Protein AF-A0A498M5N3-F1 (afdb_monomer)

Foldseek 3Di:
DVVVVVVVVVVVVVVVVVVVVVVVVVVVVVVVVVVVLVVVVVVVVVVLVVVVVVLVVVVVVVVVVVVVVVVVVVVVVVVVVVVLVVVLVVLVVVVVVVVVVLVVVVVVVVVVLVVVVVVVVVVLVVVLVVLVVVLVVVLVVLVVVLVVLVVVVVVVVVVLVVVVVVVVVVVVVVVVVVVVVVVVVVVVVVVVVPDDPPPQLVQVVAALADELEAEQPDDDPVSLCVLVVQCVPQNLCNLLRYAYEYEPCVPCVPDDVVVSCVVDVSSVVSCVSSVVHYAYDHPVDDPDCVRVVVVVVSSCVSAVPHHRHDPVSVVSVVVVVVVVVVVVVVVVVVVVVVVVVVVVSVVVVVVVVVVSVVVSVVSVVVSVVSVVVSVVVVVVSVVVSVVVVVVSVVVVVVVVVVSVVVVVVVVVVSVVVSVVSVVVVVVVVVVVVVVVVVVVVVVVVVVVVSVVVVVVSVVVSVVVVVVSVVVVVVVVVVVVVVVVVVVVVVVVVVVVVVVVVVVVVVVVVVPDD

Structure (mmCIF, N/CA/C/O backbone):
data_AF-A0A498M5N3-F1
#
_entry.id   AF-A0A498M5N3-F1
#
loop_
_atom_site.group_PDB
_atom_site.id
_atom_site.type_symbol
_atom_site.label_atom_id
_atom_site.label_alt_id
_atom_site.label_comp_id
_atom_site.label_asym_id
_atom_site.label_entity_id
_atom_site.label_seq_id
_atom_site.pdbx_PDB_ins_code
_atom_site.Cartn_x
_atom_site.Cartn_y
_atom_site.Cartn_z
_atom_site.occupancy
_atom_site.B_iso_or_equiv
_atom_site.auth_seq_id
_atom_site.auth_comp_id
_atom_site.auth_asym_id
_atom_site.auth_atom_id
_atom_site.pdbx_PDB_model_num
ATOM 1 N N . MET A 1 1 ? 100.574 5.061 -138.314 1.00 51.81 1 MET A N 1
ATOM 2 C CA . MET A 1 1 ? 99.898 3.873 -137.737 1.00 51.81 1 MET A CA 1
ATOM 3 C C . MET A 1 1 ? 100.226 3.650 -136.256 1.00 51.81 1 MET A C 1
ATOM 5 O O . MET A 1 1 ? 99.287 3.462 -135.502 1.00 51.81 1 MET A O 1
ATOM 9 N N . LYS A 1 2 ? 101.491 3.754 -135.802 1.00 48.44 2 LYS A N 1
ATOM 10 C CA . LYS A 1 2 ? 101.845 3.655 -134.363 1.00 48.44 2 LYS A CA 1
ATOM 11 C C . LYS A 1 2 ? 101.260 4.770 -133.465 1.00 48.44 2 LYS A C 1
ATOM 13 O O . LYS A 1 2 ? 100.823 4.457 -132.372 1.00 48.44 2 LYS A O 1
ATOM 18 N N . MET A 1 3 ? 101.159 6.021 -133.937 1.00 48.50 3 MET A N 1
ATOM 19 C CA . MET A 1 3 ? 100.560 7.122 -133.147 1.00 48.50 3 MET A CA 1
ATOM 20 C C . MET A 1 3 ? 99.058 6.942 -132.854 1.00 48.50 3 MET A C 1
ATOM 22 O O . MET A 1 3 ? 98.644 7.191 -131.733 1.00 48.50 3 MET A O 1
ATOM 26 N N . LYS A 1 4 ? 98.255 6.451 -133.812 1.00 52.97 4 LYS A N 1
ATOM 27 C CA . LYS A 1 4 ? 96.800 6.266 -133.623 1.00 52.97 4 LYS A CA 1
ATOM 28 C C . LYS A 1 4 ? 96.448 5.148 -132.628 1.00 52.97 4 LYS A C 1
ATOM 30 O O . LYS A 1 4 ? 95.506 5.304 -131.868 1.00 52.97 4 LYS A O 1
ATOM 35 N N . MET A 1 5 ? 97.226 4.059 -132.592 1.00 54.16 5 MET A N 1
ATOM 36 C CA . MET A 1 5 ? 97.024 2.974 -131.615 1.00 54.16 5 MET A CA 1
ATOM 37 C C . MET A 1 5 ? 97.429 3.374 -130.188 1.00 54.16 5 MET A C 1
ATOM 39 O O . MET A 1 5 ? 96.810 2.916 -129.233 1.00 54.16 5 MET A O 1
ATOM 43 N N . GLU A 1 6 ? 98.454 4.218 -130.027 1.00 52.28 6 GLU A N 1
ATOM 44 C CA . GLU A 1 6 ? 98.864 4.735 -128.712 1.00 52.28 6 GLU A CA 1
ATOM 45 C C . GLU A 1 6 ? 97.824 5.728 -128.162 1.00 52.28 6 GLU A C 1
ATOM 47 O O . GLU A 1 6 ? 97.501 5.703 -126.977 1.00 52.28 6 GLU A O 1
ATOM 52 N N . GLU A 1 7 ? 97.239 6.548 -129.039 1.00 56.19 7 GLU A N 1
ATOM 53 C CA . GLU A 1 7 ? 96.168 7.496 -128.717 1.00 56.19 7 GLU A CA 1
ATOM 54 C C . GLU A 1 7 ? 94.865 6.772 -128.322 1.00 56.19 7 GLU A C 1
ATOM 56 O O . GLU A 1 7 ? 94.248 7.123 -127.318 1.00 56.19 7 GLU A O 1
ATOM 61 N N . GLU A 1 8 ? 94.499 5.684 -129.014 1.00 58.75 8 GLU A N 1
ATOM 62 C CA . GLU A 1 8 ? 93.387 4.799 -128.625 1.00 58.75 8 GLU A CA 1
ATOM 63 C C . GLU A 1 8 ? 93.635 4.068 -127.299 1.00 58.75 8 GLU A C 1
ATOM 65 O O . GLU A 1 8 ? 92.724 3.997 -126.474 1.00 58.75 8 GLU A O 1
ATOM 70 N N . ARG A 1 9 ? 94.856 3.576 -127.037 1.00 59.00 9 ARG A N 1
ATOM 71 C CA . ARG A 1 9 ? 95.210 2.960 -125.743 1.00 59.00 9 ARG A CA 1
ATOM 72 C C . ARG A 1 9 ? 95.155 3.963 -124.597 1.00 59.00 9 ARG A C 1
ATOM 74 O O . ARG A 1 9 ? 94.652 3.639 -123.526 1.00 59.00 9 ARG A O 1
ATOM 81 N N . GLN A 1 10 ? 95.637 5.186 -124.811 1.00 59.91 10 GLN A N 1
ATOM 82 C CA . GLN A 1 10 ? 95.542 6.255 -123.816 1.00 59.91 10 GLN A CA 1
ATOM 83 C C . GLN A 1 10 ? 94.092 6.688 -123.582 1.00 59.91 10 GLN A C 1
ATOM 85 O O . GLN A 1 10 ? 93.734 6.999 -122.446 1.00 59.91 10 GLN A O 1
ATOM 90 N N . ASN A 1 11 ? 93.247 6.670 -124.615 1.00 62.56 11 ASN A N 1
ATOM 91 C CA . ASN A 1 11 ? 91.822 6.957 -124.479 1.00 62.56 11 ASN A CA 1
ATOM 92 C C . ASN A 1 11 ? 91.082 5.827 -123.737 1.00 62.56 11 ASN A C 1
ATOM 94 O O . ASN A 1 11 ? 90.292 6.105 -122.842 1.00 62.56 11 ASN A O 1
ATOM 98 N N . GLN A 1 12 ? 91.417 4.559 -124.006 1.00 61.25 12 GLN A N 1
ATOM 99 C CA . GLN A 1 12 ? 90.925 3.396 -123.253 1.00 61.25 12 GLN A CA 1
ATOM 100 C C . GLN A 1 12 ? 91.362 3.405 -121.787 1.00 61.25 12 GLN A C 1
ATOM 102 O O . GLN A 1 12 ? 90.563 3.100 -120.908 1.00 61.25 12 GLN A O 1
ATOM 107 N N . GLU A 1 13 ? 92.623 3.733 -121.500 1.00 63.47 13 GLU A N 1
ATOM 108 C CA . GLU A 1 13 ? 93.141 3.796 -120.131 1.00 63.47 13 GLU A CA 1
ATOM 109 C C . GLU A 1 13 ? 92.490 4.954 -119.358 1.00 63.47 13 GLU A C 1
ATOM 111 O O . GLU A 1 13 ? 92.141 4.794 -118.188 1.00 63.47 13 GLU A O 1
ATOM 116 N N . LYS A 1 14 ? 92.253 6.098 -120.020 1.00 69.12 14 LYS A N 1
ATOM 117 C CA . LYS A 1 14 ? 91.479 7.221 -119.467 1.00 69.12 14 LYS A CA 1
ATOM 118 C C . LYS A 1 14 ? 90.022 6.848 -119.227 1.00 69.12 14 LYS A C 1
ATOM 120 O O . LYS A 1 14 ? 89.491 7.176 -118.174 1.00 69.12 14 LYS A O 1
ATOM 125 N N . GLU A 1 15 ? 89.380 6.150 -120.157 1.00 67.50 15 GLU A N 1
ATOM 126 C CA . GLU A 1 15 ? 87.981 5.750 -120.016 1.00 67.50 15 GLU A CA 1
ATOM 127 C C . GLU A 1 15 ? 87.798 4.630 -118.981 1.00 67.50 15 GLU A C 1
ATOM 129 O O . GLU A 1 15 ? 86.840 4.666 -118.213 1.00 67.50 15 GLU A O 1
ATOM 134 N N . ARG A 1 16 ? 88.753 3.696 -118.863 1.00 68.19 16 ARG A N 1
ATOM 135 C CA . ARG A 1 16 ? 88.794 2.706 -117.776 1.00 68.19 16 ARG A CA 1
ATOM 136 C C . ARG A 1 16 ? 88.943 3.390 -116.422 1.00 68.19 16 ARG A C 1
ATOM 138 O O . ARG A 1 16 ? 88.164 3.091 -115.528 1.00 68.19 16 ARG A O 1
ATOM 145 N N . LYS A 1 17 ? 89.889 4.329 -116.288 1.00 69.88 17 LYS A N 1
ATOM 146 C CA . LYS A 1 17 ? 90.073 5.108 -115.054 1.00 69.88 17 LYS A CA 1
ATOM 147 C C . LYS A 1 17 ? 88.843 5.944 -114.715 1.00 69.88 17 LYS A C 1
ATOM 149 O O . LYS A 1 17 ? 88.419 5.909 -113.572 1.00 69.88 17 LYS A O 1
ATOM 154 N N . ARG A 1 18 ? 88.210 6.591 -115.701 1.00 74.06 18 ARG A N 1
ATOM 155 C CA . ARG A 1 18 ? 86.961 7.342 -115.498 1.00 74.06 18 ARG A CA 1
ATOM 156 C C . ARG A 1 18 ? 85.836 6.439 -114.991 1.00 74.06 18 ARG A C 1
ATOM 158 O O . ARG A 1 18 ? 85.175 6.780 -114.024 1.00 74.06 18 ARG A O 1
ATOM 165 N N . ARG A 1 19 ? 85.650 5.259 -115.596 1.00 70.62 19 ARG A N 1
ATOM 166 C CA . ARG A 1 19 ? 84.646 4.269 -115.160 1.00 70.62 19 ARG A CA 1
ATOM 167 C C . ARG A 1 19 ? 84.961 3.676 -113.780 1.00 70.62 19 ARG A C 1
ATOM 169 O O . ARG A 1 19 ? 84.047 3.373 -113.020 1.00 70.62 19 ARG A O 1
ATOM 176 N N . GLU A 1 20 ? 86.237 3.493 -113.454 1.00 69.62 20 GLU A N 1
ATOM 177 C CA . GLU A 1 20 ? 86.700 2.986 -112.157 1.00 69.62 20 GLU A CA 1
ATOM 178 C C . GLU A 1 20 ? 86.538 4.042 -111.048 1.00 69.62 20 GLU A C 1
ATOM 180 O O . GLU A 1 20 ? 86.064 3.717 -109.960 1.00 69.62 20 GLU A O 1
ATOM 185 N N . GLU A 1 21 ? 86.810 5.313 -111.346 1.00 74.38 21 GLU A N 1
ATOM 186 C CA . GLU A 1 21 ? 86.513 6.465 -110.484 1.00 74.38 21 GLU A CA 1
ATOM 187 C C . GLU A 1 21 ? 85.000 6.640 -110.288 1.00 74.38 21 GLU A C 1
ATOM 189 O O . GLU A 1 21 ? 84.548 6.710 -109.148 1.00 74.38 21 GLU A O 1
ATOM 194 N N . GLU A 1 22 ? 84.198 6.579 -111.359 1.00 75.69 22 GLU A N 1
ATOM 195 C CA . GLU A 1 22 ? 82.726 6.587 -111.294 1.00 75.69 22 GLU A CA 1
ATOM 196 C C . GLU A 1 22 ? 82.189 5.425 -110.426 1.00 75.69 22 GLU A C 1
ATOM 198 O O . GLU A 1 22 ? 81.237 5.593 -109.657 1.00 75.69 22 GLU A O 1
ATOM 203 N N . PHE A 1 23 ? 82.804 4.236 -110.494 1.00 73.81 23 PHE A N 1
ATOM 204 C CA . PHE A 1 23 ? 82.443 3.086 -109.657 1.00 73.81 23 PHE A CA 1
ATOM 205 C C . PHE A 1 23 ? 82.796 3.302 -108.180 1.00 73.81 23 PHE A C 1
ATOM 207 O O . PHE A 1 23 ? 81.990 2.981 -107.301 1.00 73.81 23 PHE A O 1
ATOM 214 N N . ILE A 1 24 ? 83.981 3.847 -107.893 1.00 75.69 24 ILE A N 1
ATOM 215 C CA . ILE A 1 24 ? 84.427 4.153 -106.528 1.00 75.69 24 ILE A CA 1
ATOM 216 C C . ILE A 1 24 ? 83.546 5.246 -105.917 1.00 75.69 24 ILE A C 1
ATOM 218 O O . ILE A 1 24 ? 83.023 5.048 -104.821 1.00 75.69 24 ILE A O 1
ATOM 222 N N . GLU A 1 25 ? 83.300 6.347 -106.630 1.00 77.31 25 GLU A N 1
ATOM 223 C CA . GLU A 1 25 ? 82.432 7.435 -106.168 1.00 77.31 25 GLU A CA 1
ATOM 224 C C . GLU A 1 25 ? 81.014 6.947 -105.886 1.00 77.31 25 GLU A C 1
ATOM 226 O O . GLU A 1 25 ? 80.442 7.264 -104.842 1.00 77.31 25 GLU A O 1
ATOM 231 N N . ARG A 1 26 ? 80.452 6.110 -106.763 1.00 73.75 26 ARG A N 1
ATOM 232 C CA . ARG A 1 26 ? 79.109 5.561 -106.568 1.00 73.75 26 ARG A CA 1
ATOM 233 C C . ARG A 1 26 ? 79.057 4.556 -105.414 1.00 73.75 26 ARG A C 1
ATOM 235 O O . ARG A 1 26 ? 78.085 4.548 -104.662 1.00 73.75 26 ARG A O 1
ATOM 242 N N . LYS A 1 27 ? 80.098 3.739 -105.215 1.00 74.75 27 LYS A N 1
ATOM 243 C CA . LYS A 1 27 ? 80.215 2.831 -104.057 1.00 74.75 27 LYS A CA 1
ATOM 244 C C . LYS A 1 27 ? 80.315 3.607 -102.743 1.00 74.75 27 LYS A C 1
ATOM 246 O O . LYS A 1 27 ? 79.690 3.213 -101.760 1.00 74.75 27 LYS A O 1
ATOM 251 N N . GLU A 1 28 ? 81.058 4.709 -102.722 1.00 78.12 28 GLU A N 1
ATOM 252 C CA . GLU A 1 28 ? 81.140 5.605 -101.565 1.00 78.12 28 GLU A CA 1
ATOM 253 C C . GLU A 1 28 ? 79.833 6.382 -101.340 1.00 78.12 28 GLU A C 1
ATOM 255 O O . GLU A 1 28 ? 79.405 6.537 -100.195 1.00 78.12 28 GLU A O 1
ATOM 260 N N . TRP A 1 29 ? 79.137 6.783 -102.409 1.00 78.75 29 TRP A N 1
ATOM 261 C CA . TRP A 1 29 ? 77.793 7.359 -102.331 1.00 78.75 29 TRP A CA 1
ATOM 262 C C . TRP A 1 29 ? 76.796 6.373 -101.709 1.00 78.75 29 TRP A C 1
ATOM 264 O O . TRP A 1 29 ? 76.113 6.733 -100.755 1.00 78.75 29 TRP A O 1
ATOM 274 N N . TYR A 1 30 ? 76.785 5.107 -102.147 1.00 75.19 30 TYR A N 1
ATOM 275 C CA . TYR A 1 30 ? 75.933 4.064 -101.559 1.00 75.19 30 TYR A CA 1
ATOM 276 C C . TYR A 1 30 ? 76.269 3.785 -100.093 1.00 75.19 30 TYR A C 1
ATOM 278 O O . TYR A 1 30 ? 75.366 3.633 -99.277 1.00 75.19 30 TYR A O 1
ATOM 286 N N . LYS A 1 31 ? 77.554 3.738 -99.722 1.00 78.31 31 LYS A N 1
ATOM 287 C CA . LYS A 1 31 ? 77.949 3.595 -98.311 1.00 78.31 31 LYS A CA 1
ATOM 288 C C . LYS A 1 31 ? 77.443 4.760 -97.460 1.00 78.31 31 LYS A C 1
ATOM 290 O O . LYS A 1 31 ? 77.018 4.540 -96.328 1.00 78.31 31 LYS A O 1
ATOM 295 N N . ARG A 1 32 ? 77.495 5.989 -97.985 1.00 81.00 32 ARG A N 1
ATOM 296 C CA . ARG A 1 32 ? 77.000 7.188 -97.296 1.00 81.00 32 ARG A CA 1
ATOM 297 C C . ARG A 1 32 ? 75.479 7.167 -97.154 1.00 81.00 32 ARG A C 1
ATOM 299 O O . ARG A 1 32 ? 74.991 7.406 -96.057 1.00 81.00 32 ARG A O 1
ATOM 306 N N . ASP A 1 33 ? 74.766 6.821 -98.221 1.00 77.50 33 ASP A N 1
ATOM 307 C CA . ASP A 1 33 ? 73.306 6.694 -98.245 1.00 77.50 33 ASP A CA 1
ATOM 308 C C . ASP A 1 33 ? 72.811 5.602 -97.275 1.00 77.50 33 ASP A C 1
ATOM 310 O O . ASP A 1 33 ? 71.935 5.863 -96.453 1.00 77.50 33 ASP A O 1
ATOM 314 N N . ILE A 1 34 ? 73.447 4.420 -97.252 1.00 78.19 34 ILE A N 1
ATOM 315 C CA . ILE A 1 34 ? 73.155 3.354 -96.272 1.00 78.19 34 ILE A CA 1
ATOM 316 C C . ILE A 1 34 ? 73.347 3.863 -94.841 1.00 78.19 34 ILE A C 1
ATOM 3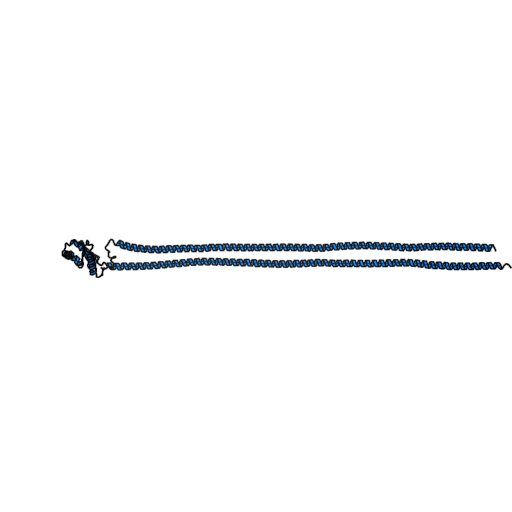18 O O . ILE A 1 34 ? 72.464 3.695 -94.002 1.00 78.19 34 ILE A O 1
ATOM 322 N N . LYS A 1 35 ? 74.472 4.530 -94.565 1.00 79.69 35 LYS A N 1
ATOM 323 C CA . LYS A 1 35 ? 74.785 5.037 -93.226 1.00 79.69 35 LYS A CA 1
ATOM 324 C C . LYS A 1 35 ? 73.803 6.122 -92.770 1.00 79.69 35 LYS A C 1
ATOM 326 O O . LYS A 1 35 ? 73.381 6.113 -91.618 1.00 79.69 35 LYS A O 1
ATOM 331 N N . GLU A 1 36 ? 73.412 7.035 -93.660 1.00 80.88 36 GLU A N 1
ATOM 332 C CA . GLU A 1 36 ? 72.425 8.081 -93.360 1.00 80.88 36 GLU A CA 1
ATOM 333 C C . GLU A 1 36 ? 71.042 7.482 -93.049 1.00 80.88 36 GLU A C 1
ATOM 335 O O . GLU A 1 36 ? 70.316 7.979 -92.187 1.00 80.88 36 GLU A O 1
ATOM 340 N N . ARG A 1 37 ? 70.677 6.377 -93.708 1.00 74.44 37 ARG A N 1
ATOM 341 C CA . ARG A 1 37 ? 69.415 5.660 -93.473 1.00 74.44 37 ARG A CA 1
ATOM 342 C C . ARG A 1 37 ? 69.428 4.847 -92.192 1.00 74.44 37 ARG A C 1
ATOM 344 O O . ARG A 1 37 ? 68.475 4.942 -91.429 1.00 74.44 37 ARG A O 1
ATOM 351 N N . GLU A 1 38 ? 70.498 4.099 -91.925 1.00 80.75 38 GLU A N 1
ATOM 352 C CA . GLU A 1 38 ? 70.689 3.419 -90.637 1.00 80.75 38 GLU A CA 1
ATOM 353 C C . GLU A 1 38 ? 70.627 4.429 -89.487 1.00 80.75 38 GLU A C 1
ATOM 355 O O . GLU A 1 38 ? 70.042 4.157 -88.439 1.00 80.75 38 GLU A O 1
ATOM 360 N N . GLU A 1 39 ? 71.155 5.637 -89.697 1.00 84.12 39 GLU A N 1
ATOM 361 C CA . GLU A 1 39 ? 71.028 6.726 -88.738 1.00 84.12 39 GLU A CA 1
ATOM 362 C C . GLU A 1 39 ? 69.584 7.240 -88.599 1.00 84.12 39 GLU A C 1
ATOM 364 O O . GLU A 1 39 ? 69.136 7.445 -87.469 1.00 84.12 39 GLU A O 1
ATOM 369 N N . LYS A 1 40 ? 68.836 7.417 -89.698 1.00 81.62 40 LYS A N 1
ATOM 370 C CA . LYS A 1 40 ? 67.407 7.793 -89.663 1.00 81.62 40 LYS A CA 1
ATOM 371 C C . LYS A 1 40 ? 66.553 6.732 -88.964 1.00 81.62 40 LYS A C 1
ATOM 373 O O . LYS A 1 40 ? 65.767 7.072 -88.087 1.00 81.62 40 LYS A O 1
ATOM 378 N N . GLU A 1 41 ? 66.744 5.453 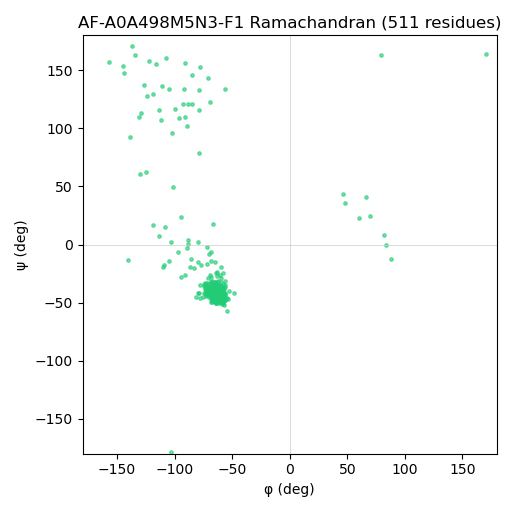-89.274 1.00 82.38 41 GLU A N 1
ATOM 379 C CA . GLU A 1 41 ? 66.044 4.354 -88.603 1.00 82.38 41 GLU A CA 1
ATOM 380 C C . GLU A 1 41 ? 66.397 4.263 -87.118 1.00 82.38 41 GLU A C 1
ATOM 382 O O . GLU A 1 41 ? 65.526 4.013 -86.287 1.00 82.38 41 GLU A O 1
ATOM 387 N N . ARG A 1 42 ? 67.667 4.483 -86.764 1.00 84.75 42 ARG A N 1
ATOM 388 C CA . ARG A 1 42 ? 68.098 4.542 -85.366 1.00 84.75 42 ARG A CA 1
ATOM 389 C C . ARG A 1 42 ? 67.425 5.699 -84.627 1.00 84.75 42 ARG A C 1
ATOM 391 O O . ARG A 1 42 ? 67.004 5.495 -83.496 1.00 84.75 42 ARG A O 1
ATOM 398 N N . LYS A 1 43 ? 67.296 6.876 -85.253 1.00 86.12 43 LYS A N 1
ATOM 399 C CA . LYS A 1 43 ? 66.566 8.022 -84.677 1.00 86.12 43 LYS A CA 1
ATOM 400 C C . LYS A 1 43 ? 65.098 7.676 -84.425 1.00 86.12 43 LYS A C 1
ATOM 402 O O . LYS A 1 43 ? 64.650 7.835 -83.299 1.00 86.12 43 LYS A O 1
ATOM 407 N N . ILE A 1 44 ? 64.414 7.085 -85.406 1.00 85.00 44 ILE A N 1
ATOM 408 C CA . ILE A 1 44 ? 63.015 6.645 -85.263 1.00 85.00 44 ILE A CA 1
ATOM 409 C C . ILE A 1 44 ? 62.873 5.595 -84.145 1.00 85.00 44 ILE A C 1
ATOM 411 O O . ILE A 1 44 ? 61.968 5.671 -83.322 1.00 85.00 44 ILE A O 1
ATOM 415 N N . ARG A 1 45 ? 63.787 4.617 -84.052 1.00 82.81 45 ARG A N 1
ATOM 416 C CA . ARG A 1 45 ? 63.777 3.619 -82.963 1.00 82.81 45 ARG A CA 1
ATOM 417 C C . ARG A 1 45 ? 63.986 4.237 -81.582 1.00 82.81 45 ARG A C 1
ATOM 419 O O . ARG A 1 45 ? 63.373 3.763 -80.627 1.00 82.81 45 ARG A O 1
ATOM 426 N N . GLU A 1 46 ? 64.837 5.254 -81.481 1.00 86.56 46 GLU A N 1
ATOM 427 C CA . GLU A 1 46 ? 65.073 5.976 -80.231 1.00 86.56 46 GLU A CA 1
ATOM 428 C C . GLU A 1 46 ? 63.861 6.839 -79.846 1.00 86.56 46 GLU A C 1
ATOM 430 O O . GLU A 1 46 ? 63.469 6.838 -78.685 1.00 86.56 46 GLU A O 1
ATOM 435 N N . GLU A 1 47 ? 63.203 7.494 -80.808 1.00 87.06 47 GLU A N 1
ATOM 436 C CA . GLU A 1 47 ? 61.947 8.232 -80.592 1.00 87.06 47 GLU A CA 1
ATOM 437 C C . GLU A 1 47 ? 60.845 7.305 -80.055 1.00 87.06 47 GLU A C 1
ATOM 439 O O . GLU A 1 47 ? 60.328 7.544 -78.965 1.00 87.06 47 GLU A O 1
ATOM 444 N N . MET A 1 48 ? 60.603 6.159 -80.705 1.00 84.62 48 MET A N 1
ATOM 445 C CA . MET A 1 48 ? 59.641 5.148 -80.224 1.00 84.62 48 MET A CA 1
ATOM 446 C C . MET A 1 48 ? 59.993 4.582 -78.835 1.00 84.62 48 MET A C 1
ATOM 448 O O . MET A 1 48 ? 59.147 4.023 -78.130 1.00 84.62 48 MET A O 1
ATOM 452 N N . LYS A 1 49 ? 61.273 4.599 -78.449 1.00 85.12 49 LYS A N 1
ATOM 453 C CA . LYS A 1 49 ? 61.721 4.166 -77.119 1.00 85.12 49 LYS A CA 1
ATOM 454 C C . LYS A 1 49 ? 61.441 5.253 -76.080 1.00 85.12 49 LYS A C 1
ATOM 456 O O . LYS A 1 49 ? 60.867 4.935 -75.042 1.00 85.12 49 LYS A O 1
ATOM 461 N N . ASN A 1 50 ? 61.767 6.506 -76.385 1.00 87.69 50 ASN A N 1
ATOM 462 C CA . ASN A 1 50 ? 61.491 7.649 -75.518 1.00 87.69 50 ASN A CA 1
ATOM 463 C C .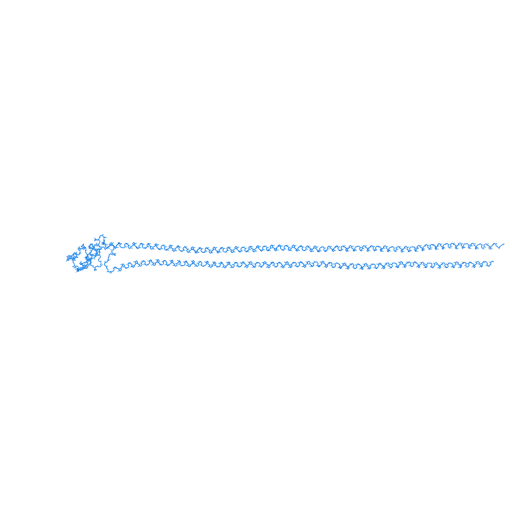 ASN A 1 50 ? 59.986 7.818 -75.272 1.00 87.69 50 ASN A C 1
ATOM 465 O O . ASN A 1 50 ? 59.575 7.978 -74.127 1.00 87.69 50 ASN A O 1
ATOM 469 N N . GLU A 1 51 ? 59.154 7.677 -76.306 1.00 85.44 51 GLU A N 1
ATOM 470 C CA . GLU A 1 51 ? 57.691 7.728 -76.178 1.00 85.44 51 GLU A CA 1
ATOM 471 C C . GLU A 1 51 ? 57.146 6.628 -75.255 1.00 85.44 51 GLU A C 1
ATOM 473 O O . GLU A 1 51 ? 56.297 6.891 -74.402 1.00 85.44 51 GLU A O 1
ATOM 478 N N . ARG A 1 52 ? 57.683 5.401 -75.348 1.00 82.00 52 ARG A N 1
ATOM 479 C CA . ARG A 1 52 ? 57.333 4.302 -74.430 1.00 82.00 52 ARG A CA 1
ATOM 480 C C . ARG A 1 52 ? 57.751 4.586 -72.990 1.00 82.00 52 ARG A C 1
ATOM 482 O O . ARG A 1 52 ? 56.981 4.314 -72.072 1.00 82.00 52 ARG A O 1
ATOM 489 N N . GLU A 1 53 ? 58.949 5.123 -72.781 1.00 86.69 53 GLU A N 1
ATOM 490 C CA . GLU A 1 53 ? 59.438 5.478 -71.445 1.00 86.69 53 GLU A CA 1
ATOM 491 C C . GLU A 1 53 ? 58.632 6.628 -70.820 1.00 86.69 53 GLU A C 1
ATOM 493 O O . GLU A 1 53 ? 58.322 6.588 -69.628 1.00 86.69 53 GLU A O 1
ATOM 498 N N . GLU A 1 54 ? 58.254 7.643 -71.602 1.00 87.06 54 GLU A N 1
ATOM 499 C CA . GLU A 1 54 ? 57.368 8.720 -71.149 1.00 87.06 54 GLU A CA 1
ATOM 500 C C . GLU A 1 54 ? 55.966 8.210 -70.812 1.00 87.06 54 GLU A C 1
ATOM 502 O O . GLU A 1 54 ? 55.381 8.617 -69.803 1.00 87.06 54 GLU A O 1
ATOM 507 N N . TRP A 1 55 ? 55.436 7.293 -71.620 1.00 84.12 55 TRP A N 1
ATOM 508 C CA . TRP A 1 55 ? 54.138 6.674 -71.380 1.00 84.12 55 TRP A CA 1
ATOM 509 C C . TRP A 1 55 ? 54.126 5.837 -70.090 1.00 84.12 55 TRP A C 1
ATOM 511 O O . TRP A 1 55 ? 53.232 6.007 -69.258 1.00 84.12 55 TRP A O 1
ATOM 521 N N . GLU A 1 56 ? 55.149 5.007 -69.853 1.00 82.69 56 GLU A N 1
ATOM 522 C CA . GLU A 1 56 ? 55.275 4.240 -68.602 1.00 82.69 56 GLU A CA 1
ATOM 523 C C . GLU A 1 56 ? 55.438 5.156 -67.374 1.00 82.69 56 GLU A C 1
ATOM 525 O O . GLU A 1 56 ? 54.836 4.898 -66.328 1.00 82.69 56 GLU A O 1
ATOM 530 N N . LYS A 1 57 ? 56.159 6.283 -67.494 1.00 88.06 57 LYS A N 1
ATOM 531 C CA . LYS A 1 57 ? 56.242 7.291 -66.419 1.00 88.06 57 LYS A CA 1
ATOM 532 C C . LYS A 1 57 ? 54.880 7.905 -66.094 1.00 88.06 57 LYS A C 1
ATOM 534 O O . LYS A 1 57 ? 54.527 7.992 -64.917 1.00 88.06 57 LYS A O 1
ATOM 539 N N . LYS A 1 58 ? 54.099 8.303 -67.107 1.00 85.44 58 LYS A N 1
ATOM 540 C CA . LYS A 1 58 ? 52.740 8.846 -66.911 1.00 85.44 58 LYS A CA 1
ATOM 541 C C . LYS A 1 58 ? 51.825 7.828 -66.229 1.00 85.44 58 LYS A C 1
ATOM 543 O O . LYS A 1 58 ? 51.120 8.169 -65.283 1.00 85.44 58 LYS A O 1
ATOM 548 N N . LYS A 1 59 ? 51.892 6.564 -66.647 1.00 82.38 59 LYS A N 1
ATOM 549 C CA . LYS A 1 59 ? 51.136 5.459 -66.045 1.00 82.38 59 LYS A CA 1
ATOM 550 C C . LYS A 1 59 ? 51.505 5.218 -64.580 1.00 82.38 59 LYS A C 1
ATOM 552 O O . LYS A 1 59 ? 50.624 4.989 -63.752 1.00 82.38 59 LYS A O 1
ATOM 557 N N . GLN A 1 60 ? 52.792 5.279 -64.241 1.00 84.00 60 GLN A N 1
ATOM 558 C CA . GLN A 1 60 ? 53.247 5.130 -62.860 1.00 84.00 60 GLN A CA 1
ATOM 559 C C . GLN A 1 60 ? 52.785 6.296 -61.971 1.00 84.00 60 GLN A C 1
ATOM 561 O O . GLN A 1 60 ? 52.335 6.056 -60.852 1.00 84.00 60 GLN A O 1
ATOM 566 N N . GLN A 1 61 ? 52.843 7.535 -62.471 1.00 86.25 61 GLN A N 1
ATOM 567 C CA . GLN A 1 61 ? 52.332 8.712 -61.757 1.00 86.25 61 GLN A CA 1
ATOM 568 C C . GLN A 1 61 ? 50.825 8.619 -61.506 1.00 86.25 61 GLN A C 1
ATOM 570 O O . GLN A 1 61 ? 50.366 8.893 -60.399 1.00 86.25 61 GLN A O 1
ATOM 575 N N . GLU A 1 62 ? 50.056 8.189 -62.505 1.00 83.19 62 GLU A N 1
ATOM 576 C CA . GLU A 1 62 ? 48.610 8.033 -62.357 1.00 83.19 62 GLU A CA 1
ATOM 577 C C . GLU A 1 62 ? 48.256 6.932 -61.346 1.00 83.19 62 GLU A C 1
ATOM 579 O O . GLU A 1 62 ? 47.372 7.125 -60.514 1.00 83.19 62 GLU A O 1
ATOM 584 N N . ARG A 1 63 ? 49.003 5.817 -61.321 1.00 81.94 63 ARG A N 1
ATOM 585 C CA . ARG A 1 63 ? 48.838 4.776 -60.291 1.00 81.94 63 ARG A CA 1
ATOM 586 C C . ARG A 1 63 ? 49.061 5.323 -58.877 1.00 81.94 63 ARG A C 1
ATOM 588 O O . ARG A 1 63 ? 48.247 5.062 -58.000 1.00 81.94 63 ARG A O 1
ATOM 595 N N . GLN A 1 64 ? 50.129 6.094 -58.667 1.00 84.81 64 GLN A N 1
ATOM 596 C CA . GLN A 1 64 ? 50.421 6.697 -57.361 1.00 84.81 64 GLN A CA 1
ATOM 597 C C . GLN A 1 64 ? 49.320 7.668 -56.922 1.00 84.81 64 GLN A C 1
ATOM 599 O O . GLN A 1 64 ? 48.876 7.617 -55.778 1.00 84.81 64 GLN A O 1
ATOM 604 N N . ARG A 1 65 ? 48.819 8.508 -57.838 1.00 86.19 65 ARG A N 1
ATOM 605 C CA . ARG A 1 65 ? 47.699 9.416 -57.544 1.00 86.19 65 ARG A CA 1
ATOM 606 C C . ARG A 1 65 ? 46.447 8.661 -57.100 1.00 86.19 65 ARG A C 1
ATOM 608 O O . ARG A 1 65 ? 45.797 9.100 -56.155 1.00 86.19 65 ARG A O 1
ATOM 615 N N . ARG A 1 66 ? 46.131 7.527 -57.737 1.00 80.06 66 ARG A N 1
ATOM 616 C CA . ARG A 1 66 ? 44.989 6.681 -57.349 1.00 80.06 66 ARG A CA 1
ATOM 617 C C . ARG A 1 66 ? 45.166 6.070 -55.963 1.00 80.06 66 ARG A C 1
ATOM 619 O O . ARG A 1 66 ? 44.229 6.117 -55.173 1.00 80.06 66 ARG A O 1
ATOM 626 N N . GLU A 1 67 ? 46.354 5.551 -55.653 1.00 84.00 67 GLU A N 1
ATOM 627 C CA . GLU A 1 67 ? 46.663 4.998 -54.327 1.00 84.00 67 GLU A CA 1
ATOM 628 C C . GLU A 1 67 ? 46.512 6.063 -53.223 1.00 84.00 67 GLU A C 1
ATOM 630 O O . GLU A 1 67 ? 45.870 5.810 -52.203 1.00 84.00 67 GLU A O 1
ATOM 635 N N . GLU A 1 68 ? 47.010 7.285 -53.448 1.00 87.19 68 GLU A N 1
ATOM 636 C CA . GLU A 1 68 ? 46.841 8.405 -52.509 1.00 87.19 68 GLU A CA 1
ATOM 637 C C . GLU A 1 68 ? 45.373 8.836 -52.353 1.00 87.19 68 GLU A C 1
ATOM 639 O O . GLU A 1 68 ? 44.921 9.167 -51.252 1.00 87.19 68 GLU A O 1
ATOM 644 N N . GLU A 1 69 ? 44.609 8.862 -53.447 1.00 83.94 69 GLU A N 1
ATOM 645 C CA . GLU A 1 69 ? 43.191 9.221 -53.416 1.00 83.94 69 GLU A CA 1
ATOM 646 C C . GLU A 1 69 ? 42.357 8.149 -52.698 1.00 83.94 69 GLU A C 1
ATOM 648 O O . GLU A 1 69 ? 41.477 8.481 -51.901 1.00 83.94 69 GLU A O 1
ATOM 653 N N . GLU A 1 70 ? 42.666 6.868 -52.908 1.00 82.31 70 GLU A N 1
ATOM 654 C CA . GLU A 1 70 ? 42.056 5.747 -52.190 1.00 82.31 70 GLU A CA 1
ATOM 655 C C . GLU A 1 70 ? 42.382 5.791 -50.688 1.00 82.31 70 GLU A C 1
ATOM 657 O O . GLU A 1 70 ? 41.491 5.617 -49.852 1.00 82.31 70 GLU A O 1
ATOM 662 N N . GLU A 1 71 ? 43.625 6.103 -50.314 1.00 86.25 71 GLU A N 1
ATOM 663 C CA . GLU A 1 71 ? 44.012 6.264 -48.910 1.00 86.25 71 GLU A CA 1
ATOM 664 C C . GLU A 1 71 ? 43.259 7.425 -48.239 1.00 86.25 71 GLU A C 1
ATOM 666 O O . GLU A 1 71 ? 42.730 7.274 -47.130 1.00 86.25 71 GLU A O 1
ATOM 671 N N . ARG A 1 72 ? 43.127 8.569 -48.926 1.00 85.62 72 ARG A N 1
ATOM 672 C CA . ARG A 1 72 ? 42.318 9.702 -48.445 1.00 85.62 72 ARG A CA 1
ATOM 673 C C . ARG A 1 72 ? 40.855 9.312 -48.260 1.00 85.62 72 ARG A C 1
ATOM 675 O O . ARG A 1 72 ? 40.278 9.647 -47.225 1.00 85.62 72 ARG A O 1
ATOM 682 N N . ARG A 1 73 ? 40.270 8.579 -49.214 1.00 81.25 73 ARG A N 1
ATOM 683 C CA . ARG A 1 73 ? 38.891 8.074 -49.114 1.00 81.25 73 ARG A CA 1
ATOM 684 C C . ARG A 1 73 ? 38.711 7.175 -47.892 1.00 81.25 73 ARG A C 1
ATOM 686 O O . ARG A 1 73 ? 37.824 7.442 -47.086 1.00 81.25 73 ARG A O 1
ATOM 693 N N . ARG A 1 74 ? 39.594 6.190 -47.691 1.00 81.94 74 ARG A N 1
ATOM 694 C CA . ARG A 1 74 ? 39.556 5.289 -46.520 1.00 81.94 74 ARG A CA 1
ATOM 695 C C . ARG A 1 74 ? 39.651 6.051 -45.199 1.00 81.94 74 ARG A C 1
ATOM 697 O O . ARG A 1 74 ? 39.010 5.678 -44.216 1.00 81.94 74 ARG A O 1
ATOM 704 N N . LYS A 1 75 ? 40.445 7.124 -45.156 1.00 85.12 75 LYS A N 1
ATOM 705 C CA . LYS A 1 75 ? 40.575 7.969 -43.963 1.00 85.12 75 LYS A CA 1
ATOM 706 C C . LYS A 1 75 ? 39.289 8.744 -43.665 1.00 85.12 75 LYS A C 1
ATOM 708 O O . LYS A 1 75 ? 38.808 8.677 -42.536 1.00 85.12 75 LYS A O 1
ATOM 713 N N . VAL A 1 76 ? 38.721 9.415 -44.669 1.00 82.50 76 VAL A N 1
ATOM 714 C CA . VAL A 1 76 ? 37.448 10.147 -44.536 1.00 82.50 76 VAL A CA 1
ATOM 715 C C . VAL A 1 76 ? 36.324 9.198 -44.130 1.00 82.50 76 VAL A C 1
ATOM 717 O O . VAL A 1 76 ? 35.567 9.498 -43.209 1.00 82.50 76 VAL A O 1
ATOM 720 N N . GLU A 1 77 ? 36.252 8.025 -44.758 1.00 80.19 77 GLU A N 1
ATOM 721 C CA . GLU A 1 77 ? 35.285 6.982 -44.425 1.00 80.19 77 GLU A CA 1
ATOM 722 C C . GLU A 1 77 ? 35.404 6.583 -42.947 1.00 80.19 77 GLU A C 1
ATOM 724 O O . GLU A 1 77 ? 34.431 6.654 -42.195 1.00 80.19 77 GLU A O 1
ATOM 729 N N . LYS A 1 78 ? 36.614 6.247 -42.488 1.00 82.12 78 LYS A N 1
ATOM 730 C CA . LYS A 1 78 ? 36.871 5.860 -41.095 1.00 82.12 78 LYS A CA 1
ATOM 731 C C . LYS A 1 78 ? 36.493 6.952 -40.088 1.00 82.12 78 LYS A C 1
ATOM 733 O O . LYS A 1 78 ? 35.914 6.635 -39.048 1.00 82.12 78 LYS A O 1
ATOM 738 N N . GLU A 1 79 ? 36.823 8.212 -40.367 1.00 84.56 79 GLU A N 1
ATOM 739 C CA . GLU A 1 79 ? 36.484 9.353 -39.504 1.00 84.56 79 GLU A CA 1
ATOM 740 C C . GLU A 1 79 ? 34.965 9.555 -39.428 1.00 84.56 79 GLU A C 1
ATOM 742 O O . GLU A 1 79 ? 34.405 9.596 -38.330 1.00 84.56 79 GLU A O 1
ATOM 747 N N . THR A 1 80 ? 34.286 9.543 -40.577 1.00 80.19 80 THR A N 1
ATOM 748 C CA . THR A 1 80 ? 32.824 9.691 -40.668 1.00 80.19 80 THR A CA 1
ATOM 749 C C . THR A 1 80 ? 32.102 8.584 -39.888 1.00 80.19 80 THR A C 1
ATOM 751 O O . THR A 1 80 ? 31.195 8.850 -39.094 1.00 80.19 80 THR A O 1
ATOM 754 N N . TRP A 1 81 ? 32.549 7.331 -40.033 1.00 78.81 81 TRP A N 1
ATOM 755 C CA . TRP A 1 81 ? 32.001 6.197 -39.286 1.00 78.81 81 TRP A CA 1
ATOM 756 C C . TRP A 1 81 ? 32.244 6.305 -37.783 1.00 78.81 81 TRP A C 1
ATOM 758 O O . TRP A 1 81 ? 31.348 6.010 -36.990 1.00 78.81 81 TRP A O 1
ATOM 768 N N . SER A 1 82 ? 33.434 6.745 -37.373 1.00 84.38 82 SER A N 1
ATOM 769 C CA . SER A 1 82 ? 33.764 6.933 -35.960 1.00 84.38 82 SER A CA 1
ATOM 770 C C . SER A 1 82 ? 32.877 7.997 -35.308 1.00 84.38 82 SER A C 1
ATOM 772 O O . SER A 1 82 ? 32.339 7.769 -34.222 1.00 84.38 82 SER A O 1
ATOM 774 N N . GLU A 1 83 ? 32.680 9.141 -35.967 1.00 84.94 83 GLU A N 1
ATOM 775 C CA . GLU A 1 83 ? 31.774 10.194 -35.491 1.00 84.94 83 GLU A CA 1
ATOM 776 C C . GLU A 1 83 ? 30.338 9.686 -35.357 1.00 84.94 83 GLU A C 1
ATOM 778 O O . GLU A 1 83 ? 29.647 9.971 -34.370 1.00 84.94 83 GLU A O 1
ATOM 783 N N . TYR A 1 84 ? 29.904 8.880 -36.325 1.00 81.69 84 TYR A N 1
ATOM 784 C CA . TYR A 1 84 ? 28.586 8.279 -36.322 1.00 81.69 84 TYR A CA 1
ATOM 785 C C . TYR A 1 84 ? 28.380 7.295 -35.151 1.00 81.69 84 TYR A C 1
ATOM 787 O O . TYR A 1 84 ? 27.398 7.404 -34.403 1.00 81.69 84 TYR A O 1
ATOM 795 N N . TYR A 1 85 ? 29.317 6.365 -34.935 1.00 81.12 85 TYR A N 1
ATOM 796 C CA . TYR A 1 85 ? 29.255 5.425 -33.812 1.00 81.12 85 TYR A CA 1
ATOM 797 C C . TYR A 1 85 ? 29.240 6.149 -32.462 1.00 81.12 85 TYR A C 1
ATOM 799 O O . TYR A 1 85 ? 28.472 5.773 -31.569 1.00 81.12 85 TYR A O 1
ATOM 807 N N . GLU A 1 86 ? 30.016 7.223 -32.325 1.00 88.25 86 GLU A N 1
ATOM 808 C CA . GLU A 1 86 ? 29.999 8.067 -31.131 1.00 88.25 86 GLU A CA 1
ATOM 809 C C . GLU A 1 86 ? 28.655 8.786 -30.945 1.00 88.25 86 GLU A C 1
ATOM 811 O O . GLU A 1 86 ? 28.140 8.860 -29.827 1.00 88.25 86 GLU A O 1
ATOM 816 N N . LYS A 1 87 ? 28.011 9.250 -32.022 1.00 86.81 87 LYS A N 1
ATOM 817 C CA . LYS A 1 87 ? 26.664 9.842 -31.953 1.00 86.81 87 LYS A CA 1
ATOM 818 C C . LYS A 1 87 ? 25.621 8.837 -31.450 1.00 86.81 87 LYS A C 1
ATOM 820 O O . LYS A 1 87 ? 24.865 9.159 -30.532 1.00 86.81 87 LYS A O 1
ATOM 825 N N . LEU A 1 88 ? 25.624 7.603 -31.964 1.00 84.06 88 LEU A N 1
ATOM 826 C CA . LEU A 1 88 ? 24.767 6.520 -31.457 1.00 84.06 88 LEU A CA 1
ATOM 827 C C . LEU A 1 88 ? 25.028 6.189 -29.992 1.00 84.06 88 LEU A C 1
ATOM 829 O O . LEU A 1 88 ? 24.102 5.873 -29.241 1.00 84.06 88 LEU A O 1
ATOM 833 N N . LYS A 1 89 ? 26.303 6.155 -29.608 1.00 87.19 89 LYS A N 1
ATOM 834 C CA . LYS A 1 89 ? 26.723 5.824 -28.251 1.00 87.19 89 LYS A CA 1
ATOM 835 C C . LYS A 1 89 ? 26.226 6.879 -27.269 1.00 87.19 89 LYS A C 1
ATOM 837 O O . LYS A 1 89 ? 25.552 6.519 -26.307 1.00 87.19 89 LYS A O 1
ATOM 842 N N . ARG A 1 90 ? 26.432 8.166 -27.573 1.00 89.00 90 ARG A N 1
ATOM 843 C CA . ARG A 1 90 ? 25.892 9.290 -26.788 1.00 89.00 90 ARG A CA 1
ATOM 844 C C . ARG A 1 90 ? 24.375 9.213 -26.648 1.00 89.00 90 ARG A C 1
ATOM 846 O O . ARG A 1 90 ? 23.852 9.439 -25.559 1.00 89.00 90 ARG A O 1
ATOM 853 N N . GLU A 1 91 ? 23.671 8.855 -27.719 1.00 86.19 91 GLU A N 1
ATOM 854 C CA . GLU A 1 91 ? 22.211 8.744 -27.700 1.00 86.19 91 GLU A CA 1
ATOM 855 C C . GLU A 1 91 ? 21.724 7.587 -26.811 1.00 86.19 91 GLU A C 1
ATOM 857 O O . GLU A 1 91 ? 20.769 7.746 -26.046 1.00 86.19 91 GLU A O 1
ATOM 862 N N . ARG A 1 92 ? 22.418 6.440 -26.850 1.00 84.69 92 ARG A N 1
ATOM 863 C CA . ARG A 1 92 ? 22.160 5.299 -25.957 1.00 84.69 92 ARG A CA 1
ATOM 864 C C . ARG A 1 92 ? 22.469 5.626 -24.499 1.00 84.69 92 ARG A C 1
ATOM 866 O O . ARG A 1 92 ? 21.666 5.307 -23.629 1.00 84.69 92 ARG A O 1
ATOM 873 N N . GLU A 1 93 ? 23.592 6.280 -24.222 1.00 89.00 93 GLU A N 1
ATOM 874 C CA . GLU A 1 93 ? 23.950 6.715 -22.866 1.00 89.00 93 GLU A CA 1
ATOM 875 C C . GLU A 1 93 ? 22.950 7.726 -22.306 1.00 89.00 93 GLU A C 1
ATOM 877 O O . GLU A 1 93 ? 22.554 7.626 -21.146 1.00 89.00 93 GLU A O 1
ATOM 882 N N . ARG A 1 94 ? 22.492 8.675 -23.131 1.00 87.81 94 ARG A N 1
ATOM 883 C CA . ARG A 1 94 ? 21.442 9.619 -22.743 1.00 87.81 94 ARG A CA 1
ATOM 884 C C . ARG A 1 94 ? 20.155 8.885 -22.358 1.00 87.81 94 ARG A C 1
ATOM 886 O O . ARG A 1 94 ? 19.633 9.156 -21.283 1.00 87.81 94 ARG A O 1
ATOM 893 N N . ARG A 1 95 ? 19.719 7.897 -23.154 1.00 85.69 95 ARG A N 1
ATOM 894 C CA . ARG A 1 95 ? 18.582 7.022 -22.808 1.00 85.69 95 ARG A CA 1
ATOM 895 C C . ARG A 1 95 ? 18.777 6.355 -21.446 1.00 85.69 95 ARG A C 1
ATOM 897 O O . ARG A 1 95 ? 17.836 6.316 -20.660 1.00 85.69 95 ARG A O 1
ATOM 904 N N . TYR A 1 96 ? 19.957 5.799 -21.170 1.00 83.81 96 TYR A N 1
ATOM 905 C CA . TYR A 1 96 ? 20.218 5.153 -19.880 1.00 83.81 96 TYR A CA 1
ATOM 906 C C . TYR A 1 96 ? 20.112 6.139 -18.713 1.00 83.81 96 TYR A C 1
ATOM 908 O O . TYR A 1 96 ? 19.436 5.826 -17.736 1.00 83.81 96 TYR A O 1
ATOM 916 N N . ARG A 1 97 ? 20.696 7.338 -18.842 1.00 88.50 97 ARG A N 1
ATOM 917 C CA . ARG A 1 97 ? 20.603 8.393 -17.819 1.00 88.50 97 ARG A CA 1
ATOM 918 C C . ARG A 1 97 ? 19.160 8.827 -17.569 1.00 88.50 97 ARG A C 1
ATOM 920 O O . ARG A 1 97 ? 18.719 8.838 -16.427 1.00 88.50 97 ARG A O 1
ATOM 927 N N . GLU A 1 98 ? 18.409 9.115 -18.628 1.00 86.94 98 GLU A N 1
ATOM 928 C CA . GLU A 1 98 ? 17.006 9.534 -18.521 1.00 86.94 98 GLU A CA 1
ATOM 929 C C . GLU A 1 98 ? 16.135 8.426 -17.894 1.00 86.94 98 GLU A C 1
ATOM 931 O O . GLU A 1 98 ? 15.305 8.709 -17.030 1.00 86.94 98 GLU A O 1
ATOM 936 N N . GLN A 1 99 ? 16.367 7.149 -18.236 1.00 84.50 99 GLN A N 1
ATOM 937 C CA . GLN A 1 99 ? 15.688 6.018 -17.584 1.00 84.50 99 GLN A CA 1
ATOM 938 C C . GLN A 1 99 ? 16.043 5.879 -16.099 1.00 84.50 99 GLN A C 1
ATOM 940 O O . GLN A 1 99 ? 15.170 5.576 -15.284 1.00 84.50 99 GLN A O 1
ATOM 945 N N . GLU A 1 100 ? 17.308 6.080 -15.738 1.00 86.81 100 GLU A N 1
ATOM 946 C CA . GLU A 1 100 ? 17.767 6.005 -14.354 1.00 86.81 100 GLU A CA 1
ATOM 947 C C . GLU A 1 100 ? 17.190 7.148 -13.506 1.00 86.81 100 GLU A C 1
ATOM 949 O O . GLU A 1 100 ? 16.651 6.905 -12.423 1.00 86.81 100 GLU A O 1
ATOM 954 N N . GLU A 1 101 ? 17.206 8.381 -14.017 1.00 88.94 101 GLU A N 1
ATOM 955 C CA . GLU A 1 101 ? 16.584 9.541 -13.371 1.00 88.94 101 GLU A CA 1
ATOM 956 C C . GLU A 1 101 ? 15.086 9.325 -13.136 1.00 88.94 101 GLU A C 1
ATOM 958 O O . GLU A 1 101 ? 14.581 9.571 -12.032 1.00 88.94 101 GLU A O 1
ATOM 963 N N . LEU A 1 102 ? 14.381 8.805 -14.145 1.00 85.06 102 LEU A N 1
ATOM 964 C CA . LEU A 1 102 ? 12.967 8.463 -14.043 1.00 85.06 102 LEU A CA 1
ATOM 965 C C . LEU A 1 102 ? 12.737 7.392 -12.964 1.00 85.06 102 LEU A C 1
ATOM 967 O O . LEU A 1 102 ? 11.881 7.556 -12.092 1.00 85.06 102 LEU A O 1
ATOM 971 N N . HIS A 1 103 ? 13.559 6.337 -12.942 1.00 84.06 103 HIS A N 1
ATOM 972 C CA . HIS A 1 103 ? 13.486 5.287 -11.925 1.00 84.06 103 HIS A CA 1
ATOM 973 C C . HIS A 1 103 ? 13.717 5.832 -10.505 1.00 84.06 103 HIS A C 1
ATOM 975 O O . HIS A 1 103 ? 12.990 5.480 -9.567 1.00 84.06 103 HIS A O 1
ATOM 981 N N . ILE A 1 104 ? 14.691 6.730 -10.331 1.00 90.50 104 ILE A N 1
ATOM 982 C CA . ILE A 1 104 ? 14.972 7.400 -9.055 1.00 90.50 104 ILE A CA 1
ATOM 983 C C . ILE A 1 104 ? 13.785 8.270 -8.632 1.00 90.50 104 ILE A C 1
ATOM 985 O O . ILE A 1 104 ? 13.367 8.209 -7.469 1.00 90.50 104 ILE A O 1
ATOM 989 N N . LYS A 1 105 ? 13.210 9.053 -9.553 1.00 88.44 105 LYS A N 1
ATOM 990 C CA . LYS A 1 105 ? 12.016 9.875 -9.301 1.00 88.44 105 LYS A CA 1
ATOM 991 C C . LYS A 1 105 ? 10.851 9.000 -8.833 1.00 88.44 105 LYS A C 1
ATOM 993 O O . LYS A 1 105 ? 10.271 9.258 -7.777 1.00 88.44 105 LYS A O 1
ATOM 998 N N . HIS A 1 106 ? 10.603 7.898 -9.537 1.00 85.06 106 HIS A N 1
ATOM 999 C CA . HIS A 1 106 ? 9.578 6.911 -9.209 1.00 85.06 106 HIS A CA 1
ATOM 1000 C C . HIS A 1 106 ? 9.793 6.251 -7.844 1.00 85.06 106 HIS A C 1
ATOM 1002 O O . HIS A 1 106 ? 8.837 6.050 -7.090 1.00 85.06 106 HIS A O 1
ATOM 1008 N N . LYS A 1 107 ? 11.042 5.928 -7.492 1.00 86.25 107 LYS A N 1
ATOM 1009 C CA . LYS A 1 107 ? 11.406 5.388 -6.176 1.00 86.25 107 LYS A CA 1
ATOM 1010 C C . LYS A 1 107 ? 11.147 6.399 -5.056 1.00 86.25 107 LYS A C 1
ATOM 1012 O O . LYS A 1 107 ? 10.497 6.044 -4.076 1.00 86.25 107 LYS A O 1
ATOM 1017 N N . LYS A 1 108 ? 11.590 7.653 -5.212 1.00 88.88 108 LYS A N 1
ATOM 1018 C CA . LYS A 1 108 ? 11.365 8.726 -4.223 1.00 88.88 108 LYS A CA 1
ATOM 1019 C C . LYS A 1 108 ? 9.878 8.964 -3.969 1.00 88.88 108 LYS A C 1
ATOM 1021 O O . LYS A 1 108 ? 9.467 9.156 -2.830 1.00 88.88 108 LYS A O 1
ATOM 1026 N N . GLU A 1 109 ? 9.070 8.942 -5.019 1.00 84.88 109 GLU A N 1
ATOM 1027 C CA . GLU A 1 109 ? 7.628 9.140 -4.914 1.00 84.88 109 GLU A CA 1
ATOM 1028 C C . GLU A 1 109 ? 6.915 7.980 -4.204 1.00 84.88 109 GLU A C 1
ATOM 1030 O O . GLU A 1 109 ? 6.076 8.222 -3.335 1.00 84.88 109 GLU A O 1
ATOM 1035 N N . ARG A 1 110 ? 7.315 6.726 -4.473 1.00 83.12 110 ARG A N 1
ATOM 1036 C CA . ARG A 1 110 ? 6.822 5.552 -3.729 1.00 83.12 110 ARG A CA 1
ATOM 1037 C C . ARG A 1 110 ? 7.114 5.657 -2.233 1.00 83.12 110 ARG A C 1
ATOM 1039 O O . ARG A 1 110 ? 6.221 5.421 -1.423 1.00 83.12 110 ARG A O 1
ATOM 1046 N N . GLU A 1 111 ? 8.326 6.067 -1.862 1.00 87.62 111 GLU A N 1
ATOM 1047 C CA . GLU A 1 111 ? 8.689 6.281 -0.453 1.00 87.62 111 GLU A CA 1
ATOM 1048 C C . GLU A 1 111 ? 7.894 7.432 0.185 1.00 87.62 111 GLU A C 1
ATOM 1050 O O . GLU A 1 111 ? 7.407 7.300 1.308 1.00 87.62 111 GLU A O 1
ATOM 1055 N N . ARG A 1 112 ? 7.672 8.540 -0.539 1.00 89.06 112 ARG A N 1
ATOM 1056 C CA . ARG A 1 112 ? 6.808 9.643 -0.071 1.00 89.06 112 ARG A CA 1
ATOM 1057 C C . ARG A 1 112 ? 5.384 9.169 0.217 1.00 89.06 112 ARG A C 1
ATOM 1059 O O . ARG A 1 112 ? 4.840 9.482 1.275 1.00 89.06 112 ARG A O 1
ATOM 1066 N N . MET A 1 113 ? 4.792 8.393 -0.689 1.00 85.44 113 MET A N 1
ATOM 1067 C CA . MET A 1 113 ? 3.462 7.815 -0.491 1.00 85.44 113 MET A CA 1
ATOM 1068 C C . MET A 1 113 ? 3.428 6.832 0.684 1.00 85.44 113 MET A C 1
ATOM 1070 O O . MET A 1 113 ? 2.484 6.845 1.476 1.00 85.44 113 MET A O 1
ATOM 1074 N N . LYS A 1 114 ? 4.458 5.991 0.830 1.00 87.38 114 LYS A N 1
ATOM 1075 C CA . LYS A 1 114 ? 4.586 5.059 1.956 1.00 87.38 114 LYS A CA 1
ATOM 1076 C C . LYS A 1 114 ? 4.608 5.801 3.294 1.00 87.38 114 LYS A C 1
ATOM 1078 O O . LYS A 1 114 ? 3.811 5.476 4.167 1.00 87.38 114 LYS A O 1
ATOM 1083 N N . MET A 1 115 ? 5.431 6.846 3.417 1.00 90.81 115 MET A N 1
ATOM 1084 C CA . MET A 1 115 ? 5.479 7.695 4.615 1.00 90.81 115 MET A CA 1
ATOM 1085 C C . MET A 1 115 ? 4.143 8.384 4.907 1.00 90.81 115 MET A C 1
ATOM 1087 O O . MET A 1 115 ? 3.738 8.469 6.065 1.00 90.81 115 MET A O 1
ATOM 1091 N N . LYS A 1 116 ? 3.439 8.868 3.876 1.00 87.88 116 LYS A N 1
ATOM 1092 C CA . LYS A 1 116 ? 2.122 9.493 4.050 1.00 87.88 116 LYS A CA 1
ATOM 1093 C C . LYS A 1 116 ? 1.105 8.501 4.623 1.00 87.88 116 LYS A C 1
ATOM 1095 O O . LYS A 1 116 ? 0.435 8.844 5.591 1.00 87.88 116 LYS A O 1
ATOM 1100 N N . MET A 1 117 ? 1.039 7.281 4.085 1.00 83.94 117 MET A N 1
ATOM 1101 C CA . MET A 1 117 ? 0.149 6.241 4.617 1.00 83.94 117 MET A CA 1
ATOM 1102 C C . MET A 1 117 ? 0.499 5.867 6.047 1.00 83.94 117 MET A C 1
ATOM 1104 O O . MET A 1 117 ? -0.393 5.812 6.881 1.00 83.94 117 MET A O 1
ATOM 1108 N N . GLU A 1 118 ? 1.781 5.675 6.350 1.00 89.06 118 GLU A N 1
ATOM 1109 C CA . GLU A 1 118 ? 2.230 5.368 7.710 1.00 89.06 118 GLU A CA 1
ATOM 1110 C C . GLU A 1 118 ? 1.784 6.448 8.708 1.00 89.06 118 GLU A C 1
ATOM 1112 O O . GLU A 1 118 ? 1.238 6.147 9.768 1.00 89.06 118 GLU A O 1
ATOM 1117 N N . LYS A 1 119 ? 1.917 7.725 8.333 1.00 89.62 119 LYS A N 1
ATOM 1118 C CA . LYS A 1 119 ? 1.443 8.853 9.144 1.00 89.62 119 LYS A CA 1
ATOM 1119 C C . LYS A 1 119 ? -0.077 8.836 9.337 1.00 89.62 119 LYS A C 1
ATOM 1121 O O . LYS A 1 119 ? -0.560 9.187 10.411 1.00 89.62 119 LYS A O 1
ATOM 1126 N N . GLU A 1 120 ? -0.836 8.441 8.318 1.00 86.19 120 GLU A N 1
ATOM 1127 C CA . GLU A 1 120 ? -2.287 8.285 8.439 1.00 86.19 120 GLU A CA 1
ATOM 1128 C C . GLU A 1 120 ? -2.677 7.114 9.350 1.00 86.19 120 GLU A C 1
ATOM 1130 O O . GLU A 1 120 ? -3.572 7.297 10.174 1.00 86.19 120 GLU A O 1
ATOM 1135 N N . LYS A 1 121 ? -1.973 5.971 9.282 1.00 87.94 121 LYS A N 1
ATOM 1136 C CA . LYS A 1 121 ? -2.167 4.841 10.214 1.00 87.94 121 LYS A CA 1
ATOM 1137 C C . LYS A 1 121 ? -1.927 5.282 11.655 1.00 87.94 121 LYS A C 1
ATOM 1139 O O . LYS A 1 121 ? -2.797 5.129 12.502 1.00 87.94 121 LYS A O 1
ATOM 1144 N N . GLN A 1 122 ? -0.810 5.964 11.903 1.00 90.62 122 GLN A N 1
ATOM 1145 C CA . GLN A 1 122 ? -0.487 6.493 13.230 1.00 90.62 122 GLN A CA 1
ATOM 1146 C C . GLN A 1 122 ? -1.534 7.485 13.752 1.00 90.62 122 GLN A C 1
ATOM 1148 O O . GLN A 1 122 ? -1.831 7.499 14.945 1.00 90.62 122 GLN A O 1
ATOM 1153 N N . ASN A 1 123 ? -2.084 8.341 12.887 1.00 88.69 123 ASN A N 1
ATOM 1154 C CA . ASN A 1 123 ? -3.147 9.264 13.283 1.00 88.69 123 ASN A CA 1
ATOM 1155 C C . ASN A 1 123 ? -4.445 8.520 13.627 1.00 88.69 123 ASN A C 1
ATOM 1157 O O . ASN A 1 123 ? -5.075 8.858 14.629 1.00 88.69 123 ASN A O 1
ATOM 1161 N N . HIS A 1 124 ? -4.816 7.508 12.837 1.00 87.00 124 HIS A N 1
ATOM 1162 C CA . HIS A 1 124 ? -5.972 6.656 13.107 1.00 87.00 124 HIS A CA 1
ATOM 1163 C C . HIS A 1 124 ? -5.825 5.914 14.441 1.00 87.00 124 HIS A C 1
ATOM 1165 O O . HIS A 1 124 ? -6.722 5.986 15.278 1.00 87.00 124 HIS A O 1
ATOM 1171 N N . ASP A 1 125 ? -4.666 5.300 14.688 1.00 87.19 125 ASP A N 1
ATOM 1172 C CA . ASP A 1 125 ? -4.379 4.577 15.931 1.00 87.19 125 ASP A CA 1
ATOM 1173 C C . ASP A 1 125 ? -4.430 5.504 17.152 1.00 87.19 125 ASP A C 1
ATOM 1175 O O . ASP A 1 125 ? -5.003 5.160 18.187 1.00 87.19 125 ASP A O 1
ATOM 1179 N N . LYS A 1 126 ? -3.877 6.721 17.033 1.00 91.62 126 LYS A N 1
ATOM 1180 C CA . LYS A 1 126 ? -3.961 7.745 18.087 1.00 91.62 126 LYS A CA 1
ATOM 1181 C C . LYS A 1 126 ? -5.403 8.143 18.379 1.00 91.62 126 LYS A C 1
ATOM 1183 O O . LYS A 1 126 ? -5.768 8.300 19.543 1.00 91.62 126 LYS A O 1
ATOM 1188 N N . GLU A 1 127 ? -6.216 8.338 17.344 1.00 89.06 127 GLU A N 1
ATOM 1189 C CA . GLU A 1 127 ? -7.620 8.695 17.523 1.00 89.06 127 GLU A CA 1
ATOM 1190 C C . GLU A 1 127 ? -8.428 7.548 18.138 1.00 89.06 127 GLU A C 1
ATOM 1192 O O . GLU A 1 127 ? -9.225 7.794 19.048 1.00 89.06 127 GLU A O 1
ATOM 1197 N N . TRP A 1 128 ? -8.200 6.312 17.686 1.00 87.56 128 TRP A N 1
ATOM 1198 C CA . TRP A 1 128 ? -8.814 5.114 18.252 1.00 87.56 128 TRP A CA 1
ATOM 1199 C C . TRP A 1 128 ? -8.482 4.992 19.740 1.00 87.56 128 TRP A C 1
ATOM 1201 O O . TRP A 1 128 ? -9.397 4.947 20.563 1.00 87.56 128 TRP A O 1
ATOM 1211 N N . LYS A 1 129 ? -7.196 5.096 20.098 1.00 89.88 129 LYS A N 1
ATOM 1212 C CA . LYS A 1 129 ? -6.739 5.025 21.490 1.00 89.88 129 LYS A CA 1
ATOM 1213 C C . LYS A 1 129 ? -7.336 6.130 22.361 1.00 89.88 129 LYS A C 1
ATOM 1215 O O . LYS A 1 129 ? -7.819 5.860 23.453 1.00 89.88 129 LYS A O 1
ATOM 1220 N N . ARG A 1 130 ? -7.401 7.373 21.863 1.00 91.00 130 ARG A N 1
ATOM 1221 C CA . ARG A 1 130 ? -8.050 8.482 22.588 1.00 91.00 130 ARG A CA 1
ATOM 1222 C C . ARG A 1 130 ? -9.522 8.179 22.889 1.00 91.00 130 ARG A C 1
ATOM 1224 O O . ARG A 1 130 ? -9.993 8.452 23.990 1.00 91.00 130 ARG A O 1
ATOM 1231 N N . ARG A 1 131 ? -10.264 7.652 21.907 1.00 86.44 131 ARG A N 1
ATOM 1232 C CA . ARG A 1 131 ? -11.683 7.295 22.078 1.00 86.44 131 ARG A CA 1
ATOM 1233 C C . ARG A 1 131 ? -11.850 6.111 23.034 1.00 86.44 131 ARG A C 1
ATOM 1235 O O . ARG A 1 131 ? -12.792 6.120 23.824 1.00 86.44 131 ARG A O 1
ATOM 1242 N N . GLU A 1 132 ? -10.964 5.122 22.962 1.00 88.12 132 GLU A N 1
ATOM 1243 C CA . GLU A 1 132 ? -10.936 3.969 23.866 1.00 88.12 132 GLU A CA 1
ATOM 1244 C C . GLU A 1 132 ? -10.688 4.407 25.317 1.00 88.12 132 GLU A C 1
ATOM 1246 O O . GLU A 1 132 ? -11.486 4.080 26.193 1.00 88.12 132 GLU A O 1
ATOM 1251 N N . ASP A 1 133 ? -9.677 5.244 25.561 1.00 90.50 133 ASP A N 1
ATOM 1252 C CA . ASP A 1 133 ? -9.377 5.794 26.888 1.00 90.50 133 ASP A CA 1
ATOM 1253 C C . ASP A 1 133 ? -10.570 6.582 27.466 1.00 90.50 133 ASP A C 1
ATOM 1255 O O . ASP A 1 133 ? -10.891 6.477 28.652 1.00 90.50 133 ASP A O 1
ATOM 1259 N N . GLU A 1 134 ? -11.264 7.373 26.638 1.00 88.62 134 GLU A N 1
ATOM 1260 C CA . GLU A 1 134 ? -12.487 8.082 27.042 1.00 88.62 134 GLU A CA 1
ATOM 1261 C C . GLU A 1 134 ? -13.630 7.130 27.416 1.00 88.62 134 GLU A C 1
ATOM 1263 O O . GLU A 1 134 ? -14.380 7.415 28.355 1.00 88.62 134 GLU A O 1
ATOM 1268 N N . TYR A 1 135 ? -13.782 6.019 26.691 1.00 88.12 135 TYR A N 1
ATOM 1269 C CA . TYR A 1 135 ? -14.770 4.990 27.005 1.00 88.12 135 TYR A CA 1
ATOM 1270 C C . TYR A 1 135 ? -14.427 4.275 28.313 1.00 88.12 135 TYR A C 1
ATOM 1272 O O . TYR A 1 135 ? -15.297 4.171 29.177 1.00 88.12 135 TYR A O 1
ATOM 1280 N N . ILE A 1 136 ? -13.167 3.865 28.496 1.00 88.19 136 ILE A N 1
ATOM 1281 C CA . ILE A 1 136 ? -12.687 3.204 29.717 1.00 88.19 136 ILE A CA 1
ATOM 1282 C C . ILE A 1 136 ? -12.954 4.090 30.936 1.00 88.19 136 ILE A C 1
ATOM 1284 O O . ILE A 1 136 ? -13.571 3.633 31.896 1.00 88.19 136 ILE A O 1
ATOM 1288 N N . LYS A 1 137 ? -12.597 5.380 30.877 1.00 89.44 137 LYS A N 1
ATOM 1289 C CA . LYS A 1 137 ? -12.842 6.328 31.979 1.00 89.44 137 LYS A CA 1
ATOM 1290 C C . LYS A 1 137 ? -14.321 6.435 32.358 1.00 89.44 137 LYS A C 1
ATOM 1292 O O . LYS A 1 137 ? -14.645 6.504 33.543 1.00 89.44 137 LYS A O 1
ATOM 1297 N N . ARG A 1 138 ? -15.226 6.459 31.371 1.00 85.62 138 ARG A N 1
ATOM 1298 C CA . ARG A 1 138 ? -16.674 6.490 31.637 1.00 85.62 138 ARG A CA 1
ATOM 1299 C C . ARG A 1 138 ? -17.177 5.162 32.189 1.00 85.62 138 ARG A C 1
ATOM 1301 O O . ARG A 1 138 ? -17.939 5.180 33.145 1.00 85.62 138 ARG A O 1
ATOM 1308 N N . ASP A 1 139 ? -16.756 4.032 31.625 1.00 84.31 139 ASP A N 1
ATOM 1309 C CA . ASP A 1 139 ? -17.138 2.699 32.112 1.00 84.31 139 ASP A CA 1
ATOM 1310 C C . ASP A 1 139 ? -16.696 2.482 33.566 1.00 84.31 139 ASP A C 1
ATOM 1312 O O . ASP A 1 139 ? -17.457 1.959 34.378 1.00 84.31 139 ASP A O 1
ATOM 1316 N N . GLU A 1 140 ? -15.499 2.946 33.925 1.00 87.75 140 GLU A N 1
ATOM 1317 C CA . GLU A 1 140 ? -15.027 2.959 35.309 1.00 87.75 140 GLU A CA 1
ATOM 1318 C C . GLU A 1 140 ? -15.877 3.845 36.219 1.00 87.75 140 GLU A C 1
ATOM 1320 O O . GLU A 1 140 ? -16.146 3.455 37.355 1.00 87.75 140 GLU A O 1
ATOM 1325 N N . GLN A 1 141 ? -16.317 5.013 35.740 1.00 86.38 141 GLN A N 1
ATOM 1326 C CA . GLN A 1 141 ? -17.229 5.862 36.503 1.00 86.38 141 GLN A CA 1
ATOM 1327 C C . GLN A 1 141 ? -18.567 5.159 36.751 1.00 86.38 141 GLN A C 1
ATOM 1329 O O . GLN A 1 141 ? -18.980 5.072 37.901 1.00 86.38 141 GLN A O 1
ATOM 1334 N N . TYR A 1 142 ? -19.184 4.559 35.728 1.00 83.06 142 TYR A N 1
ATOM 1335 C CA . TYR A 1 142 ? -20.428 3.800 35.912 1.00 83.06 142 TYR A CA 1
ATOM 1336 C C . TYR A 1 142 ? -20.256 2.635 36.890 1.00 83.06 142 TYR A C 1
ATOM 1338 O O . TYR A 1 142 ? -21.137 2.379 37.705 1.00 83.06 142 TYR A O 1
ATOM 1346 N N . LYS A 1 143 ? -19.116 1.934 36.854 1.00 84.50 143 LYS A N 1
ATOM 1347 C CA . LYS A 1 143 ? -18.816 0.876 37.832 1.00 84.50 143 LYS A CA 1
ATOM 1348 C C . LYS A 1 143 ? -18.745 1.413 39.264 1.00 84.50 143 LYS A C 1
ATOM 1350 O O . LYS A 1 143 ? -19.138 0.693 40.178 1.00 84.50 143 LYS A O 1
ATOM 1355 N N . ARG A 1 144 ? -18.237 2.634 39.473 1.00 86.69 144 ARG A N 1
ATOM 1356 C CA . ARG A 1 144 ? -18.257 3.299 40.787 1.00 86.69 144 ARG A CA 1
ATOM 1357 C C . ARG A 1 144 ? -19.686 3.648 41.199 1.00 86.69 144 ARG A C 1
ATOM 1359 O O . ARG A 1 144 ? -20.100 3.238 42.275 1.00 86.69 144 ARG A O 1
ATOM 1366 N N . ASP A 1 145 ? -20.454 4.273 40.312 1.00 82.50 145 ASP A N 1
ATOM 1367 C CA . ASP A 1 145 ? -21.836 4.674 40.598 1.00 82.50 145 ASP A CA 1
ATOM 1368 C C . ASP A 1 145 ? -22.730 3.461 40.933 1.00 82.50 145 ASP A C 1
ATOM 1370 O O . ASP A 1 145 ? -23.543 3.517 41.855 1.00 82.50 145 ASP A O 1
ATOM 1374 N N . ILE A 1 146 ? -22.556 2.329 40.235 1.00 83.69 146 ILE A N 1
ATOM 1375 C CA . ILE A 1 146 ? -23.264 1.073 40.540 1.00 83.69 146 ILE A CA 1
ATOM 1376 C C . ILE A 1 146 ? -22.889 0.556 41.932 1.00 83.69 146 ILE A C 1
ATOM 1378 O O . ILE A 1 146 ? -23.779 0.187 42.694 1.00 83.69 146 ILE A O 1
ATOM 1382 N N . LYS A 1 147 ? -21.599 0.568 42.293 1.00 87.12 147 LYS A N 1
ATOM 1383 C CA . LYS A 1 147 ? -21.161 0.172 43.640 1.00 87.12 147 LYS A CA 1
ATOM 1384 C C . LYS A 1 147 ? -21.754 1.070 44.721 1.00 87.12 147 LYS A C 1
ATOM 1386 O O . LYS A 1 147 ? -22.150 0.565 45.766 1.00 87.12 147 LYS A O 1
ATOM 1391 N N . ASP A 1 148 ? -21.852 2.372 44.471 1.00 85.69 148 ASP A N 1
ATOM 1392 C CA . ASP A 1 148 ? -22.474 3.308 45.410 1.00 85.69 148 ASP A CA 1
ATOM 1393 C C . ASP A 1 148 ? -23.974 3.014 45.583 1.00 85.69 148 ASP A C 1
ATOM 1395 O O . ASP A 1 148 ? -24.490 3.080 46.700 1.00 85.69 148 ASP A O 1
ATOM 1399 N N . ILE A 1 149 ? -24.678 2.632 44.508 1.00 82.81 149 ILE A N 1
ATOM 1400 C CA . ILE A 1 149 ? -26.079 2.179 44.572 1.00 82.81 149 ILE A CA 1
ATOM 1401 C C . ILE A 1 149 ? -26.198 0.880 45.382 1.00 82.81 149 ILE A C 1
ATOM 1403 O O . ILE A 1 149 ? -27.056 0.793 46.261 1.00 82.81 149 ILE A O 1
ATOM 1407 N N . GLU A 1 150 ? -25.339 -0.109 45.128 1.00 83.19 150 GLU A N 1
ATOM 1408 C CA . GLU A 1 150 ? -25.315 -1.383 45.866 1.00 83.19 150 GLU A CA 1
ATOM 1409 C C . GLU A 1 150 ? -25.018 -1.169 47.359 1.00 83.19 150 GLU A C 1
ATOM 1411 O O . GLU A 1 150 ? -25.635 -1.788 48.228 1.00 83.19 150 GLU A O 1
ATOM 1416 N N . GLU A 1 151 ? -24.123 -0.237 47.678 1.00 87.50 151 GLU A N 1
ATOM 1417 C CA . GLU A 1 151 ? -23.802 0.148 49.049 1.00 87.50 151 GLU A CA 1
ATOM 1418 C C . GLU A 1 151 ? -24.971 0.877 49.731 1.00 87.50 151 GLU A C 1
ATOM 1420 O O . GLU A 1 151 ? -25.261 0.623 50.904 1.00 87.50 151 GLU A O 1
ATOM 1425 N N . GLN A 1 152 ? -25.694 1.746 49.015 1.00 82.00 152 GLN A N 1
ATOM 1426 C CA . GLN A 1 152 ? -26.933 2.340 49.528 1.00 82.00 152 GLN A CA 1
ATOM 1427 C C . GLN A 1 152 ? -28.002 1.277 49.792 1.00 82.00 152 GLN A C 1
ATOM 1429 O O . GLN A 1 152 ? -28.637 1.307 50.847 1.00 82.00 152 GLN A O 1
ATOM 1434 N N . GLU A 1 153 ? -28.173 0.309 48.888 1.00 81.06 153 GLU A N 1
ATOM 1435 C CA . GLU A 1 153 ? -29.070 -0.830 49.104 1.00 81.06 153 GLU A CA 1
ATOM 1436 C C . GLU A 1 153 ? -28.690 -1.623 50.355 1.00 81.06 153 GLU A C 1
ATOM 1438 O O . GLU A 1 153 ? -29.569 -1.991 51.137 1.00 81.06 153 GLU A O 1
ATOM 1443 N N . ARG A 1 154 ? -27.393 -1.870 50.570 1.00 84.88 154 ARG A N 1
ATOM 1444 C CA . ARG A 1 154 ? -26.897 -2.568 51.759 1.00 84.88 154 ARG A CA 1
ATOM 1445 C C . ARG A 1 154 ? -27.221 -1.796 53.036 1.00 84.88 154 ARG A C 1
ATOM 1447 O O . ARG A 1 154 ? -27.786 -2.381 53.957 1.00 84.88 154 ARG A O 1
ATOM 1454 N N . LYS A 1 155 ? -26.924 -0.492 53.077 1.00 86.50 155 LYS A N 1
ATOM 1455 C CA . LYS A 1 155 ? -27.214 0.371 54.238 1.00 86.50 155 LYS A CA 1
ATOM 1456 C C . LYS A 1 155 ? -28.698 0.380 54.579 1.00 86.50 155 LYS A C 1
ATOM 1458 O O . LYS A 1 155 ? -29.049 0.145 55.729 1.00 86.50 155 LYS A O 1
ATOM 1463 N N . ILE A 1 156 ? -29.551 0.556 53.571 1.00 82.31 156 ILE A N 1
ATOM 1464 C CA . ILE A 1 156 ? -31.006 0.518 53.741 1.00 82.31 156 ILE A CA 1
ATOM 1465 C C . ILE A 1 156 ? -31.440 -0.854 54.264 1.00 82.31 156 ILE A C 1
ATOM 1467 O O . ILE A 1 156 ? -32.211 -0.931 55.209 1.00 82.31 156 ILE A O 1
ATOM 1471 N N . ARG A 1 157 ? -30.935 -1.964 53.708 1.00 78.94 157 ARG A N 1
ATOM 1472 C CA . ARG A 1 157 ? -31.274 -3.311 54.206 1.00 78.94 157 ARG A CA 1
ATOM 1473 C C . ARG A 1 157 ? -30.876 -3.512 55.670 1.00 78.94 157 ARG A C 1
ATOM 1475 O O . ARG A 1 157 ? -31.613 -4.167 56.400 1.00 78.94 157 ARG A O 1
ATOM 1482 N N . GLU A 1 158 ? -29.732 -2.983 56.088 1.00 83.69 158 GLU A N 1
ATOM 1483 C CA . GLU A 1 158 ? -29.259 -3.067 57.473 1.00 83.69 158 GLU A CA 1
ATOM 1484 C C . GLU A 1 158 ? -30.051 -2.180 58.433 1.00 83.69 158 GLU A C 1
ATOM 1486 O O . GLU A 1 158 ? -30.327 -2.609 59.551 1.00 83.69 158 GLU A O 1
ATOM 1491 N N . GLU A 1 159 ? -30.416 -0.969 58.015 1.00 82.56 159 GLU A N 1
ATOM 1492 C CA . GLU A 1 159 ? -31.295 -0.065 58.765 1.00 82.56 159 GLU A CA 1
ATOM 1493 C C . GLU A 1 159 ? -32.673 -0.705 58.954 1.00 82.56 159 GLU A C 1
ATOM 1495 O O . GLU A 1 159 ? -33.102 -0.925 60.079 1.00 82.56 159 GLU A O 1
ATOM 1500 N N . MET A 1 160 ? -33.273 -1.203 57.870 1.00 74.56 160 MET A N 1
ATOM 1501 C CA . MET A 1 160 ? -34.543 -1.932 57.918 1.00 74.56 160 MET A CA 1
ATOM 1502 C C . MET A 1 160 ? -34.493 -3.173 58.822 1.00 74.56 160 MET A C 1
ATOM 1504 O O . MET A 1 160 ? -35.495 -3.544 59.435 1.00 74.56 160 MET A O 1
ATOM 1508 N N . LYS A 1 161 ? -33.343 -3.859 58.883 1.00 79.00 161 LYS A N 1
ATOM 1509 C CA . LYS A 1 161 ? -33.152 -5.007 59.776 1.00 79.00 161 LYS A CA 1
ATOM 1510 C C . LYS A 1 161 ? -33.137 -4.562 61.240 1.00 79.00 161 LYS A C 1
ATOM 1512 O O . LYS A 1 161 ? -33.787 -5.209 62.057 1.00 79.00 161 LYS A O 1
ATOM 1517 N N . ARG A 1 162 ? -32.437 -3.468 61.554 1.00 82.38 162 ARG A N 1
ATOM 1518 C CA . ARG A 1 162 ? -32.396 -2.882 62.901 1.00 82.38 162 ARG A CA 1
ATOM 1519 C C . ARG A 1 162 ? -33.771 -2.407 63.346 1.00 82.38 162 ARG A C 1
ATOM 1521 O O . ARG A 1 162 ? -34.200 -2.808 64.419 1.00 82.38 162 ARG A O 1
ATOM 1528 N N . ASP A 1 163 ? -34.485 -1.675 62.497 1.00 77.38 163 ASP A N 1
ATOM 1529 C CA . ASP A 1 163 ? -35.835 -1.190 62.797 1.00 77.38 163 ASP A CA 1
ATOM 1530 C C . ASP A 1 163 ? -36.789 -2.349 63.103 1.00 77.38 163 ASP A C 1
ATOM 1532 O O . ASP A 1 163 ? -37.553 -2.299 64.064 1.00 77.38 163 ASP A O 1
ATOM 1536 N N . ARG A 1 164 ? -36.710 -3.445 62.333 1.00 73.31 164 ARG A N 1
ATOM 1537 C CA . ARG A 1 164 ? -37.494 -4.660 62.595 1.00 73.31 164 ARG A CA 1
ATOM 1538 C C . ARG A 1 164 ? -37.123 -5.308 63.934 1.00 73.31 164 ARG A C 1
ATOM 1540 O O . ARG A 1 164 ? -38.013 -5.738 64.660 1.00 73.31 164 ARG A O 1
ATOM 1547 N N . GLU A 1 165 ? -35.836 -5.404 64.260 1.00 81.38 165 GLU A N 1
ATOM 1548 C CA . GLU A 1 165 ? -35.373 -5.956 65.541 1.00 81.38 165 GLU A CA 1
ATOM 1549 C C . GLU A 1 165 ? -35.778 -5.075 66.736 1.00 81.38 165 GLU A C 1
ATOM 1551 O O . GLU A 1 165 ? -36.187 -5.598 67.773 1.00 81.38 165 GLU A O 1
ATOM 1556 N N . GLU A 1 166 ? -35.689 -3.749 66.608 1.00 81.06 166 GLU A N 1
ATOM 1557 C CA . GLU A 1 166 ? -36.154 -2.794 67.620 1.00 81.06 166 GLU A CA 1
ATOM 1558 C C . GLU A 1 166 ? -37.664 -2.866 67.809 1.00 81.06 166 GLU A C 1
ATOM 1560 O O . GLU A 1 166 ? -38.141 -2.885 68.943 1.00 81.06 166 GLU A O 1
ATOM 1565 N N . TRP A 1 167 ? -38.413 -2.971 66.715 1.00 72.44 167 TRP A N 1
ATOM 1566 C CA . TRP A 1 167 ? -39.858 -3.115 66.757 1.00 72.44 167 TRP A CA 1
ATOM 1567 C C . TRP A 1 167 ? -40.290 -4.413 67.454 1.00 72.44 167 TRP A C 1
ATOM 1569 O O . TRP A 1 167 ? -41.153 -4.377 68.332 1.00 72.44 167 TRP A O 1
ATOM 1579 N N . GLU A 1 168 ? -39.649 -5.549 67.154 1.00 74.31 168 GLU A N 1
ATOM 1580 C CA . GLU A 1 168 ? -39.913 -6.809 67.867 1.00 74.31 168 GLU A CA 1
ATOM 1581 C C . GLU A 1 168 ? -39.559 -6.698 69.360 1.00 74.31 168 GLU A C 1
ATOM 1583 O O . GLU A 1 168 ? -40.312 -7.168 70.212 1.00 74.31 168 GLU A O 1
ATOM 1588 N N . LYS A 1 169 ? -38.466 -6.005 69.714 1.00 81.81 169 LYS A N 1
ATOM 1589 C CA . LYS A 1 169 ? -38.130 -5.727 71.122 1.00 81.81 169 LYS A CA 1
ATOM 1590 C C . LYS A 1 169 ? -39.182 -4.863 71.810 1.00 81.81 169 LYS A C 1
ATOM 1592 O O . LYS A 1 169 ? -39.577 -5.194 72.924 1.00 81.81 169 LYS A O 1
ATOM 1597 N N . GLN A 1 170 ? -39.643 -3.786 71.171 1.00 74.75 170 GLN A N 1
ATOM 1598 C CA . GLN A 1 170 ? -40.698 -2.924 71.713 1.00 74.75 170 GLN A CA 1
ATOM 1599 C C . GLN A 1 170 ? -41.991 -3.711 71.923 1.00 74.75 170 GLN A C 1
ATOM 1601 O O . GLN A 1 170 ? -42.613 -3.604 72.975 1.00 74.75 170 GLN A O 1
ATOM 1606 N N . LYS A 1 171 ? -42.363 -4.560 70.963 1.00 74.25 171 LYS A N 1
ATOM 1607 C CA . LYS A 1 171 ? -43.519 -5.453 71.070 1.00 74.25 171 LYS A CA 1
ATOM 1608 C C . LYS A 1 171 ? -43.388 -6.422 72.249 1.00 74.25 171 LYS A C 1
ATOM 1610 O O . LYS A 1 171 ? -44.351 -6.615 72.990 1.00 74.25 171 LYS A O 1
ATOM 1615 N N . GLN A 1 172 ? -42.202 -6.997 72.456 1.00 75.69 172 GLN A N 1
ATOM 1616 C CA . GLN A 1 172 ? -41.914 -7.882 73.588 1.00 75.69 172 GLN A CA 1
ATOM 1617 C C . GLN A 1 172 ? -41.963 -7.134 74.934 1.00 75.69 172 GLN A C 1
ATOM 1619 O O . GLN A 1 172 ? -42.553 -7.634 75.889 1.00 75.69 172 GLN A O 1
ATOM 1624 N N . GLN A 1 173 ? -41.383 -5.930 75.001 1.00 75.62 173 GLN A N 1
ATOM 1625 C CA . GLN A 1 173 ? -41.393 -5.073 76.192 1.00 75.62 173 GLN A CA 1
ATOM 1626 C C . GLN A 1 173 ? -42.802 -4.605 76.553 1.00 75.62 173 GLN A C 1
ATOM 1628 O O . GLN A 1 173 ? -43.170 -4.625 77.722 1.00 75.62 173 GLN A O 1
ATOM 1633 N N . GLU A 1 174 ? -43.607 -4.210 75.567 1.00 74.06 174 GLU A N 1
ATOM 1634 C CA . GLU A 1 174 ? -44.996 -3.803 75.786 1.00 74.06 174 GLU A CA 1
ATOM 1635 C C . GLU A 1 174 ? -45.830 -4.981 76.311 1.00 74.06 174 GLU A C 1
ATOM 1637 O O . GLU A 1 174 ? -46.663 -4.802 77.198 1.00 74.06 174 GLU A O 1
ATOM 1642 N N . LYS A 1 175 ? -45.566 -6.203 75.824 1.00 74.50 175 LYS A N 1
ATOM 1643 C CA . LYS A 1 175 ? -46.183 -7.427 76.352 1.00 74.50 175 LYS A CA 1
ATOM 1644 C C . LYS A 1 175 ? -45.770 -7.695 77.806 1.00 74.50 175 LYS A C 1
ATOM 1646 O O . LYS A 1 175 ? -46.643 -7.906 78.638 1.00 74.50 175 LYS A O 1
ATOM 1651 N N . GLN A 1 176 ? -44.477 -7.619 78.126 1.00 73.81 176 GLN A N 1
ATOM 1652 C CA . GLN A 1 176 ? -43.982 -7.792 79.500 1.00 73.81 176 GLN A CA 1
ATOM 1653 C C . GLN A 1 176 ? -44.527 -6.726 80.455 1.00 73.81 176 GLN A C 1
ATOM 1655 O O . GLN A 1 176 ? -44.967 -7.053 81.550 1.00 73.81 176 GLN A O 1
ATOM 1660 N N . ARG A 1 177 ? -44.567 -5.454 80.036 1.00 74.62 177 ARG A N 1
ATOM 1661 C CA . ARG A 1 177 ? -45.167 -4.371 80.827 1.00 74.62 177 ARG A CA 1
ATOM 1662 C C . ARG A 1 177 ? -46.629 -4.638 81.160 1.00 74.62 177 ARG A C 1
ATOM 1664 O O . ARG A 1 177 ? -47.046 -4.298 82.260 1.00 74.62 177 ARG A O 1
ATOM 1671 N N . ARG A 1 178 ? -47.398 -5.224 80.236 1.00 67.19 178 ARG A N 1
ATOM 1672 C CA . ARG A 1 178 ? -48.782 -5.632 80.511 1.00 67.19 178 ARG A CA 1
ATOM 1673 C C . ARG A 1 178 ? -48.848 -6.769 81.516 1.00 67.19 178 ARG A C 1
ATOM 1675 O O . ARG A 1 178 ? -49.603 -6.656 82.467 1.00 67.19 178 ARG A O 1
ATOM 1682 N N . GLU A 1 179 ? -48.037 -7.809 81.341 1.00 71.50 179 GLU A N 1
ATOM 1683 C CA . GLU A 1 179 ? -47.970 -8.932 82.286 1.00 71.50 179 GLU A CA 1
ATOM 1684 C C . GLU A 1 179 ? -47.594 -8.445 83.701 1.00 71.50 179 GLU A C 1
ATOM 1686 O O . GLU A 1 179 ? -48.218 -8.856 84.679 1.00 71.50 179 GLU A O 1
ATOM 1691 N N . GLU A 1 180 ? -46.653 -7.499 83.812 1.00 75.31 180 GLU A N 1
ATOM 1692 C CA . GLU A 1 180 ? -46.291 -6.836 85.071 1.00 75.31 180 GLU A CA 1
ATOM 1693 C C . GLU A 1 180 ? -47.384 -5.902 85.610 1.00 75.31 180 GLU A C 1
ATOM 1695 O O . GLU A 1 180 ? -47.555 -5.810 86.822 1.00 75.31 180 GLU A O 1
ATOM 1700 N N . GLU A 1 181 ? -48.081 -5.141 84.761 1.00 70.69 181 GLU A N 1
ATOM 1701 C CA . GLU A 1 181 ? -49.199 -4.285 85.185 1.00 70.69 181 GLU A CA 1
ATOM 1702 C C . GLU A 1 181 ? -50.354 -5.136 85.715 1.00 70.69 181 GLU A C 1
ATOM 1704 O O . GLU A 1 181 ? -50.876 -4.830 86.786 1.00 70.69 181 GLU A O 1
ATOM 1709 N N . GLU A 1 182 ? -50.678 -6.239 85.040 1.00 65.50 182 GLU A N 1
ATOM 1710 C CA . GLU A 1 182 ? -51.635 -7.239 85.511 1.00 65.50 182 GLU A CA 1
ATOM 1711 C C . GLU A 1 182 ? -51.169 -7.891 86.817 1.00 65.50 182 GLU A C 1
ATOM 1713 O O . GLU A 1 182 ? -51.967 -8.091 87.727 1.00 65.50 182 GLU A O 1
ATOM 1718 N N . GLU A 1 183 ? -49.878 -8.208 86.959 1.00 68.25 183 GLU A N 1
ATOM 1719 C CA . GLU A 1 183 ? -49.331 -8.760 88.200 1.00 68.25 183 GLU A CA 1
ATOM 1720 C C . GLU A 1 183 ? -49.333 -7.738 89.341 1.00 68.25 183 GLU A C 1
ATOM 1722 O O . GLU A 1 183 ? -49.676 -8.088 90.465 1.00 68.25 183 GLU A O 1
ATOM 1727 N N . LYS A 1 184 ? -49.042 -6.462 89.070 1.00 67.38 184 LYS A N 1
ATOM 1728 C CA . LYS A 1 184 ? -49.161 -5.361 90.040 1.00 67.38 184 LYS A CA 1
ATOM 1729 C C . LYS A 1 184 ? -50.611 -5.071 90.393 1.00 67.38 184 LYS A C 1
ATOM 1731 O O . LYS A 1 184 ? -50.875 -4.646 91.513 1.00 67.38 184 LYS A O 1
ATOM 1736 N N . GLU A 1 185 ? -51.555 -5.255 89.475 1.00 59.75 185 GLU A N 1
ATOM 1737 C CA . GLU A 1 185 ? -52.982 -5.229 89.797 1.00 59.75 185 GLU A CA 1
ATOM 1738 C C . GLU A 1 185 ? -53.367 -6.421 90.673 1.00 59.75 185 GLU A C 1
ATOM 1740 O O . GLU A 1 185 ? -54.000 -6.203 91.701 1.00 59.75 185 GLU A O 1
ATOM 1745 N N . ARG A 1 186 ? -52.904 -7.640 90.364 1.00 54.16 186 ARG A N 1
ATOM 1746 C CA . ARG A 1 186 ? -53.075 -8.824 91.227 1.00 54.16 186 ARG A CA 1
ATOM 1747 C C . ARG A 1 186 ? -52.442 -8.628 92.612 1.00 54.16 186 ARG A C 1
ATOM 1749 O O . ARG A 1 186 ? -53.041 -8.994 93.618 1.00 54.16 186 ARG A O 1
ATOM 1756 N N . HIS A 1 187 ? -51.260 -8.018 92.688 1.00 50.38 187 HIS A N 1
ATOM 1757 C CA . HIS A 1 187 ? -50.558 -7.749 93.943 1.00 50.38 187 HIS A CA 1
ATOM 1758 C C . HIS A 1 187 ? -51.216 -6.623 94.738 1.00 50.38 187 HIS A C 1
ATOM 1760 O O . HIS A 1 187 ? -51.421 -6.788 95.930 1.00 50.38 187 HIS A O 1
ATOM 1766 N N . ARG A 1 188 ? -51.614 -5.510 94.104 1.00 51.06 188 ARG A N 1
ATOM 1767 C CA . ARG A 1 188 ? -52.394 -4.450 94.771 1.00 51.06 188 ARG A CA 1
ATOM 1768 C C . ARG A 1 188 ? -53.741 -4.964 95.256 1.00 51.06 188 ARG A C 1
ATOM 1770 O O . ARG A 1 188 ? -54.164 -4.592 96.343 1.00 51.06 188 ARG A O 1
ATOM 1777 N N . PHE A 1 189 ? -54.384 -5.831 94.481 1.00 44.28 189 PHE A N 1
ATOM 1778 C CA . PHE A 1 189 ? -55.582 -6.541 94.905 1.00 44.28 189 PHE A CA 1
ATOM 1779 C C . PHE A 1 189 ? -55.306 -7.378 96.165 1.00 44.28 189 PHE A C 1
ATOM 1781 O O . PHE A 1 189 ? -56.065 -7.286 97.120 1.00 44.28 189 PHE A O 1
ATOM 1788 N N . ASN A 1 190 ? -54.179 -8.094 96.232 1.00 41.19 190 ASN A N 1
ATOM 1789 C CA . ASN A 1 190 ? -53.783 -8.854 97.425 1.00 41.19 190 ASN A CA 1
ATOM 1790 C C . ASN A 1 190 ? -53.316 -7.985 98.618 1.00 41.19 190 ASN A C 1
ATOM 1792 O O . ASN A 1 190 ? -53.587 -8.343 99.760 1.00 41.19 190 ASN A O 1
ATOM 1796 N N . GLU A 1 191 ? -52.635 -6.855 98.399 1.00 39.47 191 GLU A N 1
ATOM 1797 C CA . GLU A 1 191 ? -52.151 -5.945 99.458 1.00 39.47 191 GLU A CA 1
ATOM 1798 C C . GLU A 1 191 ? -53.274 -5.120 100.097 1.00 39.47 191 GLU A C 1
ATOM 1800 O O . GLU A 1 191 ? -53.232 -4.859 101.298 1.00 39.47 191 GLU A O 1
ATOM 1805 N N . LEU A 1 192 ? -54.314 -4.747 99.340 1.00 39.41 192 LEU A N 1
ATOM 1806 C CA . LEU A 1 192 ? -55.521 -4.150 99.928 1.00 39.41 192 LEU A CA 1
ATOM 1807 C C . LEU A 1 192 ? -56.278 -5.133 100.847 1.00 39.41 192 LEU A C 1
ATOM 1809 O O . LEU A 1 192 ? -57.107 -4.706 101.649 1.00 39.41 192 LEU A O 1
ATOM 1813 N N . PHE A 1 193 ? -55.981 -6.434 100.771 1.00 37.56 193 PHE A N 1
ATOM 1814 C CA . PHE A 1 193 ? -56.729 -7.507 101.430 1.00 37.56 193 PHE A CA 1
ATOM 1815 C C . PHE A 1 193 ? -56.279 -7.844 102.864 1.00 37.56 193 PHE A C 1
ATOM 1817 O O . PHE A 1 193 ? -56.835 -8.757 103.475 1.00 37.56 193 PHE A O 1
ATOM 1824 N N . THR A 1 194 ? -55.313 -7.122 103.448 1.00 36.53 194 THR A N 1
ATOM 1825 C CA . THR A 1 194 ? -54.789 -7.431 104.798 1.00 36.53 194 THR A CA 1
ATOM 1826 C C . THR A 1 194 ? -55.194 -6.447 105.906 1.00 36.53 194 THR A C 1
ATOM 1828 O O . THR A 1 194 ? -54.590 -6.485 106.975 1.00 36.53 194 THR A O 1
ATOM 1831 N N . GLY A 1 195 ? -56.195 -5.572 105.709 1.00 36.59 195 GLY A N 1
ATOM 1832 C CA . GLY A 1 195 ? -56.458 -4.480 106.670 1.00 36.59 195 GLY A CA 1
ATOM 1833 C C . GLY A 1 195 ? -57.898 -4.077 107.022 1.00 36.59 195 GLY A C 1
ATOM 1834 O O . GLY A 1 195 ? -58.057 -3.371 108.013 1.00 36.59 195 GLY A O 1
ATOM 1835 N N . THR A 1 196 ? -58.944 -4.489 106.298 1.00 35.56 196 THR A N 1
ATOM 1836 C CA . THR A 1 196 ? -60.336 -4.020 106.535 1.00 35.56 196 THR A CA 1
ATOM 1837 C C . THR A 1 196 ? -61.377 -5.019 106.000 1.00 35.56 196 THR A C 1
ATOM 1839 O O . THR A 1 196 ? -61.031 -5.834 105.145 1.00 35.56 196 THR A O 1
ATOM 1842 N N . PRO A 1 197 ? -62.630 -5.024 106.513 1.00 44.09 197 PRO A N 1
ATOM 1843 C CA . PRO A 1 197 ? -63.564 -6.139 106.366 1.00 44.09 197 PRO A CA 1
ATOM 1844 C C . PRO A 1 197 ? -64.237 -6.164 104.988 1.00 44.09 197 PRO A C 1
ATOM 1846 O O . PRO A 1 197 ? -65.399 -5.814 104.851 1.00 44.09 197 PRO A O 1
ATOM 1849 N N . GLU A 1 198 ? -63.524 -6.654 103.980 1.00 47.16 198 GLU A N 1
ATOM 1850 C CA . GLU A 1 198 ? -64.107 -7.105 102.711 1.00 47.16 198 GLU A CA 1
ATOM 1851 C C . GLU A 1 198 ? -63.582 -8.503 102.363 1.00 47.16 198 GLU A C 1
ATOM 1853 O O . GLU A 1 198 ? -63.012 -8.761 101.308 1.00 47.16 198 GLU A O 1
ATOM 1858 N N . VAL A 1 199 ? -63.862 -9.477 103.235 1.00 46.81 199 VAL A N 1
ATOM 1859 C CA . VAL A 1 199 ? -63.691 -10.926 102.965 1.00 46.81 199 VAL A CA 1
ATOM 1860 C C . VAL A 1 199 ? -64.667 -11.425 101.863 1.00 46.81 199 VAL A C 1
ATOM 1862 O O . VAL A 1 199 ? -64.949 -12.614 101.745 1.00 46.81 199 VAL A O 1
ATOM 1865 N N . GLN A 1 200 ? -65.245 -10.528 101.057 1.00 50.16 200 GLN A N 1
ATOM 1866 C CA . GLN A 1 200 ? -66.415 -10.787 100.212 1.00 50.16 200 GLN A CA 1
ATOM 1867 C C . GLN A 1 200 ? -66.109 -10.948 98.715 1.00 50.16 200 GLN A C 1
ATOM 1869 O O . GLN A 1 200 ? -66.965 -11.467 98.007 1.00 50.16 200 GLN A O 1
ATOM 1874 N N . HIS A 1 201 ? -64.919 -10.585 98.216 1.00 47.84 201 HIS A N 1
ATOM 1875 C CA . HIS A 1 201 ? -64.561 -10.817 96.801 1.00 47.84 201 HIS A CA 1
ATOM 1876 C C . HIS A 1 201 ? -63.863 -12.163 96.540 1.00 47.84 201 HIS A C 1
ATOM 1878 O O . HIS A 1 201 ? -63.978 -12.709 95.445 1.00 47.84 201 HIS A O 1
ATOM 1884 N N . THR A 1 202 ? -63.171 -12.740 97.529 1.00 46.88 202 THR A N 1
ATOM 1885 C CA . THR A 1 202 ? -62.474 -14.034 97.371 1.00 46.88 202 THR A CA 1
ATOM 1886 C C . THR A 1 202 ? -63.389 -15.244 97.552 1.00 46.88 202 THR A C 1
ATOM 1888 O O . THR A 1 202 ? -63.083 -16.319 97.048 1.00 46.88 202 THR A O 1
ATOM 1891 N N . ASN A 1 203 ? -64.538 -15.065 98.210 1.00 53.53 203 ASN A N 1
ATOM 1892 C CA . ASN A 1 203 ? -65.580 -16.080 98.361 1.00 53.53 203 ASN A CA 1
ATOM 1893 C C . ASN A 1 203 ? -66.728 -15.819 97.383 1.00 53.53 203 ASN A C 1
ATOM 1895 O O . ASN A 1 203 ? -67.879 -15.782 97.799 1.00 53.53 203 ASN A O 1
ATOM 1899 N N . THR A 1 204 ? -66.424 -15.599 96.103 1.00 53.69 204 THR A N 1
ATOM 1900 C CA . THR A 1 204 ? -67.449 -15.494 95.055 1.00 53.69 204 THR A CA 1
ATOM 1901 C C . THR A 1 204 ? -67.711 -16.903 94.516 1.00 53.69 204 THR A C 1
ATOM 1903 O O . THR A 1 204 ? -66.761 -17.555 94.075 1.00 53.69 204 THR A O 1
ATOM 1906 N N . PRO A 1 205 ? -68.947 -17.427 94.592 1.00 58.66 205 PRO A N 1
ATOM 1907 C CA . PRO A 1 205 ? -70.203 -16.682 94.750 1.00 58.66 205 PRO A CA 1
ATOM 1908 C C . PRO A 1 205 ? -70.751 -16.567 96.198 1.00 58.66 205 PRO A C 1
ATOM 1910 O O . PRO A 1 205 ? -71.720 -15.840 96.427 1.00 58.66 205 PRO A O 1
ATOM 1913 N N . GLY A 1 206 ? -70.147 -17.250 97.179 1.00 69.06 206 GLY A N 1
ATOM 1914 C CA . GLY A 1 206 ? -70.429 -17.078 98.614 1.00 69.06 206 GLY A CA 1
ATOM 1915 C C . GLY A 1 206 ? -69.781 -18.133 99.527 1.00 69.06 206 GLY A C 1
ATOM 1916 O O . GLY A 1 206 ? -69.395 -19.195 99.037 1.00 69.06 206 GLY A O 1
ATOM 1917 N N . PRO A 1 207 ? -69.678 -17.921 100.858 1.00 76.50 207 PRO A N 1
ATOM 1918 C CA . PRO A 1 207 ? -69.261 -18.971 101.788 1.00 76.50 207 PRO A CA 1
ATOM 1919 C C . PRO A 1 207 ? -70.352 -20.040 101.959 1.00 76.50 207 PRO A C 1
ATOM 1921 O O . PRO A 1 207 ? -71.542 -19.732 102.021 1.00 76.50 207 PRO A O 1
ATOM 1924 N N . HIS A 1 208 ? -69.941 -21.303 102.087 1.00 78.56 208 HIS A N 1
ATOM 1925 C CA . HIS A 1 208 ? -70.867 -22.418 102.307 1.00 78.56 208 HIS A CA 1
ATOM 1926 C C . HIS A 1 208 ? -71.313 -22.505 103.772 1.00 78.56 208 HIS A C 1
ATOM 1928 O O . HIS A 1 208 ? -72.488 -22.687 104.034 1.00 78.56 208 HIS A O 1
ATOM 1934 N N . ALA A 1 209 ? -70.432 -22.329 104.755 1.00 81.81 209 ALA A N 1
ATOM 1935 C CA . ALA A 1 209 ? -70.825 -22.281 106.165 1.00 81.81 209 ALA A CA 1
ATOM 1936 C C . ALA A 1 209 ? -69.965 -21.285 106.940 1.00 81.81 209 ALA A C 1
ATOM 1938 O O . ALA A 1 209 ? -68.813 -21.039 106.583 1.00 81.81 209 ALA A O 1
ATOM 1939 N N . ILE A 1 210 ? -70.520 -20.755 108.026 1.00 86.25 210 ILE A N 1
ATOM 1940 C CA . ILE A 1 210 ? -69.845 -19.879 108.980 1.00 86.25 210 ILE A CA 1
ATOM 1941 C C . ILE A 1 210 ? -69.747 -20.643 110.301 1.00 86.25 210 ILE A C 1
ATOM 1943 O O . ILE A 1 210 ? -70.755 -20.987 110.911 1.00 86.25 210 ILE A O 1
ATOM 1947 N N . ILE A 1 211 ? -68.534 -20.946 110.751 1.00 88.12 211 ILE A N 1
ATOM 1948 C CA . ILE A 1 211 ? -68.325 -21.727 111.974 1.00 88.12 211 ILE A CA 1
ATOM 1949 C C . ILE A 1 211 ? -67.998 -20.770 113.120 1.00 88.12 211 ILE A C 1
ATOM 1951 O O . ILE A 1 211 ? -66.970 -20.096 113.096 1.00 88.12 211 ILE A O 1
ATOM 1955 N N . ILE A 1 212 ? -68.866 -20.723 114.131 1.00 88.00 212 ILE A N 1
ATOM 1956 C CA . ILE A 1 212 ? -68.673 -19.931 115.350 1.00 88.00 212 ILE A CA 1
ATOM 1957 C C . ILE A 1 212 ? -68.077 -20.848 116.413 1.00 88.00 212 ILE A C 1
ATOM 1959 O O . ILE A 1 212 ? -68.750 -21.741 116.925 1.00 88.00 212 ILE A O 1
ATOM 1963 N N . VAL A 1 213 ? -66.803 -20.646 116.737 1.00 86.81 213 VAL A N 1
ATOM 1964 C CA . VAL A 1 213 ? -66.054 -21.532 117.634 1.00 86.81 213 VAL A CA 1
ATOM 1965 C C . VAL A 1 213 ? -66.141 -21.034 119.078 1.00 86.81 213 VAL A C 1
ATOM 1967 O O . VAL A 1 213 ? -65.704 -19.928 119.379 1.00 86.81 213 VAL A O 1
ATOM 1970 N N . LEU A 1 214 ? -66.672 -21.865 119.976 1.00 87.19 214 LEU A N 1
ATOM 1971 C CA . LEU A 1 214 ? -66.814 -21.606 121.413 1.00 87.19 214 LEU A CA 1
ATOM 1972 C C . LEU A 1 214 ? -65.970 -22.601 122.221 1.00 87.19 214 LEU A C 1
ATOM 1974 O O . LEU A 1 214 ? -65.698 -23.703 121.756 1.00 87.19 214 LEU A O 1
ATOM 1978 N N . SER A 1 215 ? -65.558 -22.264 123.443 1.00 84.00 215 SER A N 1
ATOM 1979 C CA . SER A 1 215 ? -64.847 -23.196 124.338 1.00 84.00 215 SER A CA 1
ATOM 1980 C C . SER A 1 215 ? -65.776 -23.695 125.437 1.00 84.00 215 SER A C 1
ATOM 1982 O O . SER A 1 215 ? -66.446 -22.897 126.091 1.00 84.00 215 SER A O 1
ATOM 1984 N N . VAL A 1 216 ? -65.784 -25.003 125.708 1.00 81.88 216 VAL A N 1
ATOM 1985 C CA . VAL A 1 216 ? -66.481 -25.555 126.879 1.00 81.88 216 VAL A CA 1
ATOM 1986 C C . VAL A 1 216 ? -65.940 -24.872 128.142 1.00 81.88 216 VAL A C 1
ATOM 1988 O O . VAL A 1 216 ? -64.737 -24.661 128.286 1.00 81.88 216 VAL A O 1
ATOM 1991 N N . GLY A 1 217 ? -66.846 -24.450 129.025 1.00 74.94 217 GLY A N 1
ATOM 1992 C CA . GLY A 1 217 ? -66.533 -23.752 130.277 1.00 74.94 217 GLY A CA 1
ATOM 1993 C C . GLY A 1 217 ? -66.415 -22.224 130.179 1.00 74.94 217 GLY A C 1
ATOM 1994 O O . GLY A 1 217 ? -66.436 -21.572 131.222 1.00 74.94 217 GLY A O 1
ATOM 1995 N N . ARG A 1 218 ? -66.351 -21.637 128.972 1.00 74.75 218 ARG A N 1
ATOM 1996 C CA . ARG A 1 218 ? -66.231 -20.182 128.766 1.00 74.75 218 ARG A CA 1
ATOM 1997 C C . ARG A 1 218 ? -67.288 -19.674 127.782 1.00 74.75 218 ARG A C 1
ATOM 1999 O O . ARG A 1 218 ? -67.240 -19.982 126.598 1.00 74.75 218 ARG A O 1
ATOM 2006 N N . PHE A 1 219 ? -68.217 -18.867 128.287 1.00 79.88 219 PHE A N 1
ATOM 2007 C CA . PHE A 1 219 ? -69.205 -18.143 127.487 1.00 79.88 219 PHE A CA 1
ATOM 2008 C C . PHE A 1 219 ? -69.353 -16.729 128.061 1.00 79.88 219 PHE A C 1
ATOM 2010 O O . PHE A 1 219 ? -70.068 -16.531 129.045 1.00 79.88 219 PHE A O 1
ATOM 2017 N N . ALA A 1 220 ? -68.587 -15.779 127.523 1.00 78.25 220 ALA A N 1
ATOM 2018 C CA . ALA A 1 220 ? -68.568 -14.381 127.938 1.00 78.25 220 ALA A CA 1
ATOM 2019 C C . ALA A 1 220 ? -69.344 -13.502 126.938 1.00 78.25 220 ALA A C 1
ATOM 2021 O O . ALA A 1 220 ? -69.965 -13.987 125.994 1.00 78.25 220 ALA A O 1
ATOM 2022 N N . GLN A 1 221 ? -69.375 -12.190 127.188 1.00 76.06 221 GLN A N 1
ATOM 2023 C CA . GLN A 1 221 ? -70.150 -11.243 126.379 1.00 76.06 221 GLN A CA 1
ATOM 2024 C C . GLN A 1 221 ? -69.673 -11.191 124.917 1.00 76.06 221 GLN A C 1
ATOM 2026 O O . GLN A 1 221 ? -70.487 -11.091 124.006 1.00 76.06 221 GLN A O 1
ATOM 2031 N N . GLU A 1 222 ? -68.369 -11.346 124.693 1.00 77.25 222 GLU A N 1
ATOM 2032 C CA . GLU A 1 222 ? -67.740 -11.375 123.367 1.00 77.25 222 GLU A CA 1
ATOM 2033 C C . GLU A 1 222 ? -68.332 -12.496 122.488 1.00 77.25 222 GLU A C 1
ATOM 2035 O O . GLU A 1 222 ? -68.676 -12.282 121.321 1.00 77.25 222 GLU A O 1
ATOM 2040 N N . GLU A 1 223 ? -68.533 -13.686 123.062 1.00 78.44 223 GLU A N 1
ATOM 2041 C CA . GLU A 1 223 ? -69.147 -14.816 122.365 1.00 78.44 223 GLU A CA 1
ATOM 2042 C C . GLU A 1 223 ? -70.653 -14.612 122.111 1.00 78.44 223 GLU A C 1
ATOM 2044 O O . GLU A 1 223 ? -71.172 -15.104 121.107 1.00 78.44 223 GLU A O 1
ATOM 2049 N N . LYS A 1 224 ? -71.354 -13.848 122.963 1.00 73.75 224 LYS A N 1
ATOM 2050 C CA . LYS A 1 224 ? -72.774 -13.492 122.756 1.00 73.75 224 LYS A CA 1
ATOM 2051 C C . LYS A 1 224 ? -72.954 -12.538 121.579 1.00 73.75 224 LYS A C 1
ATOM 2053 O O . LYS A 1 224 ? -73.860 -12.719 120.766 1.00 73.75 224 LYS A O 1
ATOM 2058 N N . ASP A 1 225 ? -72.072 -11.551 121.470 1.00 80.62 225 ASP A N 1
ATOM 2059 C CA . ASP A 1 225 ? -72.187 -10.488 120.472 1.00 80.62 225 ASP A CA 1
ATOM 2060 C C . ASP A 1 225 ? -71.763 -10.963 119.068 1.00 80.62 225 ASP A C 1
ATOM 2062 O O . ASP A 1 225 ? -72.153 -10.372 118.059 1.00 80.62 225 ASP A O 1
ATOM 2066 N N . THR A 1 226 ? -71.025 -12.078 118.979 1.00 80.50 226 THR A N 1
ATOM 2067 C CA . THR A 1 226 ? -70.464 -12.618 117.728 1.00 80.50 226 THR A CA 1
ATOM 2068 C C . THR A 1 226 ? -71.530 -12.876 116.658 1.00 80.50 226 THR A C 1
ATOM 2070 O O . THR A 1 226 ? -71.368 -12.452 115.511 1.00 80.50 226 THR A O 1
ATOM 2073 N N . LEU A 1 227 ? -72.653 -13.516 117.006 1.00 79.00 227 LEU A N 1
ATOM 2074 C CA . LEU A 1 227 ? -73.724 -13.748 116.029 1.00 79.00 227 LEU A CA 1
ATOM 2075 C C . LEU A 1 227 ? -74.418 -12.441 115.619 1.00 79.00 227 LEU A C 1
ATOM 2077 O O . LEU A 1 227 ? -74.826 -12.303 114.467 1.00 79.00 227 LEU A O 1
ATOM 2081 N N . GLY A 1 228 ? -74.512 -11.468 116.529 1.00 78.31 228 GLY A N 1
ATOM 2082 C CA . GLY A 1 228 ? -75.016 -10.127 116.229 1.00 78.31 228 GLY A CA 1
ATOM 2083 C C . GLY A 1 228 ? -74.140 -9.397 115.209 1.00 78.31 228 GLY A C 1
ATOM 2084 O O . GLY A 1 228 ? -74.656 -8.847 114.239 1.00 78.31 228 GLY A O 1
ATOM 2085 N N . ILE A 1 229 ? -72.816 -9.474 115.367 1.00 79.75 229 ILE A N 1
ATOM 2086 C CA . ILE A 1 229 ? -71.840 -8.899 114.429 1.00 79.75 229 ILE A CA 1
ATOM 2087 C C . ILE A 1 229 ? -71.939 -9.578 113.056 1.00 79.75 229 ILE A C 1
ATOM 2089 O O . ILE A 1 229 ? -71.975 -8.896 112.033 1.00 79.75 229 ILE A O 1
ATOM 2093 N N . ILE A 1 230 ? -72.062 -10.909 113.015 1.00 78.44 230 ILE A N 1
ATOM 2094 C CA . ILE A 1 230 ? -72.234 -11.653 111.757 1.00 78.44 230 ILE A CA 1
ATOM 2095 C C . ILE A 1 230 ? -73.532 -11.238 111.050 1.00 78.44 230 ILE A C 1
ATOM 2097 O O . ILE A 1 230 ? -73.504 -10.927 109.859 1.00 78.44 230 ILE A O 1
ATOM 2101 N N . LYS A 1 231 ? -74.655 -11.165 111.780 1.00 77.12 231 LYS A N 1
ATOM 2102 C CA . LYS A 1 231 ? -75.948 -10.697 111.248 1.00 77.12 231 LYS A CA 1
ATOM 2103 C C . LYS A 1 231 ? -75.886 -9.239 110.768 1.00 77.12 231 LYS A C 1
ATOM 2105 O O . LYS A 1 231 ? -76.591 -8.888 109.828 1.00 77.12 231 LYS A O 1
ATOM 2110 N N . MET A 1 232 ? -75.056 -8.396 111.384 1.00 74.56 232 MET A N 1
ATOM 2111 C CA . MET A 1 232 ? -74.868 -6.998 110.980 1.00 74.56 232 MET A CA 1
ATOM 2112 C C . MET A 1 232 ? -74.088 -6.875 109.664 1.00 74.56 232 MET A C 1
ATOM 2114 O O . MET A 1 232 ? -74.465 -6.080 108.811 1.00 74.56 232 MET A O 1
ATOM 2118 N N . ILE A 1 233 ? -73.026 -7.667 109.487 1.00 69.69 233 ILE A N 1
ATOM 2119 C CA . ILE A 1 233 ? -72.138 -7.585 108.314 1.00 69.69 233 ILE A CA 1
ATOM 2120 C C . ILE A 1 233 ? -72.729 -8.326 107.111 1.00 69.69 233 ILE A C 1
ATOM 2122 O O . ILE A 1 233 ? -72.704 -7.834 105.985 1.00 69.69 233 ILE A O 1
ATOM 2126 N N . LEU A 1 234 ? -73.249 -9.532 107.339 1.00 70.94 234 LEU A N 1
ATOM 2127 C CA . LEU A 1 234 ? -73.729 -10.424 106.284 1.00 70.94 234 LEU A CA 1
ATOM 2128 C C . LEU A 1 234 ? -75.260 -10.428 106.182 1.00 70.94 234 LEU A C 1
ATOM 2130 O O . LEU A 1 234 ? -75.828 -11.121 105.350 1.00 70.94 234 LEU A O 1
ATOM 2134 N N . GLY A 1 235 ? -75.958 -9.629 106.982 1.00 73.88 235 GLY A N 1
ATOM 2135 C CA . GLY A 1 235 ? -77.415 -9.631 107.029 1.00 73.88 235 GLY A CA 1
ATOM 2136 C C . GLY A 1 235 ? -77.976 -10.783 107.868 1.00 73.88 235 GLY A C 1
ATOM 2137 O O . GLY A 1 235 ? -77.316 -11.778 108.169 1.00 73.88 235 GLY A O 1
ATOM 2138 N N . SER A 1 236 ? -79.245 -10.656 108.254 1.00 76.69 236 SER A N 1
ATOM 2139 C CA . SER A 1 236 ? -79.893 -11.562 109.214 1.00 76.69 236 SER A CA 1
ATOM 2140 C C . SER A 1 236 ? -79.919 -13.030 108.772 1.00 76.69 236 SER A C 1
ATOM 2142 O O . SER A 1 236 ? -79.796 -13.916 109.616 1.00 76.69 236 SER A O 1
ATOM 2144 N N . LYS A 1 237 ? -80.006 -13.287 107.460 1.00 79.56 237 LYS A N 1
ATOM 2145 C CA . LYS A 1 237 ? -79.997 -14.636 106.866 1.00 79.56 237 LYS A CA 1
ATOM 2146 C C . LYS A 1 237 ? -78.658 -15.364 106.998 1.00 79.56 237 LYS A C 1
ATOM 2148 O O . LYS A 1 237 ? -78.613 -16.570 106.802 1.00 79.56 237 LYS A O 1
ATOM 2153 N N . ALA A 1 238 ? -77.570 -14.675 107.347 1.00 79.12 238 ALA A N 1
ATOM 2154 C CA . ALA A 1 238 ? -76.279 -15.323 107.575 1.00 79.12 238 ALA A CA 1
ATOM 2155 C C . ALA A 1 238 ? -76.322 -16.308 108.753 1.00 79.12 238 ALA A C 1
ATOM 2157 O O . ALA A 1 238 ? -75.607 -17.305 108.747 1.00 79.12 238 ALA A O 1
ATOM 2158 N N . ALA A 1 239 ? -77.214 -16.075 109.723 1.00 81.69 239 ALA A N 1
ATOM 2159 C CA . ALA A 1 239 ? -77.444 -16.998 110.829 1.00 81.69 239 ALA A CA 1
ATOM 2160 C C . ALA A 1 239 ? -77.908 -18.384 110.352 1.00 81.69 239 ALA A C 1
ATOM 2162 O O . ALA A 1 239 ? -77.543 -19.383 110.964 1.00 81.69 239 ALA A O 1
ATOM 2163 N N . ASP A 1 240 ? -78.599 -18.469 109.209 1.00 84.25 240 ASP A N 1
ATOM 2164 C CA . ASP A 1 240 ? -79.019 -19.729 108.583 1.00 84.25 240 ASP A CA 1
ATOM 2165 C C . ASP A 1 240 ? -77.842 -20.518 107.994 1.00 84.25 240 ASP A C 1
ATOM 2167 O O . ASP A 1 240 ? -78.016 -21.676 107.638 1.00 84.25 240 ASP A O 1
ATOM 2171 N N . PHE A 1 241 ? -76.642 -19.940 107.948 1.00 85.06 241 PHE A N 1
ATOM 2172 C CA . PHE A 1 241 ? -75.412 -20.598 107.506 1.00 85.06 241 PHE A CA 1
ATOM 2173 C C . PHE A 1 241 ? -74.402 -20.765 108.657 1.00 85.06 241 PHE A C 1
ATOM 2175 O O . PHE A 1 241 ? -73.268 -21.185 108.425 1.00 85.06 241 PHE A O 1
ATOM 2182 N N . CYS A 1 242 ? -74.798 -20.447 109.899 1.00 87.94 242 CYS A N 1
ATOM 2183 C CA . CYS A 1 242 ? -73.942 -20.535 111.080 1.00 87.94 242 CYS A CA 1
ATOM 2184 C C . CYS A 1 242 ? -74.042 -21.892 111.798 1.00 87.94 242 CYS A C 1
ATOM 2186 O O . CYS A 1 242 ? -75.140 -22.358 112.115 1.00 87.94 242 CYS A O 1
ATOM 2188 N N . ILE A 1 243 ? -72.891 -22.470 112.146 1.00 89.69 243 ILE A N 1
ATOM 2189 C CA . ILE A 1 243 ? -72.756 -23.674 112.980 1.00 89.69 243 ILE A CA 1
ATOM 2190 C C . ILE A 1 243 ? -71.958 -23.310 114.235 1.00 89.69 243 ILE A C 1
ATOM 2192 O O . ILE A 1 243 ? -70.872 -22.740 114.131 1.00 89.69 243 ILE A O 1
ATOM 2196 N N . ILE A 1 244 ? -72.469 -23.655 115.419 1.00 89.44 244 ILE A N 1
ATOM 2197 C CA . ILE A 1 244 ? -71.742 -23.462 116.680 1.00 89.44 244 ILE A CA 1
ATOM 2198 C C . ILE A 1 244 ? -70.813 -24.657 116.934 1.00 89.44 244 ILE A C 1
ATOM 2200 O O . ILE A 1 244 ? -71.259 -25.793 117.067 1.00 89.44 244 ILE A O 1
ATOM 2204 N N . LEU A 1 245 ? -69.512 -24.424 117.053 1.00 90.88 245 LEU A N 1
ATOM 2205 C CA . LEU A 1 245 ? -68.522 -25.466 117.307 1.00 90.88 245 LEU A CA 1
ATOM 2206 C C . LEU A 1 245 ? -67.923 -25.308 118.703 1.00 90.88 245 LEU A C 1
ATOM 2208 O O . LEU A 1 245 ? -67.108 -24.422 118.936 1.00 90.88 245 LEU A O 1
ATOM 2212 N N . PHE A 1 246 ? -68.283 -26.187 119.631 1.00 88.69 246 PHE A N 1
ATOM 2213 C CA . PHE A 1 246 ? -67.667 -26.242 120.953 1.00 88.69 246 PHE A CA 1
ATOM 2214 C C . PHE A 1 246 ? -66.316 -26.943 120.893 1.00 88.69 246 PHE A C 1
ATOM 2216 O O . PHE A 1 246 ? -66.204 -28.031 120.352 1.00 88.69 246 PHE A O 1
ATOM 2223 N N . THR A 1 247 ? -65.299 -26.365 121.506 1.00 85.25 247 THR A N 1
ATOM 2224 C CA . THR A 1 247 ? -63.962 -26.942 121.670 1.00 85.25 247 THR A CA 1
ATOM 2225 C C . THR A 1 247 ? -63.754 -27.353 123.124 1.00 85.25 247 THR A C 1
ATOM 2227 O O . THR A 1 247 ? -64.461 -26.861 124.002 1.00 85.25 247 THR A O 1
ATOM 2230 N N . ARG A 1 248 ? -62.783 -28.236 123.393 1.00 84.00 248 ARG A N 1
ATOM 2231 C CA . ARG A 1 248 ? -62.529 -28.830 124.725 1.00 84.00 248 ARG A CA 1
ATOM 2232 C C . ARG A 1 248 ? -63.654 -29.745 125.220 1.00 84.00 248 ARG A C 1
ATOM 2234 O O . ARG A 1 248 ? -64.049 -29.715 126.385 1.00 84.00 248 ARG A O 1
ATOM 2241 N N . GLY A 1 249 ? -64.206 -30.557 124.318 1.00 77.44 249 GLY A N 1
ATOM 2242 C CA . GLY A 1 249 ? -65.257 -31.523 124.659 1.00 77.44 249 GLY A CA 1
ATOM 2243 C C . GLY A 1 249 ? -64.874 -32.535 125.745 1.00 77.44 249 GLY A C 1
ATOM 2244 O O . GLY A 1 249 ? -65.746 -33.041 126.446 1.00 77.44 249 GLY A O 1
ATOM 2245 N N . ASP A 1 250 ? -63.582 -32.798 125.924 1.00 78.19 250 ASP A N 1
ATOM 2246 C CA . ASP A 1 250 ? -63.016 -33.639 126.982 1.00 78.19 250 ASP A CA 1
ATOM 2247 C C . ASP A 1 250 ? -63.252 -33.077 128.398 1.00 78.19 250 ASP A C 1
ATOM 2249 O O . ASP A 1 250 ? -63.358 -33.837 129.362 1.00 78.19 250 ASP A O 1
ATOM 2253 N N . GLU A 1 251 ? -63.444 -31.762 128.536 1.00 80.12 251 GLU A N 1
ATOM 2254 C CA . GLU A 1 251 ? -63.699 -31.104 129.822 1.00 80.12 251 GLU A CA 1
ATOM 2255 C C . GLU A 1 251 ? -65.160 -31.231 130.308 1.00 80.12 251 GLU A C 1
ATOM 2257 O O . GLU A 1 251 ? -65.503 -30.739 131.385 1.00 80.12 251 GLU A O 1
ATOM 2262 N N . LEU A 1 252 ? -66.034 -31.940 129.579 1.00 77.56 252 LEU A N 1
ATOM 2263 C CA . LEU A 1 252 ? -67.447 -32.126 129.945 1.00 77.56 252 LEU A CA 1
ATOM 2264 C C . LEU A 1 252 ? -67.679 -33.076 131.147 1.00 77.56 252 LEU A C 1
ATOM 2266 O O . LEU A 1 252 ? -68.818 -33.245 131.576 1.00 77.56 252 LEU A O 1
ATOM 2270 N N . ARG A 1 253 ? -66.629 -33.677 131.735 1.00 74.25 253 ARG A N 1
ATOM 2271 C CA . ARG A 1 253 ? -66.659 -34.482 132.989 1.00 74.25 253 ARG A CA 1
ATOM 2272 C C . ARG A 1 253 ? -67.802 -35.516 133.066 1.00 74.25 253 ARG A C 1
ATOM 2274 O O . ARG A 1 253 ? -68.451 -35.660 134.100 1.00 74.25 253 ARG A O 1
ATOM 2281 N N . GLY A 1 254 ? -68.051 -36.233 131.969 1.00 69.25 254 GLY A N 1
ATOM 2282 C CA . GLY A 1 254 ? -69.092 -37.269 131.877 1.00 69.25 254 GLY A CA 1
ATOM 2283 C C . GLY A 1 254 ? -70.504 -36.754 131.562 1.00 69.25 254 GLY A C 1
ATOM 2284 O O . GLY A 1 254 ? -71.425 -37.556 131.429 1.00 69.25 254 GLY A O 1
ATOM 2285 N N . GLN A 1 255 ? -70.683 -35.440 131.408 1.00 81.69 255 GLN A N 1
ATOM 2286 C CA . GLN A 1 255 ? -71.907 -34.818 130.909 1.00 81.69 255 GLN A CA 1
ATOM 2287 C C . GLN A 1 255 ? -71.910 -34.799 129.367 1.00 81.69 255 GLN A C 1
ATOM 2289 O O . GLN A 1 255 ? -70.870 -34.633 128.737 1.00 81.69 255 GLN A O 1
ATOM 2294 N N . THR A 1 256 ? -73.074 -34.934 128.729 1.00 82.31 256 THR A N 1
ATOM 2295 C CA . THR A 1 256 ? -73.181 -34.732 127.268 1.00 82.31 256 THR A CA 1
ATOM 2296 C C . THR A 1 256 ? -73.206 -33.241 126.920 1.00 82.31 256 THR A C 1
ATOM 2298 O O . THR A 1 256 ? -73.698 -32.430 127.709 1.00 82.31 256 THR A O 1
ATOM 2301 N N . ILE A 1 257 ? -72.757 -32.854 125.717 1.00 83.50 257 ILE A N 1
ATOM 2302 C CA . ILE A 1 257 ? -72.830 -31.445 125.285 1.00 83.50 257 ILE A CA 1
ATOM 2303 C C . ILE A 1 257 ? -74.264 -30.898 125.337 1.00 83.50 257 ILE A C 1
ATOM 2305 O O . ILE A 1 257 ? -74.472 -29.755 125.732 1.00 83.50 257 ILE A O 1
ATOM 2309 N N . LYS A 1 258 ? -75.271 -31.730 125.037 1.00 83.44 258 LYS A N 1
ATOM 2310 C CA . LYS A 1 258 ? -76.688 -31.348 125.136 1.00 83.44 258 LYS A CA 1
ATOM 2311 C C . LYS A 1 258 ? -77.058 -30.931 126.558 1.00 83.44 258 LYS A C 1
ATOM 2313 O O . LYS A 1 258 ? -77.585 -29.845 126.761 1.00 83.44 258 LYS A O 1
ATOM 2318 N N . GLN A 1 259 ? -76.682 -31.737 127.550 1.00 84.00 259 GLN A N 1
ATOM 2319 C CA . GLN A 1 259 ? -76.909 -31.394 128.952 1.00 84.00 259 GLN A CA 1
ATOM 2320 C C . GLN A 1 259 ? -76.103 -30.145 129.370 1.00 84.00 259 GLN A C 1
ATOM 2322 O O . GLN A 1 259 ? -76.530 -29.419 130.265 1.00 84.00 259 GLN A O 1
ATOM 2327 N N . TYR A 1 260 ? -74.911 -29.905 128.802 1.00 84.69 260 TYR A N 1
ATOM 2328 C CA . TYR A 1 260 ? -74.106 -28.708 129.099 1.00 84.69 260 TYR A CA 1
ATOM 2329 C C . TYR A 1 260 ? -74.798 -27.435 128.604 1.00 84.69 260 TYR A C 1
ATOM 2331 O O . TYR A 1 260 ? -74.954 -26.483 129.367 1.00 84.69 260 TYR A O 1
ATOM 2339 N N . VAL A 1 261 ? -75.291 -27.464 127.366 1.00 85.06 261 VAL A N 1
ATOM 2340 C CA . VAL A 1 261 ? -76.095 -26.389 126.775 1.00 85.06 261 VAL A CA 1
ATOM 2341 C C . VAL A 1 261 ? -77.377 -26.159 127.578 1.00 85.06 261 VAL A C 1
ATOM 2343 O O . VAL A 1 261 ? -77.766 -25.016 127.804 1.00 85.06 261 VAL A O 1
ATOM 2346 N N . GLU A 1 262 ? -78.003 -27.222 128.097 1.00 83.88 262 GLU A N 1
ATOM 2347 C CA . GLU A 1 262 ? -79.238 -27.117 128.882 1.00 83.88 262 GLU A CA 1
ATOM 2348 C C . GLU A 1 262 ? -79.121 -26.266 130.160 1.00 83.88 262 GLU A C 1
ATOM 2350 O O . GLU A 1 262 ? -80.136 -25.777 130.662 1.00 83.88 262 GLU A O 1
ATOM 2355 N N . LYS A 1 263 ? -77.902 -26.039 130.662 1.00 83.00 263 LYS A N 1
ATOM 2356 C CA . LYS A 1 263 ? -77.637 -25.285 131.896 1.00 83.00 263 LYS A CA 1
ATOM 2357 C C . LYS A 1 263 ? -77.541 -23.765 131.711 1.00 83.00 263 LYS A C 1
ATOM 2359 O O . LYS A 1 263 ? -77.525 -23.062 132.717 1.00 83.00 263 LYS A O 1
ATOM 2364 N N . ASN A 1 264 ? -77.440 -23.255 130.479 1.00 83.19 264 ASN A N 1
ATOM 2365 C CA . ASN A 1 264 ? -77.263 -21.824 130.207 1.00 83.19 264 ASN A CA 1
ATOM 2366 C C . ASN A 1 264 ? -78.262 -21.340 129.141 1.00 83.19 264 ASN A C 1
ATOM 2368 O O . ASN A 1 264 ? -78.138 -21.678 127.965 1.00 83.19 264 ASN A O 1
ATOM 2372 N N . ASP A 1 265 ? -79.240 -20.528 129.550 1.00 82.19 265 ASP A N 1
ATOM 2373 C CA . ASP A 1 265 ? -80.318 -20.065 128.666 1.00 82.19 265 ASP A CA 1
ATOM 2374 C C . ASP A 1 265 ? -79.845 -19.098 127.567 1.00 82.19 265 ASP A C 1
ATOM 2376 O O . ASP A 1 265 ? -80.396 -19.088 126.464 1.00 82.19 265 ASP A O 1
ATOM 2380 N N . GLU A 1 266 ? -78.774 -18.342 127.804 1.00 80.88 266 GLU A N 1
ATOM 2381 C CA . GLU A 1 266 ? -78.187 -17.458 126.791 1.00 80.88 266 GLU A CA 1
ATOM 2382 C C . GLU A 1 266 ? -77.451 -18.266 125.713 1.00 80.88 266 GLU A C 1
ATOM 2384 O O . GLU A 1 266 ? -77.562 -17.974 124.522 1.00 80.88 266 GLU A O 1
ATOM 2389 N N . LEU A 1 267 ? -76.758 -19.338 126.113 1.00 84.75 267 LEU A N 1
ATOM 2390 C CA . LEU A 1 267 ? -76.099 -20.257 125.183 1.00 84.75 267 LEU A CA 1
ATOM 2391 C C . LEU A 1 267 ? -77.118 -21.033 124.337 1.00 84.75 267 LEU A C 1
ATOM 2393 O O . LEU A 1 267 ? -76.917 -21.208 123.135 1.00 84.75 267 LEU A O 1
ATOM 2397 N N . LYS A 1 268 ? -78.241 -21.451 124.941 1.00 85.44 268 LYS A N 1
ATOM 2398 C CA . LYS A 1 268 ? -79.379 -22.019 124.199 1.00 85.44 268 LYS A CA 1
ATOM 2399 C C . LYS A 1 268 ? -79.914 -21.042 123.164 1.00 85.44 268 LYS A C 1
ATOM 2401 O O . LYS A 1 268 ? -80.197 -21.458 122.048 1.00 85.44 268 LYS A O 1
ATOM 2406 N N . THR A 1 269 ? -80.042 -19.767 123.528 1.00 85.25 269 THR A N 1
ATOM 2407 C CA . THR A 1 269 ? -80.544 -18.730 122.618 1.00 85.25 269 THR A CA 1
ATOM 2408 C C . THR A 1 269 ? -79.621 -18.582 121.407 1.00 85.25 269 THR A C 1
ATOM 2410 O O . THR A 1 269 ? -80.094 -18.653 120.278 1.00 85.25 269 THR A O 1
ATOM 2413 N N . LEU A 1 270 ? -78.301 -18.505 121.613 1.00 84.94 270 LEU A N 1
ATOM 2414 C CA . LEU A 1 270 ? -77.319 -18.446 120.522 1.00 84.94 270 LEU A CA 1
ATOM 2415 C C . LEU A 1 270 ? -77.381 -19.677 119.598 1.00 84.94 270 LEU A C 1
ATOM 2417 O O . LEU A 1 270 ? -77.340 -19.549 118.377 1.00 84.94 270 LEU A O 1
ATOM 2421 N N . ILE A 1 271 ? -77.488 -20.878 120.173 1.00 86.88 271 ILE A N 1
ATOM 2422 C CA . ILE A 1 271 ? -77.596 -22.129 119.409 1.00 86.88 271 ILE A CA 1
ATOM 2423 C C . ILE A 1 271 ? -78.914 -22.194 118.633 1.00 86.88 271 ILE A C 1
ATOM 2425 O O . ILE A 1 271 ? -78.922 -22.607 117.473 1.00 86.88 271 ILE A O 1
ATOM 2429 N N . SER A 1 272 ? -80.016 -21.772 119.253 1.00 86.44 272 SER A N 1
ATOM 2430 C CA . SER A 1 272 ? -81.337 -21.712 118.627 1.00 86.44 272 SER A CA 1
ATOM 2431 C C . SER A 1 272 ? -81.344 -20.742 117.449 1.00 86.44 272 SER A C 1
ATOM 2433 O O . SER A 1 272 ? -81.851 -21.081 116.381 1.00 86.44 272 SER A O 1
ATOM 2435 N N . ASP A 1 273 ? -80.722 -19.574 117.606 1.00 85.25 273 ASP A N 1
ATOM 2436 C CA . ASP A 1 273 ? -80.566 -18.587 116.537 1.00 85.25 273 ASP A CA 1
ATOM 2437 C C . ASP A 1 273 ? -79.718 -19.104 115.363 1.00 85.25 273 ASP A C 1
ATOM 2439 O O . ASP A 1 273 ? -79.864 -18.625 114.241 1.00 85.25 273 ASP A O 1
ATOM 2443 N N . CYS A 1 274 ? -78.859 -20.094 115.612 1.00 85.69 274 CYS A N 1
ATOM 2444 C CA . CYS A 1 274 ? -78.098 -20.834 114.606 1.00 85.69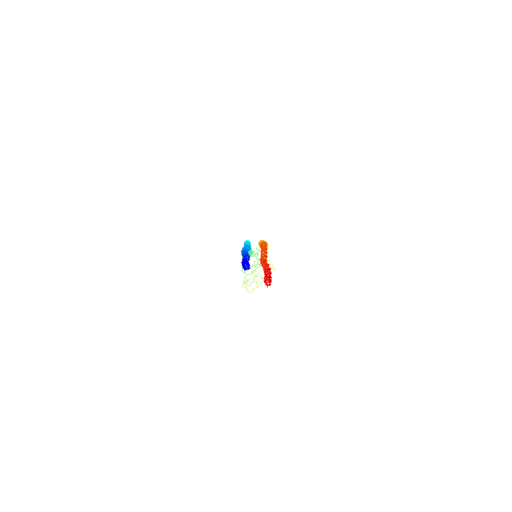 274 CYS A CA 1
ATOM 2445 C C . CYS A 1 274 ? -78.802 -22.136 114.172 1.00 85.69 274 CYS A C 1
ATOM 2447 O O . CYS A 1 274 ? -78.140 -23.079 113.734 1.00 85.69 274 CYS A O 1
ATOM 2449 N N . GLY A 1 275 ? -80.126 -22.237 114.324 1.00 85.62 275 GLY A N 1
ATOM 2450 C CA . GLY A 1 275 ? -80.920 -23.379 113.858 1.00 85.62 275 GLY A CA 1
ATOM 2451 C C . GLY A 1 275 ? -80.689 -24.678 114.637 1.00 85.62 275 GLY A C 1
ATOM 2452 O O . GLY A 1 275 ? -80.891 -25.760 114.095 1.00 85.62 275 GLY A O 1
ATOM 2453 N N . ASN A 1 276 ? -80.242 -24.592 115.894 1.00 87.19 276 ASN A N 1
ATOM 2454 C CA . ASN A 1 276 ? -79.845 -25.727 116.736 1.00 87.19 276 ASN A CA 1
ATOM 2455 C C . ASN A 1 276 ? -78.681 -26.564 116.181 1.00 87.19 276 ASN A C 1
ATOM 2457 O O . ASN A 1 276 ? -78.502 -27.723 116.564 1.00 87.19 276 ASN A O 1
ATOM 2461 N N . ARG A 1 277 ? -77.857 -25.974 115.310 1.00 89.12 277 ARG A N 1
ATOM 2462 C CA . ARG A 1 277 ? -76.676 -26.625 114.735 1.00 89.12 277 ARG A CA 1
ATOM 2463 C C . ARG A 1 277 ? -75.476 -26.375 115.624 1.00 89.12 277 ARG A C 1
ATOM 2465 O O . ARG A 1 277 ? -74.890 -25.290 115.613 1.00 89.12 277 ARG A O 1
ATOM 2472 N N . PHE A 1 278 ? -75.121 -27.386 116.4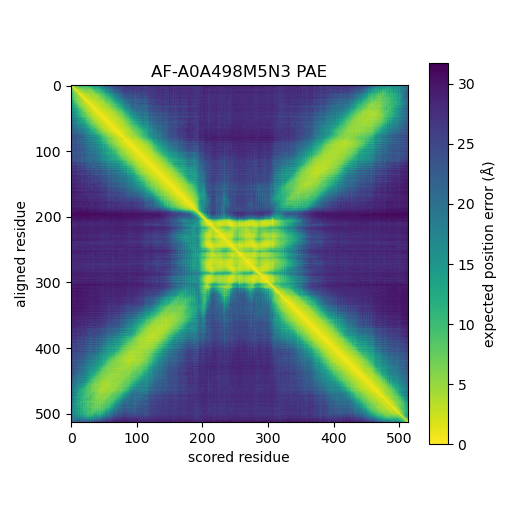03 1.00 90.25 278 PHE A N 1
ATOM 2473 C CA . PHE A 1 278 ? -73.919 -27.334 117.211 1.00 90.25 278 PHE A CA 1
ATOM 2474 C C . PHE A 1 278 ? -73.223 -28.680 117.303 1.00 90.25 278 PHE A C 1
ATOM 2476 O O . PHE A 1 278 ? -73.861 -29.732 117.307 1.00 90.25 278 PHE A O 1
ATOM 2483 N N . LEU A 1 279 ? -71.900 -28.622 117.406 1.00 89.12 279 LEU A N 1
ATOM 2484 C CA . LEU A 1 279 ? -71.025 -29.781 117.506 1.00 89.12 279 LEU A CA 1
ATOM 2485 C C . LEU A 1 279 ? -69.990 -29.584 118.594 1.00 89.12 279 LEU A C 1
ATOM 2487 O O . LEU A 1 279 ? -69.761 -28.472 119.060 1.00 89.12 279 LEU A O 1
ATOM 2491 N N . THR A 1 280 ? -69.374 -30.678 119.021 1.00 86.75 280 THR A N 1
ATOM 2492 C CA . THR A 1 280 ? -68.299 -30.642 120.009 1.00 86.75 280 THR A CA 1
ATOM 2493 C C . THR A 1 280 ? -67.075 -31.316 119.451 1.00 86.75 280 THR A C 1
ATOM 2495 O O . THR A 1 280 ? -67.142 -32.451 118.988 1.00 86.75 280 THR A O 1
ATOM 2498 N N . PHE A 1 281 ? -65.967 -30.597 119.519 1.00 87.81 281 PHE A N 1
ATOM 2499 C CA . PHE A 1 281 ? -64.656 -31.031 119.110 1.00 87.81 281 PHE A CA 1
ATOM 2500 C C . PHE A 1 281 ? -63.750 -31.208 120.327 1.00 87.81 281 PHE A C 1
ATOM 2502 O O . PHE A 1 281 ? -63.675 -30.363 121.229 1.00 87.81 281 PHE A O 1
ATOM 2509 N N . ASN A 1 282 ? -63.010 -32.308 120.312 1.00 83.12 282 ASN A N 1
ATOM 2510 C CA . ASN A 1 282 ? -61.807 -32.484 121.096 1.00 83.12 282 ASN A CA 1
ATOM 2511 C C . ASN A 1 282 ? -60.601 -32.300 120.167 1.00 83.12 282 ASN A C 1
ATOM 2513 O O . ASN A 1 282 ? -60.152 -33.242 119.524 1.00 83.12 282 ASN A O 1
ATOM 2517 N N . ASN A 1 283 ? -60.045 -31.089 120.141 1.00 83.44 283 ASN A N 1
ATOM 2518 C CA . ASN A 1 283 ? -58.893 -30.752 119.297 1.00 83.44 283 ASN A CA 1
ATOM 2519 C C . ASN A 1 283 ? -57.581 -31.443 119.733 1.00 83.44 283 ASN A C 1
ATOM 2521 O O . ASN A 1 283 ? -56.564 -31.295 119.054 1.00 83.44 283 ASN A O 1
ATOM 2525 N N . THR A 1 284 ? -57.566 -32.157 120.869 1.00 79.38 284 THR A N 1
ATOM 2526 C CA . THR A 1 284 ? -56.419 -32.983 121.290 1.00 79.38 284 THR A CA 1
ATOM 2527 C C . THR A 1 284 ? -56.463 -34.393 120.700 1.00 79.38 284 THR A C 1
ATOM 2529 O O . THR A 1 284 ? -55.418 -35.039 120.605 1.00 79.38 284 THR A O 1
ATOM 2532 N N . GLU A 1 285 ? -57.638 -34.840 120.249 1.00 77.88 285 GLU A N 1
ATOM 2533 C CA . GLU A 1 285 ? -57.823 -36.113 119.562 1.00 77.88 285 GLU A CA 1
ATOM 2534 C C . GLU A 1 285 ? -57.376 -35.974 118.102 1.00 77.88 285 GLU A C 1
ATOM 2536 O O . GLU A 1 285 ? -57.927 -35.185 117.337 1.00 77.88 285 GLU A O 1
ATOM 2541 N N . LYS A 1 286 ? -56.329 -36.713 117.725 1.00 74.50 286 LYS A N 1
ATOM 2542 C CA . LYS A 1 286 ? -55.678 -36.598 116.407 1.00 74.50 286 LYS A CA 1
ATOM 2543 C C . LYS A 1 286 ? -55.936 -37.796 115.498 1.00 74.50 286 LYS A C 1
ATOM 2545 O O . LYS A 1 286 ? -55.662 -37.702 114.304 1.00 74.50 286 LYS A O 1
ATOM 2550 N N . GLN A 1 287 ? -56.378 -38.923 116.057 1.00 74.38 287 GLN A N 1
ATOM 2551 C CA . GLN A 1 287 ? -56.559 -40.177 115.319 1.00 74.38 287 GLN A CA 1
ATOM 2552 C C . GLN A 1 287 ? -58.006 -40.340 114.829 1.00 74.38 287 GLN A C 1
ATOM 2554 O O . GLN A 1 287 ? -58.235 -40.967 113.798 1.00 74.38 287 GLN A O 1
ATOM 2559 N N . ASP A 1 288 ? -58.976 -39.751 115.532 1.00 77.00 288 ASP A N 1
ATOM 2560 C CA . ASP A 1 288 ? -60.396 -39.863 115.205 1.00 77.00 288 ASP A CA 1
ATOM 2561 C C . ASP A 1 288 ? -60.881 -38.739 114.265 1.00 77.00 288 ASP A C 1
ATOM 2563 O O . ASP A 1 288 ? -61.016 -37.580 114.658 1.00 77.00 288 ASP A O 1
ATOM 2567 N N . GLN A 1 289 ? -61.182 -39.089 113.009 1.00 80.75 289 GLN A N 1
ATOM 2568 C CA . GLN A 1 289 ? -61.735 -38.166 112.003 1.00 80.75 289 GLN A CA 1
ATOM 2569 C C . GLN A 1 289 ? -63.271 -38.080 112.014 1.00 80.75 289 GLN A C 1
ATOM 2571 O O . GLN A 1 289 ? -63.862 -37.346 111.210 1.00 80.75 289 GLN A O 1
ATOM 2576 N N . THR A 1 290 ? -63.951 -38.805 112.907 1.00 83.94 290 THR A N 1
ATOM 2577 C CA . THR A 1 290 ? -65.421 -38.799 112.959 1.00 83.94 290 THR A CA 1
ATOM 2578 C C . THR A 1 290 ? -65.978 -37.414 113.289 1.00 83.94 290 THR A C 1
ATOM 2580 O O . THR A 1 290 ? -67.007 -37.031 112.737 1.00 83.94 290 THR A O 1
ATOM 2583 N N . GLN A 1 291 ? -65.265 -36.616 114.091 1.00 86.00 291 GLN A N 1
ATOM 2584 C CA . GLN A 1 291 ? -65.642 -35.239 114.435 1.00 86.00 291 GLN A CA 1
ATOM 2585 C C . GLN A 1 291 ? -65.705 -34.330 113.194 1.00 86.00 291 GLN A C 1
ATOM 2587 O O . GLN A 1 291 ? -66.684 -33.609 112.997 1.00 86.00 291 GLN A O 1
ATOM 2592 N N . VAL A 1 292 ? -64.702 -34.417 112.310 1.00 85.12 292 VAL A N 1
ATOM 2593 C CA . VAL A 1 292 ? -64.666 -33.662 111.043 1.00 85.12 292 VAL A CA 1
ATOM 2594 C C . VAL A 1 292 ? -65.749 -34.156 110.088 1.00 85.12 292 VAL A C 1
ATOM 2596 O O . VAL A 1 292 ? -66.443 -33.346 109.481 1.00 85.12 292 VAL A O 1
ATOM 2599 N N . THR A 1 293 ? -65.946 -35.474 110.006 1.00 86.81 293 THR A N 1
ATOM 2600 C CA . THR A 1 293 ? -67.014 -36.075 109.188 1.00 86.81 293 THR A CA 1
ATOM 2601 C C . THR A 1 293 ? -68.389 -35.561 109.621 1.00 86.81 293 THR A C 1
ATOM 2603 O O . THR A 1 293 ? -69.218 -35.214 108.788 1.00 86.81 293 THR A O 1
ATOM 2606 N N . HIS A 1 294 ? -68.620 -35.432 110.929 1.00 85.12 294 HIS A N 1
ATOM 2607 C CA . HIS A 1 294 ? -69.876 -34.922 111.468 1.00 85.12 294 HIS A CA 1
ATOM 2608 C C . HIS A 1 294 ? -70.092 -33.432 111.151 1.00 85.12 294 HIS A C 1
ATOM 2610 O O . HIS A 1 294 ? -71.212 -33.025 110.847 1.00 85.12 294 HIS A O 1
ATOM 2616 N N . LEU A 1 295 ? -69.026 -32.623 111.172 1.00 88.56 295 LEU A N 1
ATOM 2617 C CA . LEU A 1 295 ? -69.080 -31.221 110.751 1.00 88.56 295 LEU A CA 1
ATOM 2618 C C . LEU A 1 295 ? -69.415 -31.083 109.262 1.00 88.56 295 LEU A C 1
ATOM 2620 O O . LEU A 1 295 ? -70.292 -30.296 108.918 1.00 88.56 295 LEU A O 1
ATOM 2624 N N . LEU A 1 296 ? -68.765 -31.861 108.393 1.00 86.56 296 LEU A N 1
ATOM 2625 C CA . LEU A 1 296 ? -69.035 -31.837 106.953 1.00 86.56 296 LEU A CA 1
ATOM 2626 C C . LEU A 1 296 ? -70.461 -32.297 106.634 1.00 86.56 296 LEU A C 1
ATOM 2628 O O . LEU A 1 296 ? -71.155 -31.611 105.889 1.00 86.56 296 LEU A O 1
ATOM 2632 N N . ASN A 1 297 ? -70.936 -33.373 107.269 1.00 85.81 297 ASN A N 1
ATOM 2633 C CA . ASN A 1 297 ? -72.321 -33.827 107.120 1.00 85.81 297 ASN A CA 1
ATOM 2634 C C . ASN A 1 297 ? -73.313 -32.740 107.559 1.00 85.81 297 ASN A C 1
ATOM 2636 O O . ASN A 1 297 ? -74.276 -32.468 106.852 1.00 85.81 297 ASN A O 1
ATOM 2640 N N . MET A 1 298 ? -73.049 -32.052 108.678 1.00 84.44 298 MET A N 1
ATOM 2641 C CA . MET A 1 298 ? -73.888 -30.938 109.132 1.00 84.44 298 MET A CA 1
ATOM 2642 C C . MET A 1 298 ? -73.866 -29.756 108.151 1.00 84.44 298 MET A C 1
ATOM 2644 O O . MET A 1 298 ? -74.895 -29.118 107.945 1.00 84.44 298 MET A O 1
ATOM 2648 N N . MET A 1 299 ? -72.721 -29.464 107.524 1.00 83.56 299 MET A N 1
ATOM 2649 C CA . MET A 1 299 ? -72.610 -28.427 106.490 1.00 83.56 299 MET A CA 1
ATOM 2650 C C . MET A 1 299 ? -73.364 -28.801 105.203 1.00 83.56 299 MET A C 1
ATOM 2652 O O . MET A 1 299 ? -73.990 -27.931 104.596 1.00 83.56 299 MET A O 1
ATOM 2656 N N . GLU A 1 300 ? -73.328 -30.067 104.783 1.00 82.50 300 GLU A N 1
ATOM 2657 C CA . GLU A 1 300 ? -74.076 -30.557 103.618 1.00 82.50 300 GLU A CA 1
ATOM 2658 C C . GLU A 1 300 ? -75.588 -30.570 103.871 1.00 82.50 300 GLU A C 1
ATOM 2660 O O . GLU A 1 300 ? -76.349 -30.053 103.049 1.00 82.50 300 GLU A O 1
ATOM 2665 N N . GLU A 1 301 ? -76.024 -31.083 105.027 1.00 81.44 301 GLU A N 1
ATOM 2666 C CA . GLU A 1 301 ? -77.432 -31.088 105.448 1.00 81.44 301 GLU A CA 1
ATOM 2667 C C . GLU A 1 301 ? -77.994 -29.668 105.563 1.00 81.44 301 GLU A C 1
ATOM 2669 O O . GLU A 1 301 ? -79.120 -29.407 105.134 1.00 81.44 301 GLU A O 1
ATOM 2674 N N . MET A 1 302 ? -77.195 -28.741 106.104 1.00 79.31 302 MET A N 1
ATOM 2675 C CA . MET A 1 302 ? -77.571 -27.339 106.262 1.00 79.31 302 MET A CA 1
ATOM 2676 C C . MET A 1 302 ? -77.864 -26.662 104.922 1.00 79.31 302 MET A C 1
ATOM 2678 O O . MET A 1 302 ? -78.822 -25.899 104.815 1.00 79.31 302 MET A O 1
ATOM 2682 N N . ASN A 1 303 ? -77.038 -26.923 103.911 1.00 71.81 303 ASN A N 1
ATOM 2683 C CA . ASN A 1 303 ? -77.001 -26.088 102.717 1.00 71.81 303 ASN A CA 1
ATOM 2684 C C . ASN A 1 303 ? -77.562 -26.734 101.458 1.00 71.81 303 ASN A C 1
ATOM 2686 O O . ASN A 1 303 ? -77.855 -26.012 100.506 1.00 71.81 303 ASN A O 1
ATOM 2690 N N . GLN A 1 304 ? -77.671 -28.065 101.401 1.00 70.25 304 GLN A N 1
ATOM 2691 C CA . GLN A 1 304 ? -78.104 -28.802 100.204 1.00 70.25 304 GLN A CA 1
ATOM 2692 C C . GLN A 1 304 ? -77.370 -28.346 98.919 1.00 70.25 304 GLN A C 1
ATOM 2694 O O . GLN A 1 304 ? -77.967 -28.252 97.847 1.00 70.25 304 GLN A O 1
ATOM 2699 N N . GLY A 1 305 ? -76.082 -27.992 99.034 1.00 65.56 305 GLY A N 1
ATOM 2700 C CA . GLY A 1 305 ? -75.253 -27.486 97.929 1.00 65.56 305 GLY A CA 1
ATOM 2701 C C . GLY A 1 305 ? -75.395 -25.992 97.600 1.00 65.56 305 GLY A C 1
ATOM 2702 O O . GLY A 1 305 ? -74.856 -25.544 96.591 1.00 65.56 305 GLY A O 1
ATOM 2703 N N . ARG A 1 306 ? -76.108 -25.204 98.414 1.00 71.25 306 ARG A N 1
ATOM 2704 C CA . ARG A 1 306 ? -76.205 -23.739 98.280 1.00 71.25 306 ARG A CA 1
ATOM 2705 C C . ARG A 1 306 ? -75.113 -23.033 99.089 1.00 71.25 306 ARG A C 1
ATOM 2707 O O . ARG A 1 306 ? -74.594 -23.565 100.062 1.00 71.25 306 ARG A O 1
ATOM 2714 N N . TYR A 1 307 ? -74.786 -21.811 98.696 1.00 73.69 307 TYR A N 1
ATOM 2715 C CA . TYR A 1 307 ? -73.850 -20.934 99.399 1.00 73.69 307 TYR A CA 1
ATOM 2716 C C . TYR A 1 307 ? -74.554 -19.629 99.777 1.00 73.69 307 TYR A C 1
ATOM 2718 O O . TYR A 1 307 ? -75.575 -19.255 99.190 1.00 73.69 307 TYR A O 1
ATOM 2726 N N . PHE A 1 308 ? -74.019 -18.933 100.773 1.00 73.00 308 PHE A N 1
ATOM 2727 C CA . PHE A 1 308 ? -74.568 -17.667 101.234 1.00 73.00 308 PHE A CA 1
ATOM 2728 C C . PHE A 1 308 ? -74.368 -16.563 100.178 1.00 73.00 308 PHE A C 1
ATOM 2730 O O . PHE A 1 308 ? -73.238 -16.269 99.813 1.00 73.00 308 PHE A O 1
ATOM 2737 N N . THR A 1 309 ? -75.439 -15.914 99.708 1.00 67.00 309 THR A N 1
ATOM 2738 C CA . THR A 1 309 ? -75.372 -14.815 98.721 1.00 67.00 309 THR A CA 1
ATOM 2739 C C . THR A 1 309 ? -76.109 -13.569 99.223 1.00 67.00 309 THR A C 1
ATOM 2741 O O . THR A 1 309 ? -77.207 -13.672 99.775 1.00 67.00 309 THR A O 1
ATOM 2744 N N . ASN A 1 310 ? -75.520 -12.386 99.023 1.00 67.44 310 ASN A N 1
ATOM 2745 C CA . ASN A 1 310 ? -76.102 -11.079 99.355 1.00 67.44 310 ASN A CA 1
ATOM 2746 C C . ASN A 1 310 ? -75.850 -10.064 98.216 1.00 67.44 310 ASN A C 1
ATOM 2748 O O . ASN A 1 310 ? -75.089 -10.348 97.293 1.00 67.44 310 ASN A O 1
ATOM 2752 N N . GLU A 1 311 ? -76.476 -8.884 98.269 1.00 61.06 311 GLU A N 1
ATOM 2753 C CA . GLU A 1 311 ? -76.330 -7.791 97.291 1.00 61.06 311 GLU A CA 1
ATOM 2754 C C . GLU A 1 311 ? -74.862 -7.414 97.050 1.00 61.06 311 GLU A C 1
ATOM 2756 O O . GLU A 1 311 ? -74.448 -7.290 95.900 1.00 61.06 311 GLU A O 1
ATOM 2761 N N . ILE A 1 312 ? -74.049 -7.389 98.110 1.00 61.44 312 ILE A N 1
ATOM 2762 C CA . ILE A 1 312 ? -72.613 -7.085 98.023 1.00 61.44 312 ILE A CA 1
ATOM 2763 C C . ILE A 1 312 ? -71.840 -8.152 97.215 1.00 61.44 312 ILE A C 1
ATOM 2765 O O . ILE A 1 312 ? -70.913 -7.826 96.475 1.00 61.44 312 ILE A O 1
ATOM 2769 N N . CYS A 1 313 ? -72.246 -9.429 97.275 1.00 59.12 313 CYS A N 1
ATOM 2770 C CA . CYS A 1 313 ? -71.637 -10.493 96.463 1.00 59.12 313 CYS A CA 1
ATOM 2771 C C . CYS A 1 313 ? -71.993 -10.358 94.973 1.00 59.12 313 CYS A C 1
ATOM 2773 O O . CYS A 1 313 ? -71.165 -10.647 94.117 1.00 59.12 313 CYS A O 1
ATOM 2775 N N . LYS A 1 314 ? -73.203 -9.883 94.646 1.00 61.59 314 LYS A N 1
ATOM 2776 C CA . LYS A 1 314 ? -73.643 -9.695 93.251 1.00 61.59 314 LYS A CA 1
ATOM 2777 C C . LYS A 1 314 ? -72.991 -8.481 92.586 1.00 61.59 314 LYS A C 1
ATOM 2779 O O . LYS A 1 314 ? -72.691 -8.515 91.397 1.00 61.59 314 LYS A O 1
ATOM 2784 N N . GLU A 1 315 ? -72.758 -7.408 93.338 1.00 60.59 315 GLU A N 1
ATOM 2785 C CA . GLU A 1 315 ? -72.097 -6.197 92.831 1.00 60.59 315 GLU A CA 1
ATOM 2786 C C . GLU A 1 315 ? -70.618 -6.451 92.477 1.00 60.59 315 GLU A C 1
ATOM 2788 O O . GLU A 1 315 ? -70.113 -5.955 91.466 1.00 60.59 315 GLU A O 1
ATOM 2793 N N . ALA A 1 316 ? -69.953 -7.322 93.243 1.00 58.47 316 ALA A N 1
ATOM 2794 C CA . ALA A 1 316 ? -68.608 -7.820 92.961 1.00 58.47 316 ALA A CA 1
ATOM 2795 C C . ALA A 1 316 ? -68.500 -8.559 91.612 1.00 58.47 316 ALA A C 1
ATOM 2797 O O . ALA A 1 316 ? -67.567 -8.329 90.835 1.00 58.47 316 ALA A O 1
ATOM 2798 N N . GLU A 1 317 ? -69.467 -9.433 91.321 1.00 57.47 317 GLU A N 1
ATOM 2799 C CA . GLU A 1 317 ? -69.533 -10.201 90.070 1.00 57.47 317 GLU A CA 1
ATOM 2800 C C . GLU A 1 317 ? -69.710 -9.281 88.850 1.00 57.47 317 GLU A C 1
ATOM 2802 O O . GLU A 1 317 ? -69.022 -9.435 87.843 1.00 57.47 317 GLU A O 1
ATOM 2807 N N . ILE A 1 318 ? -70.570 -8.262 88.941 1.00 65.19 318 ILE A N 1
ATOM 2808 C CA . ILE A 1 318 ? -70.817 -7.327 87.828 1.00 65.19 318 ILE A CA 1
ATOM 2809 C C . ILE A 1 318 ? -69.589 -6.439 87.554 1.00 65.19 318 ILE A C 1
ATOM 2811 O O . ILE A 1 318 ? -69.220 -6.217 86.399 1.00 65.19 318 ILE A O 1
ATOM 2815 N N . SER A 1 319 ? -68.927 -5.947 88.606 1.00 62.50 319 SER A N 1
ATOM 2816 C CA . SER A 1 319 ? -67.748 -5.070 88.497 1.00 62.50 319 SER A CA 1
ATOM 2817 C C . SER A 1 319 ? -66.529 -5.776 87.883 1.00 62.50 319 SER A C 1
ATOM 2819 O O . SER A 1 319 ? -65.757 -5.175 87.129 1.00 62.50 319 SER A O 1
ATOM 2821 N N . THR A 1 320 ? -66.356 -7.068 88.172 1.00 61.78 320 THR A N 1
ATOM 2822 C CA . THR A 1 320 ? -65.270 -7.879 87.599 1.00 61.78 320 THR A CA 1
ATOM 2823 C C . THR A 1 320 ? -65.488 -8.165 86.113 1.00 61.78 320 THR A C 1
ATOM 2825 O O . THR A 1 320 ? -64.545 -8.036 85.329 1.00 61.78 320 THR A O 1
ATOM 2828 N N . GLU A 1 321 ? -66.726 -8.442 85.700 1.00 65.31 321 GLU A N 1
ATOM 2829 C CA . GLU A 1 321 ? -67.062 -8.694 84.295 1.00 65.31 321 GLU A CA 1
ATOM 2830 C C . GLU A 1 321 ? -66.893 -7.441 83.414 1.00 65.31 321 GLU A C 1
ATOM 2832 O O . GLU A 1 321 ? -66.266 -7.503 82.357 1.00 65.31 321 GLU A O 1
ATOM 2837 N N . GLN A 1 322 ? -67.331 -6.264 83.879 1.00 70.81 322 GLN A N 1
ATOM 2838 C CA . GLN A 1 322 ? -67.154 -5.002 83.137 1.00 70.81 322 GLN A CA 1
ATOM 2839 C C . GLN A 1 322 ? -65.678 -4.640 82.903 1.00 70.81 322 GLN A C 1
ATOM 2841 O O . GLN A 1 322 ? -65.311 -4.095 81.858 1.00 70.81 322 GLN A O 1
ATOM 2846 N N . LYS A 1 323 ? -64.802 -4.941 83.870 1.00 67.38 323 LYS A N 1
ATOM 2847 C CA . LYS A 1 323 ? -63.354 -4.740 83.709 1.00 67.38 323 LYS A CA 1
ATOM 2848 C C . LYS A 1 323 ? -62.766 -5.675 82.652 1.00 67.38 323 LYS A C 1
ATOM 2850 O O . LYS A 1 323 ? -61.905 -5.235 81.890 1.00 67.38 323 LYS A O 1
ATOM 2855 N N . ARG A 1 324 ? -63.246 -6.921 82.572 1.00 66.75 324 ARG A N 1
ATOM 2856 C CA . ARG A 1 324 ? -62.817 -7.908 81.570 1.00 66.75 324 ARG A CA 1
ATOM 2857 C C . ARG A 1 324 ? -63.134 -7.439 80.150 1.00 66.75 324 ARG A C 1
ATOM 2859 O O . ARG A 1 324 ? -62.240 -7.413 79.308 1.00 66.75 324 ARG A O 1
ATOM 2866 N N . GLU A 1 325 ? -64.355 -6.963 79.913 1.00 74.12 325 GLU A N 1
ATOM 2867 C CA . GLU A 1 325 ? -64.768 -6.441 78.601 1.00 74.12 325 GLU A CA 1
ATOM 2868 C C . GLU A 1 325 ? -63.938 -5.219 78.161 1.00 74.12 325 GLU A C 1
ATOM 2870 O O . GLU A 1 325 ? -63.506 -5.133 77.007 1.00 74.12 325 GLU A O 1
ATOM 2875 N N . MET A 1 326 ? -63.640 -4.289 79.082 1.00 69.56 326 MET A N 1
ATOM 2876 C CA . MET A 1 326 ? -62.785 -3.130 78.783 1.00 69.56 326 MET A CA 1
ATOM 2877 C C . MET A 1 326 ? -61.348 -3.525 78.410 1.00 69.56 326 MET A C 1
ATOM 2879 O O . MET A 1 326 ? -60.741 -2.893 77.537 1.00 69.56 326 MET A O 1
ATOM 2883 N N . LEU A 1 327 ? -60.793 -4.550 79.063 1.00 68.94 327 LEU A N 1
ATOM 2884 C CA . LEU A 1 327 ? -59.473 -5.093 78.738 1.00 68.94 327 LEU A CA 1
ATOM 2885 C C . LEU A 1 327 ? -59.465 -5.716 77.336 1.00 68.94 327 LEU A C 1
ATOM 2887 O O . LEU A 1 327 ? -58.622 -5.341 76.518 1.00 68.94 327 LEU A O 1
ATOM 2891 N N . GLU A 1 328 ? -60.445 -6.566 77.020 1.00 75.12 328 GLU A N 1
ATOM 2892 C CA . GLU A 1 328 ? -60.576 -7.215 75.707 1.00 75.12 328 GLU A CA 1
ATOM 2893 C C . GLU A 1 328 ? -60.730 -6.190 74.563 1.00 75.12 328 GLU A C 1
ATOM 2895 O O . GLU A 1 328 ? -60.080 -6.298 73.515 1.00 75.12 328 GLU A O 1
ATOM 2900 N N . GLU A 1 329 ? -61.521 -5.126 74.753 1.00 76.88 329 GLU A N 1
ATOM 2901 C CA . GLU A 1 329 ? -61.667 -4.070 73.742 1.00 76.88 329 GLU A CA 1
ATOM 2902 C C . GLU A 1 329 ? -60.354 -3.293 73.519 1.00 76.88 329 GLU A C 1
ATOM 2904 O O . GLU A 1 329 ? -59.984 -2.973 72.378 1.00 76.88 329 GLU A O 1
ATOM 2909 N N . LYS A 1 330 ? -59.622 -2.996 74.600 1.00 72.44 330 LYS A N 1
ATOM 2910 C CA . LYS A 1 330 ? -58.325 -2.306 74.545 1.00 72.44 330 LYS A CA 1
ATOM 2911 C C . LYS A 1 330 ? -57.268 -3.163 73.846 1.00 72.44 330 LYS A C 1
ATOM 2913 O O . LYS A 1 330 ? -56.470 -2.628 73.069 1.00 72.44 330 LYS A O 1
ATOM 2918 N N . GLU A 1 331 ? -57.281 -4.478 74.057 1.00 71.12 331 GLU A N 1
ATOM 2919 C CA . GLU A 1 331 ? -56.415 -5.409 73.333 1.00 71.12 331 GLU A CA 1
ATOM 2920 C C . GLU A 1 331 ? -56.696 -5.407 71.834 1.00 71.12 331 GLU A C 1
ATOM 2922 O O . GLU A 1 331 ? -55.760 -5.284 71.037 1.00 71.12 331 GLU A O 1
ATOM 2927 N N . ARG A 1 332 ? -57.974 -5.451 71.446 1.00 76.38 332 ARG A N 1
ATOM 2928 C CA . ARG A 1 332 ? -58.378 -5.445 70.038 1.00 76.38 332 ARG A CA 1
ATOM 2929 C C . ARG A 1 332 ? -57.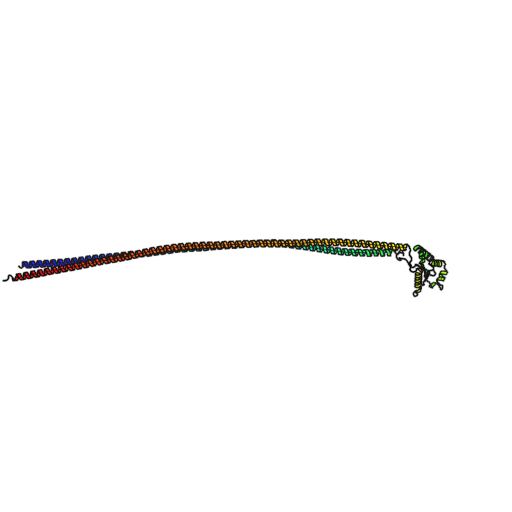927 -4.166 69.323 1.00 76.38 332 ARG A C 1
ATOM 2931 O O . ARG A 1 332 ? -57.289 -4.237 68.275 1.00 76.38 332 ARG A O 1
ATOM 2938 N N . LYS A 1 333 ? -58.148 -2.995 69.938 1.00 76.75 333 LYS A N 1
ATOM 2939 C CA . LYS A 1 333 ? -57.686 -1.695 69.403 1.00 76.75 333 LYS A CA 1
ATOM 2940 C C . LYS A 1 333 ? -56.162 -1.624 69.257 1.00 76.75 333 LYS A C 1
ATOM 2942 O O . LYS A 1 333 ? -55.661 -1.011 68.314 1.00 76.75 333 LYS A O 1
ATOM 2947 N N . ASN A 1 334 ? -55.417 -2.238 70.175 1.00 72.06 334 ASN A N 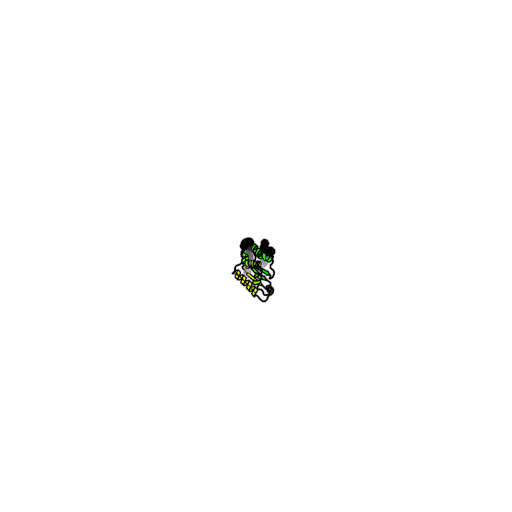1
ATOM 2948 C CA . ASN A 1 334 ? -53.959 -2.277 70.093 1.00 72.06 334 ASN A CA 1
ATOM 2949 C C . ASN A 1 334 ? -53.459 -3.238 69.005 1.00 72.06 334 ASN A C 1
ATOM 2951 O O . ASN A 1 334 ? -52.497 -2.905 68.315 1.00 72.06 334 ASN A O 1
ATOM 2955 N N . GLN A 1 335 ? -54.123 -4.378 68.791 1.00 72.06 335 GLN A N 1
ATOM 2956 C CA . GLN A 1 335 ? -53.806 -5.270 67.669 1.00 72.06 335 GLN A CA 1
ATOM 2957 C C . GLN A 1 335 ? -54.044 -4.599 66.310 1.00 72.06 335 GLN A C 1
ATOM 2959 O O . GLN A 1 335 ? -53.219 -4.745 65.408 1.00 72.06 335 GLN A O 1
ATOM 2964 N N . ASP A 1 336 ? -55.125 -3.833 66.164 1.00 79.25 336 ASP A N 1
ATOM 2965 C CA . ASP A 1 336 ? -55.419 -3.128 64.912 1.00 79.25 336 ASP A CA 1
ATOM 2966 C C . ASP A 1 336 ? -54.378 -2.035 64.613 1.00 79.25 336 ASP A C 1
ATOM 2968 O O . ASP A 1 336 ? -53.889 -1.942 63.486 1.00 79.25 336 ASP A O 1
ATOM 2972 N N . LYS A 1 337 ? -53.945 -1.275 65.632 1.00 73.88 337 LYS A N 1
ATOM 2973 C CA . LYS A 1 337 ? -52.839 -0.305 65.499 1.00 73.88 337 LYS A CA 1
ATOM 2974 C C . LYS A 1 337 ? -51.523 -0.961 65.085 1.00 73.88 337 LYS A C 1
ATOM 2976 O O . LYS A 1 337 ? -50.798 -0.401 64.266 1.00 73.88 337 LYS A O 1
ATOM 2981 N N . ILE A 1 338 ? -51.216 -2.135 65.642 1.00 74.44 338 ILE A N 1
ATOM 2982 C CA . ILE A 1 338 ? -50.024 -2.915 65.283 1.00 74.44 338 ILE A CA 1
ATOM 2983 C C . ILE A 1 338 ? -50.065 -3.300 63.799 1.00 74.44 338 ILE A C 1
ATOM 2985 O O . ILE A 1 338 ? -49.110 -3.020 63.078 1.00 74.44 338 ILE A O 1
ATOM 2989 N N . LYS A 1 339 ? -51.191 -3.846 63.324 1.00 79.19 339 LYS A N 1
ATOM 2990 C CA . LYS A 1 339 ? -51.365 -4.225 61.912 1.00 79.19 339 LYS A CA 1
ATOM 2991 C C . LYS A 1 339 ? -51.273 -3.026 60.966 1.00 79.19 339 LYS A C 1
ATOM 2993 O O . LYS A 1 339 ? -50.702 -3.136 59.883 1.00 79.19 339 LYS A O 1
ATOM 2998 N N . GLU A 1 340 ? -51.825 -1.875 61.354 1.00 79.38 340 GLU A N 1
ATOM 2999 C CA . GLU A 1 340 ? -51.753 -0.654 60.541 1.00 79.38 340 GLU A CA 1
ATOM 3000 C C . GLU A 1 340 ? -50.307 -0.143 60.405 1.00 79.38 340 GLU A C 1
ATOM 3002 O O . GLU A 1 340 ? -49.886 0.253 59.315 1.00 79.38 340 GLU A O 1
ATOM 3007 N N . LEU A 1 341 ? -49.532 -0.175 61.495 1.00 75.75 341 LEU A N 1
ATOM 3008 C CA . LEU A 1 341 ? -48.115 0.196 61.489 1.00 75.75 341 LEU A CA 1
ATOM 3009 C C . LEU A 1 341 ? -47.276 -0.764 60.636 1.00 75.75 341 LEU A C 1
ATOM 3011 O O . LEU A 1 341 ? -46.493 -0.296 59.809 1.00 75.75 341 LEU A O 1
ATOM 3015 N N . GLU A 1 342 ? -47.477 -2.078 60.771 1.00 75.31 342 GLU A N 1
ATOM 3016 C CA . GLU A 1 342 ? -46.811 -3.091 59.936 1.00 75.31 342 GLU A CA 1
ATOM 3017 C C . GLU A 1 342 ? -47.079 -2.848 58.440 1.00 75.31 342 GLU A C 1
ATOM 3019 O O . GLU A 1 342 ? -46.149 -2.819 57.631 1.00 75.31 342 GLU A O 1
ATOM 3024 N N . ALA A 1 343 ? -48.336 -2.580 58.069 1.00 83.75 343 ALA A N 1
ATOM 3025 C CA . ALA A 1 343 ? -48.710 -2.310 56.683 1.00 83.75 343 ALA A CA 1
ATOM 3026 C C . ALA A 1 343 ? -48.056 -1.032 56.121 1.00 83.75 343 ALA A C 1
ATOM 3028 O O . ALA A 1 343 ? -47.644 -1.015 54.956 1.00 83.75 343 ALA A O 1
ATOM 3029 N N . LYS A 1 344 ? -47.932 0.034 56.928 1.00 79.81 344 LYS A N 1
ATOM 3030 C CA . LYS A 1 344 ? -47.236 1.272 56.524 1.00 79.81 344 LYS A CA 1
ATOM 3031 C C . LYS A 1 344 ? -45.753 1.015 56.246 1.00 79.81 344 LYS A C 1
ATOM 3033 O O . LYS A 1 344 ? -45.272 1.404 55.180 1.00 79.81 344 LYS A O 1
ATOM 3038 N N . TYR A 1 345 ? -45.068 0.299 57.139 1.00 75.19 345 TYR A N 1
ATOM 3039 C CA . TYR A 1 345 ? -43.662 -0.078 56.956 1.00 75.19 345 TYR A CA 1
ATOM 3040 C C . TYR A 1 345 ? -43.449 -0.945 55.706 1.00 75.19 345 TYR A C 1
ATOM 3042 O O . TYR A 1 345 ? -42.538 -0.684 54.917 1.00 75.19 345 TYR A O 1
ATOM 3050 N N . ASP A 1 346 ? -44.314 -1.930 55.456 1.00 79.25 346 ASP A N 1
ATOM 3051 C CA . ASP A 1 346 ? -44.206 -2.799 54.277 1.00 79.25 346 ASP A CA 1
ATOM 3052 C C . ASP A 1 346 ? -44.363 -2.035 52.950 1.00 79.25 346 ASP A C 1
ATOM 3054 O O . ASP A 1 346 ? -43.664 -2.320 51.966 1.00 79.25 346 ASP A O 1
ATOM 3058 N N . ILE A 1 347 ? -45.260 -1.044 52.907 1.00 86.06 347 ILE A N 1
ATOM 3059 C CA . ILE A 1 347 ? -45.431 -0.166 51.740 1.00 86.06 347 ILE A CA 1
ATOM 3060 C C . ILE A 1 347 ? -44.167 0.667 51.506 1.00 86.06 347 ILE A C 1
ATOM 3062 O O . ILE A 1 347 ? -43.705 0.782 50.366 1.00 86.06 347 ILE A O 1
ATOM 3066 N N . GLU A 1 348 ? -43.584 1.227 52.564 1.00 80.62 348 GLU A N 1
ATOM 3067 C CA . GLU A 1 348 ? -42.382 2.055 52.474 1.00 80.62 348 GLU A CA 1
ATOM 3068 C C . GLU A 1 348 ? -41.167 1.253 51.986 1.00 80.62 348 GLU A C 1
ATOM 3070 O O . GLU A 1 348 ? -40.502 1.663 51.028 1.00 80.62 348 GLU A O 1
ATOM 3075 N N . ILE A 1 349 ? -40.966 0.037 52.508 1.00 78.31 349 ILE A N 1
ATOM 3076 C CA . ILE A 1 349 ? -39.939 -0.905 52.029 1.00 78.31 349 ILE A CA 1
ATOM 3077 C C . ILE A 1 349 ? -40.114 -1.194 50.541 1.00 78.31 349 ILE A C 1
ATOM 3079 O O . ILE A 1 349 ? -39.147 -1.171 49.771 1.00 78.31 349 ILE A O 1
ATOM 3083 N N . ARG A 1 350 ? -41.347 -1.490 50.117 1.00 83.94 350 ARG A N 1
ATOM 3084 C CA . ARG A 1 350 ? -41.648 -1.798 48.716 1.00 83.94 350 ARG A CA 1
ATOM 3085 C C . ARG A 1 350 ? -41.320 -0.611 47.812 1.00 83.94 350 ARG A C 1
ATOM 3087 O O . ARG A 1 350 ? -40.724 -0.802 46.752 1.00 83.94 350 ARG A O 1
ATOM 3094 N N . ASN A 1 351 ? -41.659 0.602 48.242 1.00 87.12 351 ASN A N 1
ATOM 3095 C CA . ASN A 1 351 ? -41.372 1.829 47.502 1.00 87.12 351 ASN A CA 1
ATOM 3096 C C . ASN A 1 351 ? -39.866 2.095 47.383 1.00 87.12 351 ASN A C 1
ATOM 3098 O O . ASN A 1 351 ? -39.392 2.445 46.300 1.00 87.12 351 ASN A O 1
ATOM 3102 N N . ILE A 1 352 ? -39.106 1.901 48.464 1.00 83.69 352 ILE A N 1
ATOM 3103 C CA . ILE A 1 352 ? -37.648 2.075 48.465 1.00 83.69 352 ILE A CA 1
ATOM 3104 C C . ILE A 1 352 ? -36.978 1.046 47.547 1.00 83.69 352 ILE A C 1
ATOM 3106 O O . ILE A 1 352 ? -36.182 1.430 46.688 1.00 83.69 352 ILE A O 1
ATOM 3110 N N . ARG A 1 353 ? -37.354 -0.238 47.650 1.00 80.69 353 ARG A N 1
ATOM 3111 C CA . ARG A 1 353 ? -36.843 -1.300 46.764 1.00 80.69 353 ARG A CA 1
ATOM 3112 C C . ARG A 1 353 ? -37.099 -0.980 45.296 1.00 80.69 353 ARG A C 1
ATOM 3114 O O . ARG A 1 353 ? -36.168 -1.022 44.499 1.00 80.69 353 ARG A O 1
ATOM 3121 N N . LYS A 1 354 ? -38.326 -0.574 44.958 1.00 88.00 354 LYS A N 1
ATOM 3122 C CA . LYS A 1 354 ? -38.694 -0.205 43.586 1.00 88.00 354 LYS A CA 1
ATOM 3123 C C . LYS A 1 354 ? -37.860 0.968 43.059 1.00 88.00 354 LYS A C 1
ATOM 3125 O O . LYS A 1 354 ? -37.384 0.921 41.932 1.00 88.00 354 LYS A O 1
ATOM 3130 N N . ARG A 1 355 ? -37.629 2.007 43.875 1.00 86.81 355 ARG A N 1
ATOM 3131 C CA . ARG A 1 355 ? -36.789 3.160 43.490 1.00 86.81 355 ARG A CA 1
ATOM 3132 C C . ARG A 1 355 ? -35.337 2.764 43.209 1.00 86.81 355 ARG A C 1
ATOM 3134 O O . ARG A 1 355 ? -34.737 3.331 42.297 1.00 86.81 355 ARG A O 1
ATOM 3141 N N . LEU A 1 356 ? -34.767 1.852 43.995 1.00 81.69 356 LEU A N 1
ATOM 3142 C CA . LEU A 1 356 ? -33.387 1.385 43.822 1.00 81.69 356 LEU A CA 1
ATOM 3143 C C . LEU A 1 356 ? -33.258 0.482 42.592 1.00 81.69 356 LEU A C 1
ATOM 3145 O O . LEU A 1 356 ? -32.372 0.701 41.769 1.00 81.69 356 LEU A O 1
ATOM 3149 N N . GLU A 1 357 ? -34.214 -0.424 42.390 1.00 85.25 357 GLU A N 1
ATOM 3150 C CA . GLU A 1 357 ? -34.281 -1.277 41.201 1.00 85.25 357 GLU A CA 1
ATOM 3151 C C . GLU A 1 357 ? -34.430 -0.451 39.912 1.00 85.25 357 GLU A C 1
ATOM 3153 O O . GLU A 1 357 ? -33.696 -0.666 38.945 1.00 85.25 357 GLU A O 1
ATOM 3158 N N . ASP A 1 358 ? -35.290 0.573 39.920 1.00 88.81 358 ASP A N 1
ATOM 3159 C CA . ASP A 1 358 ? -35.434 1.512 38.804 1.00 88.81 358 ASP A CA 1
ATOM 3160 C C . ASP A 1 358 ? -34.137 2.293 38.531 1.00 88.81 358 ASP A C 1
ATOM 3162 O O . ASP A 1 358 ? -33.793 2.526 37.369 1.00 88.81 358 ASP A O 1
ATOM 3166 N N . LYS A 1 359 ? -33.407 2.718 39.574 1.00 84.44 359 LYS A N 1
ATOM 3167 C CA . LYS A 1 359 ? -32.100 3.384 39.422 1.00 84.44 359 LYS A CA 1
ATOM 3168 C C . LYS A 1 359 ? -31.063 2.439 38.814 1.00 84.44 359 LYS A C 1
ATOM 3170 O O . LYS A 1 359 ? -30.381 2.836 37.871 1.00 84.44 359 LYS A O 1
ATOM 3175 N N . ARG A 1 360 ? -30.980 1.200 39.309 1.00 82.06 360 ARG A N 1
ATOM 3176 C CA . ARG A 1 360 ? -30.064 0.164 38.808 1.00 82.06 360 ARG A CA 1
ATOM 3177 C C . ARG A 1 360 ? -30.335 -0.146 37.339 1.00 82.06 360 ARG A C 1
ATOM 3179 O O . ARG A 1 360 ? -29.424 -0.085 36.520 1.00 82.06 360 ARG A O 1
ATOM 3186 N N . LYS A 1 361 ? -31.606 -0.352 36.979 1.00 86.94 361 LYS A N 1
ATOM 3187 C CA . LYS A 1 361 ? -32.022 -0.600 35.594 1.00 86.94 361 LYS A CA 1
ATOM 3188 C C . LYS A 1 361 ? -31.661 0.559 34.661 1.00 86.94 361 LYS A C 1
ATOM 3190 O O . LYS A 1 361 ? -31.144 0.323 33.574 1.00 86.94 361 LYS A O 1
ATOM 3195 N N . ARG A 1 362 ? -31.888 1.811 35.080 1.00 86.88 362 ARG A N 1
ATOM 3196 C CA . ARG A 1 362 ? -31.493 2.992 34.288 1.00 86.88 362 ARG A CA 1
ATOM 3197 C C . ARG A 1 362 ? -29.980 3.062 34.075 1.00 86.88 362 ARG A C 1
ATOM 3199 O O . ARG A 1 362 ? -29.559 3.339 32.956 1.00 86.88 362 ARG A O 1
ATOM 3206 N N . ALA A 1 363 ? -29.185 2.791 35.111 1.00 81.31 363 ALA A N 1
ATOM 3207 C CA . ALA A 1 363 ? -27.726 2.782 35.014 1.00 81.31 363 ALA A CA 1
ATOM 3208 C C . ALA A 1 363 ? -27.223 1.692 34.048 1.00 81.31 363 ALA A C 1
ATOM 3210 O O . ALA A 1 363 ? -26.392 1.972 33.181 1.00 81.31 363 ALA A O 1
ATOM 3211 N N . ASP A 1 364 ? -27.777 0.478 34.132 1.00 83.50 364 ASP A N 1
ATOM 3212 C CA . ASP A 1 364 ? -27.441 -0.630 33.230 1.00 83.50 364 ASP A CA 1
ATOM 3213 C C . ASP A 1 364 ? -27.821 -0.321 31.769 1.00 83.50 364 ASP A C 1
ATOM 3215 O O . ASP A 1 364 ? -27.017 -0.519 30.852 1.00 83.50 364 ASP A O 1
ATOM 3219 N N . GLU A 1 365 ? -29.022 0.222 31.535 1.00 88.44 365 GLU A N 1
ATOM 3220 C CA . GLU A 1 365 ? -29.476 0.633 30.201 1.00 88.44 365 GLU A CA 1
ATOM 3221 C C . GLU A 1 365 ? -28.602 1.746 29.607 1.00 88.44 365 GLU A C 1
ATOM 3223 O O . GLU A 1 365 ? -28.276 1.719 28.417 1.00 88.44 365 GLU A O 1
ATOM 3228 N N . GLU A 1 366 ? -28.212 2.735 30.411 1.00 85.25 366 GLU A N 1
ATOM 3229 C CA . GLU A 1 366 ? -27.344 3.827 29.976 1.00 85.25 366 GLU A CA 1
ATOM 3230 C C . GLU A 1 366 ? -25.939 3.327 29.623 1.00 85.25 366 GLU A C 1
ATOM 3232 O O . GLU A 1 366 ? -25.402 3.684 28.565 1.00 85.25 366 GLU A O 1
ATOM 3237 N N . ARG A 1 367 ? -25.380 2.431 30.446 1.00 83.69 367 ARG A N 1
ATOM 3238 C CA . ARG A 1 367 ? -24.092 1.781 30.192 1.00 83.69 367 ARG A CA 1
ATOM 3239 C C . ARG A 1 367 ? -24.110 0.985 28.887 1.00 83.69 367 ARG A C 1
ATOM 3241 O O . ARG A 1 367 ? -23.201 1.137 28.066 1.00 83.69 367 ARG A O 1
ATOM 3248 N N . GLU A 1 368 ? -25.152 0.190 28.640 1.00 87.50 368 GLU A N 1
ATOM 3249 C CA . GLU A 1 368 ? -25.260 -0.582 27.395 1.00 87.50 368 GLU A CA 1
ATOM 3250 C C . GLU A 1 368 ? -25.486 0.333 26.178 1.00 87.50 368 GLU A C 1
ATOM 3252 O O . GLU A 1 368 ? -24.886 0.125 25.119 1.00 87.50 368 GLU A O 1
ATOM 3257 N N . ARG A 1 369 ? -26.268 1.415 26.317 1.00 88.31 369 ARG A N 1
ATOM 3258 C CA . ARG A 1 369 ? -26.400 2.447 25.270 1.00 88.31 369 ARG A CA 1
ATOM 3259 C C . ARG A 1 369 ? -25.056 3.087 24.932 1.00 88.31 369 ARG A C 1
ATOM 3261 O O . ARG A 1 369 ? -24.764 3.288 23.751 1.00 88.31 369 ARG A O 1
ATOM 3268 N N . LEU A 1 370 ? -24.241 3.420 25.932 1.00 85.38 370 LEU A N 1
ATOM 3269 C CA . LEU A 1 370 ? -22.919 4.006 25.720 1.00 85.38 370 LEU A CA 1
ATOM 3270 C C . LEU A 1 370 ? -21.980 3.024 25.012 1.00 85.38 370 LEU A C 1
ATOM 3272 O O . LEU A 1 370 ? -21.327 3.399 24.038 1.00 85.38 370 LEU A O 1
ATOM 3276 N N . LYS A 1 371 ? -21.957 1.767 25.453 1.00 85.88 371 LYS A N 1
ATOM 3277 C CA . LYS A 1 371 ? -21.183 0.687 24.831 1.00 85.88 371 LYS A CA 1
ATOM 3278 C C . LYS A 1 371 ? -21.583 0.455 23.373 1.00 85.88 371 LYS A C 1
ATOM 3280 O O . LYS A 1 371 ? -20.714 0.356 22.508 1.00 85.88 371 LYS A O 1
ATOM 3285 N N . ASN A 1 372 ? -22.881 0.456 23.069 1.00 90.56 372 ASN A N 1
ATOM 3286 C CA . ASN A 1 372 ? -23.373 0.357 21.694 1.00 90.56 372 ASN A CA 1
ATOM 3287 C C . ASN A 1 372 ? -22.964 1.572 20.850 1.00 90.56 372 ASN A C 1
ATOM 3289 O O . ASN A 1 372 ? -22.471 1.403 19.736 1.00 90.56 372 ASN A O 1
ATOM 3293 N N . LYS A 1 373 ? -23.072 2.794 21.392 1.00 87.88 373 LYS A N 1
ATOM 3294 C CA . LYS A 1 373 ? -22.569 4.008 20.723 1.00 87.88 373 LYS A CA 1
ATOM 3295 C C . LYS A 1 373 ? -21.063 3.940 20.455 1.00 87.88 373 LYS A C 1
ATOM 3297 O O . LYS A 1 373 ? -20.628 4.388 19.397 1.00 87.88 373 LYS A O 1
ATOM 3302 N N . PHE A 1 374 ? -20.271 3.404 21.385 1.00 84.94 374 PHE A N 1
ATOM 3303 C CA . PHE A 1 374 ? -18.832 3.216 21.201 1.00 84.94 374 PHE A CA 1
ATOM 3304 C C . PHE A 1 374 ? -18.542 2.214 20.078 1.00 84.94 374 PHE A C 1
ATOM 3306 O O . PHE A 1 374 ? -17.821 2.559 19.146 1.00 84.94 374 PHE A O 1
ATOM 3313 N N . ARG A 1 375 ? -19.195 1.042 20.089 1.00 86.38 375 ARG A N 1
ATOM 3314 C CA . ARG A 1 375 ? -19.087 0.039 19.014 1.00 86.38 375 ARG A CA 1
ATOM 3315 C C . ARG A 1 375 ? -19.446 0.596 17.642 1.00 86.38 375 ARG A C 1
ATOM 3317 O O . ARG A 1 375 ? -18.755 0.315 16.669 1.00 86.38 375 ARG A O 1
ATOM 3324 N N . GLU A 1 376 ? -20.519 1.375 17.535 1.00 89.94 376 GLU A N 1
ATOM 3325 C CA . GLU A 1 376 ? -20.902 1.973 16.252 1.00 89.94 376 GLU A CA 1
ATOM 3326 C C . GLU A 1 376 ? -19.893 3.030 15.788 1.00 89.94 376 GLU A C 1
ATOM 3328 O O . GLU A 1 376 ? -19.524 3.055 14.612 1.00 89.94 376 GLU A O 1
ATOM 3333 N N . LYS A 1 377 ? -19.365 3.854 16.702 1.00 86.94 377 LYS A N 1
ATOM 3334 C CA . LYS A 1 377 ? -18.282 4.797 16.381 1.00 86.94 377 LYS A CA 1
ATOM 3335 C C . LYS A 1 377 ? -16.996 4.089 15.958 1.00 86.94 377 LYS A C 1
ATOM 3337 O O . LYS A 1 377 ? -16.335 4.568 15.043 1.00 86.94 377 LYS A O 1
ATOM 3342 N N . GLU A 1 378 ? -16.652 2.978 16.598 1.00 81.94 378 GLU A N 1
ATOM 3343 C CA . GLU A 1 378 ? -15.501 2.142 16.251 1.00 81.94 378 GLU A CA 1
ATOM 3344 C C . GLU A 1 378 ? -15.664 1.538 14.851 1.00 81.94 378 GLU A C 1
ATOM 3346 O O . GLU A 1 378 ? -14.792 1.707 14.001 1.00 81.94 378 GLU A O 1
ATOM 3351 N N . LYS A 1 379 ? -16.819 0.921 14.564 1.00 88.38 379 LYS A N 1
ATOM 3352 C CA . LYS A 1 379 ? -17.139 0.402 13.224 1.00 88.38 379 LYS A CA 1
ATOM 3353 C C . LYS A 1 379 ? -17.083 1.492 12.160 1.00 88.38 379 LYS A C 1
ATOM 3355 O O . LYS A 1 379 ? -16.582 1.241 11.069 1.00 88.38 379 LYS A O 1
ATOM 3360 N N . THR A 1 380 ? -17.612 2.676 12.460 1.00 90.38 380 THR A N 1
ATOM 3361 C CA . THR A 1 380 ? -17.613 3.811 11.526 1.00 90.38 380 THR A CA 1
ATOM 3362 C C . THR A 1 380 ? -16.187 4.258 11.229 1.00 90.38 380 THR A C 1
ATOM 3364 O O . THR A 1 380 ? -15.800 4.291 10.068 1.00 90.38 380 THR A O 1
ATOM 3367 N N . LEU A 1 381 ? -15.377 4.480 12.269 1.00 86.12 381 LEU A N 1
ATOM 3368 C CA . LEU A 1 381 ? -13.978 4.879 12.123 1.00 86.12 381 LEU A CA 1
ATOM 3369 C C . LEU A 1 381 ? -13.171 3.830 11.336 1.00 86.12 381 LEU A C 1
ATOM 3371 O O . LEU A 1 381 ? -12.378 4.181 10.465 1.00 86.12 381 LEU A O 1
ATOM 3375 N N . ARG A 1 382 ? -13.411 2.537 11.595 1.00 86.44 382 ARG A N 1
ATOM 3376 C CA . ARG A 1 382 ? -12.784 1.433 10.857 1.00 86.44 382 ARG A CA 1
ATOM 3377 C C . ARG A 1 382 ? -13.177 1.432 9.380 1.00 86.44 382 ARG A C 1
ATOM 3379 O O . ARG A 1 382 ? -12.307 1.300 8.528 1.00 86.44 382 ARG A O 1
ATOM 3386 N N . ARG A 1 383 ? -14.466 1.600 9.067 1.00 90.56 383 ARG A N 1
ATOM 3387 C CA . ARG A 1 383 ? -14.957 1.675 7.680 1.00 90.56 383 ARG A CA 1
ATOM 3388 C C . ARG A 1 383 ? -14.379 2.874 6.937 1.00 90.56 383 ARG A C 1
ATOM 3390 O O . ARG A 1 383 ? -13.910 2.696 5.822 1.00 90.56 383 ARG A O 1
ATOM 3397 N N . GLU A 1 384 ? -14.371 4.055 7.554 1.00 88.75 384 GLU A N 1
ATOM 3398 C CA . GLU A 1 384 ? -13.773 5.267 6.976 1.00 88.75 384 GLU A CA 1
ATOM 3399 C C . GLU A 1 384 ? -12.290 5.051 6.650 1.00 88.75 384 GLU A C 1
ATOM 3401 O O . GLU A 1 384 ? -11.825 5.420 5.572 1.00 88.75 384 GLU A O 1
ATOM 3406 N N . PHE A 1 385 ? -11.548 4.403 7.553 1.00 86.44 385 PHE A N 1
ATOM 3407 C CA . PHE A 1 385 ? -10.144 4.070 7.331 1.00 86.44 385 PHE A CA 1
ATOM 3408 C C . PHE A 1 385 ? -9.952 3.031 6.218 1.00 86.44 385 PHE A C 1
ATOM 3410 O O . PHE A 1 385 ? -9.132 3.247 5.330 1.00 86.44 385 PHE A O 1
ATOM 3417 N N . GLU A 1 386 ? -10.732 1.947 6.207 1.00 87.62 386 GLU A N 1
ATOM 3418 C CA . GLU A 1 386 ? -10.689 0.930 5.146 1.00 87.62 386 GLU A CA 1
ATOM 3419 C C . GLU A 1 386 ? -11.054 1.501 3.770 1.00 87.62 386 GLU A C 1
ATOM 3421 O O . GLU A 1 386 ? -10.428 1.166 2.765 1.00 87.62 386 GLU A O 1
ATOM 3426 N N . GLU A 1 387 ? -12.076 2.353 3.700 1.00 90.62 387 GLU A N 1
ATOM 3427 C CA . GLU A 1 387 ? -12.498 3.010 2.464 1.00 90.62 387 GLU A CA 1
ATOM 3428 C C . GLU A 1 387 ? -11.417 3.968 1.961 1.00 90.62 387 GLU A C 1
ATOM 3430 O O . GLU A 1 387 ? -11.094 3.984 0.769 1.00 90.62 387 GLU A O 1
ATOM 3435 N N . LYS A 1 388 ? -10.791 4.714 2.875 1.00 86.69 388 LYS A N 1
ATOM 3436 C CA . LYS A 1 388 ? -9.669 5.587 2.549 1.00 86.69 388 LYS A CA 1
ATOM 3437 C C . LYS A 1 388 ? -8.441 4.800 2.091 1.00 86.69 388 LYS A C 1
ATOM 3439 O O . LYS A 1 388 ? -7.842 5.182 1.089 1.00 86.69 388 LYS A O 1
ATOM 3444 N N . GLU A 1 389 ? -8.104 3.687 2.745 1.00 86.44 389 GLU A N 1
ATOM 3445 C CA . GLU A 1 389 ? -7.004 2.798 2.346 1.00 86.44 389 GLU A CA 1
ATOM 3446 C C . GLU A 1 389 ? -7.263 2.197 0.956 1.00 86.44 389 GLU A C 1
ATOM 3448 O O . GLU A 1 389 ? -6.384 2.248 0.098 1.00 86.44 389 GLU A O 1
ATOM 3453 N N . LYS A 1 390 ? -8.491 1.737 0.672 1.00 89.19 390 LYS A N 1
ATOM 3454 C CA . LYS A 1 390 ? -8.898 1.277 -0.671 1.00 89.19 390 LYS A CA 1
ATOM 3455 C C . LYS A 1 390 ? -8.819 2.388 -1.720 1.00 89.19 390 LYS A C 1
ATOM 3457 O O . LYS A 1 390 ? -8.354 2.151 -2.833 1.00 89.19 390 LYS A O 1
ATOM 3462 N N . SER A 1 391 ? -9.260 3.599 -1.383 1.00 86.94 391 SER A N 1
ATOM 3463 C CA . SER A 1 391 ? -9.204 4.765 -2.273 1.00 86.94 391 SER A CA 1
ATOM 3464 C C . SER A 1 391 ? -7.762 5.180 -2.584 1.00 86.94 391 SER A C 1
ATOM 3466 O O . SER A 1 391 ? -7.415 5.380 -3.749 1.00 86.94 391 SER A O 1
ATOM 3468 N N . GLU A 1 392 ? -6.890 5.252 -1.572 1.00 85.38 392 GLU A N 1
ATOM 3469 C CA . GLU A 1 392 ? -5.454 5.499 -1.755 1.00 85.38 392 GLU A CA 1
ATOM 3470 C C . GLU A 1 392 ? -4.783 4.375 -2.558 1.00 85.38 392 GLU A C 1
ATOM 3472 O O . GLU A 1 392 ? -3.991 4.662 -3.456 1.00 85.38 392 GLU A O 1
ATOM 3477 N N . GLN A 1 393 ? -5.130 3.112 -2.303 1.00 85.19 393 GLN A N 1
ATOM 3478 C CA . GLN A 1 393 ? -4.613 1.966 -3.052 1.00 85.19 393 GLN A CA 1
ATOM 3479 C C . GLN A 1 393 ? -4.994 2.038 -4.536 1.00 85.19 393 GLN A C 1
ATOM 3481 O O . GLN A 1 393 ? -4.126 1.940 -5.402 1.00 85.19 393 GLN A O 1
ATOM 3486 N N . LYS A 1 394 ? -6.263 2.320 -4.844 1.00 89.56 394 LYS A N 1
ATOM 3487 C CA . LYS A 1 394 ? -6.728 2.484 -6.228 1.00 89.56 394 LYS A CA 1
ATOM 3488 C C . LYS A 1 394 ? -6.029 3.647 -6.939 1.00 89.56 394 LYS A C 1
ATOM 3490 O O . LYS A 1 394 ? -5.692 3.538 -8.119 1.00 89.56 394 LYS A O 1
ATOM 3495 N N . LYS A 1 395 ? -5.772 4.756 -6.232 1.00 85.62 395 LYS A N 1
ATOM 3496 C CA . LYS A 1 395 ? -4.983 5.880 -6.767 1.00 85.62 395 LYS A CA 1
ATOM 3497 C C . LYS A 1 395 ? -3.557 5.447 -7.107 1.00 85.62 395 LYS A C 1
ATOM 3499 O O . LYS A 1 395 ? -3.111 5.732 -8.212 1.00 85.62 395 LYS A O 1
ATOM 3504 N N . ARG A 1 396 ? -2.888 4.702 -6.219 1.00 82.94 396 ARG A N 1
ATOM 3505 C CA . ARG A 1 396 ? -1.534 4.162 -6.451 1.00 82.94 396 ARG A CA 1
ATOM 3506 C C . ARG A 1 396 ? -1.481 3.219 -7.639 1.00 82.94 396 ARG A C 1
ATOM 3508 O O . ARG A 1 396 ? -0.545 3.291 -8.422 1.00 82.94 396 ARG A O 1
ATOM 3515 N N . GLU A 1 397 ? -2.459 2.332 -7.770 1.00 86.75 397 GLU A N 1
ATOM 3516 C CA . GLU A 1 397 ? -2.547 1.406 -8.901 1.00 86.75 397 GLU A CA 1
ATOM 3517 C C . GLU A 1 397 ? -2.726 2.162 -10.215 1.00 86.75 397 GLU A C 1
ATOM 3519 O O . GLU A 1 397 ? -1.974 1.934 -11.158 1.00 86.75 397 GLU A O 1
ATOM 3524 N N . THR A 1 398 ? -3.639 3.136 -10.241 1.00 87.88 398 THR A N 1
ATOM 3525 C CA . THR A 1 398 ? -3.866 3.990 -11.415 1.00 87.88 398 THR A CA 1
ATOM 3526 C C . THR A 1 398 ? -2.609 4.785 -11.778 1.00 87.88 398 THR A C 1
ATOM 3528 O O . THR A 1 398 ? -2.245 4.886 -12.945 1.00 87.88 398 THR A O 1
ATOM 3531 N N . GLU A 1 399 ? -1.925 5.351 -10.786 1.00 85.38 399 GLU A N 1
ATOM 3532 C CA . GLU A 1 399 ? -0.701 6.128 -10.979 1.00 85.38 399 GLU A CA 1
ATOM 3533 C C . GLU A 1 399 ? 0.479 5.252 -11.422 1.00 85.38 399 GLU A C 1
ATOM 3535 O O . GLU A 1 399 ? 1.220 5.633 -12.324 1.00 85.38 399 GLU A O 1
ATOM 3540 N N . ASN A 1 400 ? 0.624 4.048 -10.862 1.00 85.69 400 ASN A N 1
ATOM 3541 C CA . ASN A 1 400 ? 1.607 3.061 -11.310 1.00 85.69 400 ASN A CA 1
ATOM 3542 C C . ASN A 1 400 ? 1.327 2.589 -12.741 1.00 85.69 400 ASN A C 1
ATOM 3544 O O . ASN A 1 400 ? 2.269 2.372 -13.502 1.00 85.69 400 ASN A O 1
ATOM 3548 N N . GLN A 1 401 ? 0.056 2.434 -13.113 1.00 88.19 401 GLN A N 1
ATOM 3549 C CA . GLN A 1 401 ? -0.326 2.052 -14.465 1.00 88.19 401 GLN A CA 1
ATOM 3550 C C . GLN A 1 401 ? 0.002 3.162 -15.467 1.00 88.19 401 GLN A C 1
ATOM 3552 O O . GLN A 1 401 ? 0.714 2.893 -16.432 1.00 88.19 401 GLN A O 1
ATOM 3557 N N . LYS A 1 402 ? -0.401 4.411 -15.185 1.00 87.38 402 LYS A N 1
ATOM 3558 C CA . LYS A 1 402 ? -0.033 5.586 -15.998 1.00 87.38 402 LYS A CA 1
ATOM 3559 C C . LYS A 1 402 ? 1.475 5.696 -16.178 1.00 87.38 402 LYS A C 1
ATOM 3561 O O . LYS A 1 402 ? 1.961 5.826 -17.289 1.00 87.38 402 LYS A O 1
ATOM 3566 N N . ARG A 1 403 ? 2.224 5.542 -15.089 1.00 84.38 403 ARG A N 1
ATOM 3567 C CA . ARG A 1 403 ? 3.688 5.539 -15.088 1.00 84.38 403 ARG A CA 1
ATOM 3568 C C . ARG A 1 403 ? 4.286 4.431 -15.954 1.00 84.38 403 ARG A C 1
ATOM 3570 O O . ARG A 1 403 ? 5.253 4.660 -16.670 1.00 84.38 403 ARG A O 1
ATOM 3577 N N . SER A 1 404 ? 3.731 3.221 -15.879 1.00 84.06 404 SER A N 1
ATOM 3578 C CA . SER A 1 404 ? 4.174 2.099 -16.711 1.00 84.06 404 SER A CA 1
ATOM 3579 C C . SER A 1 404 ? 3.874 2.340 -18.191 1.00 84.06 404 SER A C 1
ATOM 3581 O O . SER A 1 404 ? 4.689 1.990 -19.042 1.00 84.06 404 SER A O 1
ATOM 3583 N N . GLU A 1 405 ? 2.728 2.943 -18.505 1.00 88.56 405 GLU A N 1
ATOM 3584 C CA . GLU A 1 405 ? 2.351 3.339 -19.864 1.00 88.56 405 GLU A CA 1
ATOM 3585 C C . GLU A 1 405 ? 3.258 4.459 -20.395 1.00 88.56 405 GLU A C 1
ATOM 3587 O O . GLU A 1 405 ? 3.794 4.320 -21.492 1.00 88.56 405 GLU A O 1
ATOM 3592 N N . GLU A 1 406 ? 3.537 5.494 -19.597 1.00 85.12 406 GLU A N 1
ATOM 3593 C CA . GLU A 1 406 ? 4.491 6.566 -19.917 1.00 85.12 406 GLU A CA 1
ATOM 3594 C C . GLU A 1 406 ? 5.906 6.015 -20.168 1.00 85.12 406 GLU A C 1
ATOM 3596 O O . GLU A 1 406 ? 6.535 6.354 -21.171 1.00 85.12 406 GLU A O 1
ATOM 3601 N N . GLU A 1 407 ? 6.398 5.108 -19.314 1.00 84.75 407 GLU A N 1
ATOM 3602 C CA . GLU A 1 407 ? 7.693 4.440 -19.503 1.00 84.75 407 GLU A CA 1
ATOM 3603 C C . GLU A 1 407 ? 7.740 3.621 -20.801 1.00 84.75 407 GLU A C 1
ATOM 3605 O O . GLU A 1 407 ? 8.761 3.611 -21.495 1.00 84.75 407 GLU A O 1
ATOM 3610 N N . LYS A 1 408 ? 6.652 2.918 -21.141 1.00 88.00 408 LYS A N 1
ATOM 3611 C CA . LYS A 1 408 ? 6.546 2.160 -22.398 1.00 88.00 408 LYS A CA 1
ATOM 3612 C C . LYS A 1 408 ? 6.532 3.089 -23.606 1.00 88.00 408 LYS A C 1
ATOM 3614 O O . LYS A 1 408 ? 7.226 2.806 -24.580 1.00 88.00 408 LYS A O 1
ATOM 3619 N N . GLN A 1 409 ? 5.780 4.184 -23.537 1.00 87.88 409 GLN A N 1
ATOM 3620 C CA . GLN A 1 409 ? 5.680 5.156 -24.618 1.00 87.88 409 GLN A CA 1
ATOM 3621 C C . GLN A 1 409 ? 7.028 5.836 -24.872 1.00 87.88 409 GLN A C 1
ATOM 3623 O O . GLN A 1 409 ? 7.507 5.821 -26.003 1.00 87.88 409 GLN A O 1
ATOM 3628 N N . GLN A 1 410 ? 7.702 6.312 -23.822 1.00 84.50 410 GLN A N 1
ATOM 3629 C CA . GLN A 1 410 ? 9.048 6.877 -23.946 1.00 84.50 410 GLN A CA 1
ATOM 3630 C C . GLN A 1 410 ? 10.033 5.862 -24.531 1.00 84.50 410 GLN A C 1
ATOM 3632 O O . GLN A 1 410 ? 10.786 6.191 -25.444 1.00 84.50 410 GLN A O 1
ATOM 3637 N N . ARG A 1 411 ? 10.024 4.605 -24.059 1.00 84.12 411 ARG A N 1
ATOM 3638 C CA . ARG A 1 411 ? 10.871 3.540 -24.630 1.00 84.12 411 ARG A CA 1
ATOM 3639 C C . ARG A 1 411 ? 10.626 3.362 -26.128 1.00 84.12 411 ARG A C 1
ATOM 3641 O O . ARG A 1 411 ? 11.597 3.324 -26.878 1.00 84.12 411 ARG A O 1
ATOM 3648 N N . ALA A 1 412 ? 9.365 3.309 -26.553 1.00 88.75 412 ALA A N 1
ATOM 3649 C CA . ALA A 1 412 ? 9.008 3.190 -27.962 1.00 88.75 412 ALA A CA 1
ATOM 3650 C C . ALA A 1 412 ? 9.486 4.396 -28.788 1.00 88.75 412 ALA A C 1
ATOM 3652 O O . ALA A 1 412 ? 10.035 4.204 -29.869 1.00 88.75 412 ALA A O 1
ATOM 3653 N N . GLU A 1 413 ? 9.346 5.622 -28.275 1.00 88.38 413 GLU A N 1
ATOM 3654 C CA . GLU A 1 413 ? 9.851 6.838 -28.928 1.00 88.38 413 GLU A CA 1
ATOM 3655 C C . GLU A 1 413 ? 11.381 6.815 -29.086 1.00 88.38 413 GLU A C 1
ATOM 3657 O O . GLU A 1 413 ? 11.900 7.123 -30.164 1.00 88.38 413 GLU A O 1
ATOM 3662 N N . TYR A 1 414 ? 12.125 6.392 -28.056 1.00 84.88 414 TYR A N 1
ATOM 3663 C CA . TYR A 1 414 ? 13.579 6.225 -28.159 1.00 84.88 414 TYR A CA 1
ATOM 3664 C C . TYR A 1 414 ? 13.968 5.148 -29.164 1.00 84.88 414 TYR A C 1
ATOM 3666 O O . TYR A 1 414 ? 14.890 5.361 -29.952 1.00 84.88 414 TYR A O 1
ATOM 3674 N N . ASP A 1 415 ? 13.291 4.000 -29.144 1.00 85.94 415 ASP A N 1
ATOM 3675 C CA . ASP A 1 415 ? 13.579 2.905 -30.066 1.00 85.94 415 ASP A CA 1
ATOM 3676 C C . ASP A 1 415 ? 13.297 3.337 -31.514 1.00 85.94 415 ASP A C 1
ATOM 3678 O O . ASP A 1 415 ? 14.141 3.130 -32.385 1.00 85.94 415 ASP A O 1
ATOM 3682 N N . GLN A 1 416 ? 12.195 4.055 -31.766 1.00 90.00 416 GLN A N 1
ATOM 3683 C CA . GLN A 1 416 ? 11.908 4.664 -33.070 1.00 90.00 416 GLN A CA 1
ATOM 3684 C C . GLN A 1 416 ? 12.985 5.664 -33.495 1.00 90.00 416 GLN A C 1
ATOM 3686 O O . GLN A 1 416 ? 13.409 5.659 -34.649 1.00 90.00 416 GLN A O 1
ATOM 3691 N N . ARG A 1 417 ? 13.454 6.517 -32.580 1.00 87.94 417 ARG A N 1
ATOM 3692 C CA . ARG A 1 417 ? 14.494 7.513 -32.867 1.00 87.94 417 ARG A CA 1
ATOM 3693 C C . ARG A 1 417 ? 15.840 6.868 -33.196 1.00 87.94 417 ARG A C 1
ATOM 3695 O O . ARG A 1 417 ? 16.500 7.302 -34.136 1.00 87.94 417 ARG A O 1
ATOM 3702 N N . ILE A 1 418 ? 16.234 5.829 -32.459 1.00 87.00 418 ILE A N 1
ATOM 3703 C CA . ILE A 1 418 ? 17.441 5.042 -32.748 1.00 87.00 418 ILE A CA 1
ATOM 3704 C C . ILE A 1 418 ? 17.305 4.333 -34.096 1.00 87.00 418 ILE A C 1
ATOM 3706 O O . ILE A 1 418 ? 18.258 4.321 -34.869 1.00 87.00 418 ILE A O 1
ATOM 3710 N N . GLU A 1 419 ? 16.138 3.769 -34.401 1.00 88.38 419 GLU A N 1
ATOM 3711 C CA . GLU A 1 419 ? 15.912 3.067 -35.663 1.00 88.38 419 GLU A CA 1
ATOM 3712 C C . GLU A 1 419 ? 15.888 4.024 -36.859 1.00 88.38 419 GLU A C 1
ATOM 3714 O O . GLU A 1 419 ? 16.472 3.730 -37.898 1.00 88.38 419 GLU A O 1
ATOM 3719 N N . LYS A 1 420 ? 15.293 5.212 -36.696 1.00 90.38 420 LYS A N 1
ATOM 3720 C CA . LYS A 1 420 ? 15.379 6.288 -37.688 1.00 90.38 420 LYS A CA 1
ATOM 3721 C C . LYS A 1 420 ? 16.828 6.679 -37.930 1.00 90.38 420 LYS A C 1
ATOM 3723 O O . LYS A 1 420 ? 17.234 6.739 -39.084 1.00 90.38 420 LYS A O 1
ATOM 3728 N N . MET A 1 421 ? 17.589 6.880 -36.850 1.00 86.62 421 MET A N 1
ATOM 3729 C CA . MET A 1 421 ? 19.009 7.175 -36.953 1.00 86.62 421 MET A CA 1
ATOM 3730 C C . MET A 1 421 ? 19.679 6.084 -37.774 1.00 86.62 421 MET A C 1
ATOM 3732 O O . MET A 1 421 ? 20.158 6.435 -38.833 1.00 86.62 421 MET A O 1
ATOM 3736 N N . LYS A 1 422 ? 19.587 4.796 -37.388 1.00 85.75 422 LYS A N 1
ATOM 3737 C CA . LYS A 1 422 ? 20.153 3.640 -38.123 1.00 85.75 422 LYS A CA 1
ATOM 3738 C C . LYS A 1 422 ? 19.829 3.618 -39.621 1.00 85.75 422 LYS A C 1
ATOM 3740 O O . LYS A 1 422 ? 20.712 3.298 -40.410 1.00 85.75 422 LYS A O 1
ATOM 3745 N N . ARG A 1 423 ? 18.593 3.943 -40.011 1.00 89.38 423 ARG A N 1
ATOM 3746 C CA . ARG A 1 423 ? 18.204 4.011 -41.429 1.00 89.38 423 ARG A CA 1
ATOM 3747 C C . ARG A 1 423 ? 18.937 5.119 -42.172 1.00 89.38 423 ARG A C 1
ATOM 3749 O O . ARG A 1 423 ? 19.455 4.853 -43.244 1.00 89.38 423 ARG A O 1
ATOM 3756 N N . GLU A 1 424 ? 19.050 6.311 -41.582 1.00 87.31 424 GLU A N 1
ATOM 3757 C CA . GLU A 1 424 ? 19.773 7.437 -42.198 1.00 87.31 424 GLU A CA 1
ATOM 3758 C C . GLU A 1 424 ? 21.231 7.070 -42.534 1.00 87.31 424 GLU A C 1
ATOM 3760 O O . GLU A 1 424 ? 21.777 7.540 -43.526 1.00 87.31 424 GLU A O 1
ATOM 3765 N N . ILE A 1 425 ? 21.856 6.189 -41.755 1.00 82.88 425 ILE A N 1
ATOM 3766 C CA . ILE A 1 425 ? 23.219 5.696 -42.025 1.00 82.88 425 ILE A CA 1
ATOM 3767 C C . ILE A 1 425 ? 23.248 4.637 -43.078 1.00 82.88 425 ILE A C 1
ATOM 3769 O O . ILE A 1 425 ? 24.170 4.642 -43.875 1.00 82.88 425 ILE A O 1
ATOM 3773 N N . GLU A 1 426 ? 22.307 3.701 -43.055 1.00 85.25 426 GLU A N 1
ATOM 3774 C CA . GLU A 1 426 ? 22.267 2.685 -44.095 1.00 85.25 426 GLU A CA 1
ATOM 3775 C C . GLU A 1 426 ? 22.029 3.354 -45.456 1.00 85.25 426 GLU A C 1
ATOM 3777 O O . GLU A 1 426 ? 22.660 2.993 -46.448 1.00 85.25 426 GLU A O 1
ATOM 3782 N N . ASP A 1 427 ? 21.220 4.416 -45.481 1.00 88.38 427 ASP A N 1
ATOM 3783 C CA . ASP A 1 427 ? 21.018 5.262 -46.653 1.00 88.38 427 ASP A CA 1
ATOM 3784 C C . ASP A 1 427 ? 22.312 5.986 -47.056 1.00 88.38 427 ASP A C 1
ATOM 3786 O O . ASP A 1 427 ? 22.721 5.902 -48.217 1.00 88.38 427 ASP A O 1
ATOM 3790 N N . GLN A 1 428 ? 22.999 6.652 -46.117 1.00 82.94 428 GLN A N 1
ATOM 3791 C CA . GLN A 1 428 ? 24.296 7.294 -46.381 1.00 82.94 428 GLN A CA 1
ATOM 3792 C C . GLN A 1 428 ? 25.336 6.286 -46.880 1.00 82.94 428 GLN A C 1
ATOM 3794 O O . GLN A 1 428 ? 26.028 6.545 -47.859 1.00 82.94 428 GLN A O 1
ATOM 3799 N N . ARG A 1 429 ? 25.411 5.109 -46.260 1.00 81.44 429 ARG A N 1
ATOM 3800 C CA . ARG A 1 429 ? 26.296 4.011 -46.645 1.00 81.44 429 ARG A CA 1
ATOM 3801 C C . ARG A 1 429 ? 26.022 3.553 -48.062 1.00 81.44 429 ARG A C 1
ATOM 3803 O O . ARG A 1 429 ? 26.944 3.448 -48.856 1.00 81.44 429 ARG A O 1
ATOM 3810 N N . THR A 1 430 ? 24.753 3.343 -48.390 1.00 85.50 430 THR A N 1
ATOM 3811 C CA . THR A 1 430 ? 24.331 2.946 -49.733 1.00 85.50 430 THR A CA 1
ATOM 3812 C C . THR A 1 430 ? 24.699 4.017 -50.763 1.00 85.50 430 THR A C 1
ATOM 3814 O O . THR A 1 430 ? 25.092 3.688 -51.881 1.00 85.50 430 THR A O 1
ATOM 3817 N N . GLN A 1 431 ? 24.589 5.303 -50.413 1.00 85.19 431 GLN A N 1
ATOM 3818 C CA . GLN A 1 431 ? 25.028 6.402 -51.278 1.00 85.19 431 GLN A CA 1
ATOM 3819 C C . GLN A 1 431 ? 26.548 6.406 -51.473 1.00 85.19 431 GLN A C 1
ATOM 3821 O O . GLN A 1 431 ? 27.000 6.481 -52.614 1.00 85.19 431 GLN A O 1
ATOM 3826 N N . TYR A 1 432 ? 27.328 6.261 -50.400 1.00 81.25 432 TYR A N 1
ATOM 3827 C CA . TYR A 1 432 ? 28.786 6.150 -50.485 1.00 81.25 432 TYR A CA 1
ATOM 3828 C C . TYR A 1 432 ? 29.220 4.928 -51.308 1.00 81.25 432 TYR A C 1
ATOM 3830 O O . TYR A 1 432 ? 30.067 5.054 -52.187 1.00 81.25 432 TYR A O 1
ATOM 3838 N N . GLU A 1 433 ? 28.596 3.765 -51.112 1.00 81.94 433 GLU A N 1
ATOM 3839 C CA . GLU A 1 433 ? 28.869 2.552 -51.896 1.00 81.94 433 GLU A CA 1
ATOM 3840 C C . GLU A 1 433 ? 28.549 2.742 -53.390 1.00 81.94 433 GLU A C 1
ATOM 3842 O O . GLU A 1 433 ? 29.256 2.208 -54.245 1.00 81.94 433 GLU A O 1
ATOM 3847 N N . LYS A 1 434 ? 27.511 3.519 -53.733 1.00 87.50 434 LYS A N 1
ATOM 3848 C CA . LYS A 1 434 ? 27.218 3.886 -55.130 1.00 87.50 434 LYS A CA 1
ATOM 3849 C C . LYS A 1 434 ? 28.293 4.795 -55.720 1.00 87.50 434 LYS A C 1
ATOM 3851 O O . LYS A 1 434 ? 28.759 4.510 -56.816 1.00 87.50 434 LYS A O 1
ATOM 3856 N N . GLN A 1 435 ? 28.712 5.827 -54.986 1.00 84.56 435 GLN A N 1
ATOM 3857 C CA . GLN A 1 435 ? 29.788 6.723 -55.424 1.00 84.56 435 GLN A CA 1
ATOM 3858 C C . GLN A 1 435 ? 31.087 5.951 -55.672 1.00 84.56 435 GLN A C 1
ATOM 3860 O O . GLN A 1 435 ? 31.737 6.160 -56.690 1.00 84.56 435 GLN A O 1
ATOM 3865 N N . ILE A 1 436 ? 31.436 5.014 -54.784 1.00 82.25 436 ILE A N 1
ATOM 3866 C CA . ILE A 1 436 ? 32.611 4.151 -54.961 1.00 82.25 436 ILE A CA 1
ATOM 3867 C C . ILE A 1 436 ? 32.491 3.344 -56.257 1.00 82.25 436 ILE A C 1
ATOM 3869 O O . ILE A 1 436 ? 33.421 3.352 -57.055 1.00 82.25 436 ILE A O 1
ATOM 3873 N N . LYS A 1 437 ? 31.339 2.714 -56.516 1.00 85.56 437 LYS A N 1
ATOM 3874 C CA . LYS A 1 437 ? 31.120 1.947 -57.754 1.00 85.56 437 LYS A CA 1
ATOM 3875 C C . LYS A 1 437 ? 31.212 2.801 -59.018 1.00 85.56 437 LYS A C 1
ATOM 3877 O O . LYS A 1 437 ? 31.736 2.328 -60.020 1.00 85.56 437 LYS A O 1
ATOM 3882 N N . GLU A 1 438 ? 30.704 4.033 -58.987 1.00 86.81 438 GLU A N 1
ATOM 3883 C CA . GLU A 1 438 ? 30.822 4.977 -60.108 1.00 86.81 438 GLU A CA 1
ATOM 3884 C C . GLU A 1 438 ? 32.290 5.316 -60.388 1.00 86.81 438 GLU A C 1
ATOM 3886 O O . GLU A 1 438 ? 32.733 5.229 -61.531 1.00 86.81 438 GLU A O 1
ATOM 3891 N N . ILE A 1 439 ? 33.063 5.604 -59.339 1.00 82.94 439 ILE A N 1
ATOM 3892 C CA . ILE A 1 439 ? 34.501 5.878 -59.439 1.00 82.94 439 ILE A CA 1
ATOM 3893 C C . ILE A 1 439 ? 35.268 4.654 -59.962 1.00 82.94 439 ILE A C 1
ATOM 3895 O O . ILE A 1 439 ? 36.070 4.785 -60.883 1.00 82.94 439 ILE A O 1
ATOM 3899 N N . GLU A 1 440 ? 35.001 3.458 -59.427 1.00 82.81 440 GLU A N 1
ATOM 3900 C CA . GLU A 1 440 ? 35.611 2.204 -59.894 1.00 82.81 440 GLU A CA 1
ATOM 3901 C C . GLU A 1 440 ? 35.292 1.930 -61.372 1.00 82.81 440 GLU A C 1
ATOM 3903 O O . GLU A 1 440 ? 36.119 1.396 -62.114 1.00 82.81 440 GLU A O 1
ATOM 3908 N N . GLU A 1 441 ? 34.091 2.294 -61.825 1.00 87.00 441 GLU A N 1
ATOM 3909 C CA . GLU A 1 441 ? 33.696 2.147 -63.220 1.00 87.00 441 GLU A CA 1
ATOM 3910 C C . GLU A 1 441 ? 34.366 3.170 -64.139 1.00 87.00 441 GLU A C 1
ATOM 3912 O O . GLU A 1 441 ? 34.763 2.819 -65.252 1.00 87.00 441 GLU A O 1
ATOM 3917 N N . GLU A 1 442 ? 34.531 4.412 -63.685 1.00 84.88 442 GLU A N 1
ATOM 3918 C CA . GLU A 1 442 ? 35.340 5.411 -64.384 1.00 84.88 442 GLU A CA 1
ATOM 3919 C C . GLU A 1 442 ? 36.805 4.982 -64.491 1.00 84.88 442 GLU A C 1
ATOM 3921 O O . GLU A 1 442 ? 37.389 5.079 -65.571 1.00 84.88 442 GLU A O 1
ATOM 3926 N N . ASP A 1 443 ? 37.391 4.459 -63.412 1.00 81.31 443 ASP A N 1
ATOM 3927 C CA . ASP A 1 443 ? 38.755 3.927 -63.419 1.00 81.31 443 ASP A CA 1
ATOM 3928 C C . ASP A 1 443 ? 38.896 2.749 -64.381 1.00 81.31 443 ASP A C 1
ATOM 3930 O O . ASP A 1 443 ? 39.843 2.705 -65.167 1.00 81.31 443 ASP A O 1
ATOM 3934 N N . ARG A 1 444 ? 37.918 1.838 -64.401 1.00 84.75 444 ARG A N 1
ATOM 3935 C CA . ARG A 1 444 ? 37.867 0.731 -65.363 1.00 84.75 444 ARG A CA 1
ATOM 3936 C C . ARG A 1 444 ? 37.815 1.229 -66.810 1.00 84.75 444 ARG A C 1
ATOM 3938 O O . ARG A 1 444 ? 38.529 0.684 -67.647 1.00 84.75 444 ARG A O 1
ATOM 3945 N N . LYS A 1 445 ? 37.011 2.258 -67.107 1.00 86.81 445 LYS A N 1
ATOM 3946 C CA . LYS A 1 445 ? 36.940 2.868 -68.449 1.00 86.81 445 LYS A CA 1
ATOM 3947 C C . LYS A 1 445 ? 38.262 3.519 -68.843 1.00 86.81 445 LYS A C 1
ATOM 3949 O O . LYS A 1 445 ? 38.740 3.270 -69.945 1.00 86.81 445 LYS A O 1
ATOM 3954 N N . ARG A 1 446 ? 38.875 4.288 -67.938 1.00 82.25 446 ARG A N 1
ATOM 3955 C CA . ARG A 1 446 ? 40.206 4.878 -68.154 1.00 82.25 446 ARG A CA 1
ATOM 3956 C C . ARG A 1 446 ? 41.255 3.800 -68.419 1.00 82.25 446 ARG A C 1
ATOM 3958 O O . ARG A 1 446 ? 42.056 3.938 -69.333 1.00 82.25 446 ARG A O 1
ATOM 3965 N N . ASP A 1 447 ? 41.248 2.709 -67.657 1.00 82.12 447 ASP A N 1
ATOM 3966 C CA . ASP A 1 447 ? 42.191 1.600 -67.845 1.00 82.12 447 ASP A CA 1
ATOM 3967 C C . ASP A 1 447 ? 42.000 0.876 -69.182 1.00 82.12 447 ASP A C 1
ATOM 3969 O O . ASP A 1 447 ? 42.965 0.376 -69.762 1.00 82.12 447 ASP A O 1
ATOM 3973 N N . GLU A 1 448 ? 40.769 0.812 -69.683 1.00 86.00 448 GLU A N 1
ATOM 3974 C CA . GLU A 1 448 ? 40.457 0.261 -70.999 1.00 86.00 448 GLU A CA 1
ATOM 3975 C C . GLU A 1 448 ? 40.887 1.199 -72.136 1.00 86.00 448 GLU A C 1
ATOM 3977 O O . GLU A 1 448 ? 41.515 0.738 -73.087 1.00 86.00 448 GLU A O 1
ATOM 3982 N N . GLU A 1 449 ? 40.672 2.509 -71.992 1.00 85.88 449 GLU A N 1
ATOM 3983 C CA . GLU A 1 449 ? 41.203 3.539 -72.897 1.00 85.88 449 GLU A CA 1
ATOM 3984 C C . GLU A 1 449 ? 42.738 3.490 -72.951 1.00 85.88 449 GLU A C 1
ATOM 3986 O O . GLU A 1 449 ? 43.320 3.411 -74.031 1.00 85.88 449 GLU A O 1
ATOM 3991 N N . TYR A 1 450 ? 43.409 3.378 -71.798 1.00 82.25 450 TYR A N 1
ATOM 3992 C CA . TYR A 1 450 ? 44.864 3.208 -71.744 1.00 82.25 450 TYR A CA 1
ATOM 3993 C C . TYR A 1 450 ? 45.348 1.952 -72.476 1.00 82.25 450 TYR A C 1
ATOM 3995 O O . TYR A 1 450 ? 46.413 1.978 -73.096 1.00 82.25 450 TYR A O 1
ATOM 4003 N N . LYS A 1 451 ? 44.602 0.841 -72.408 1.00 83.62 451 LYS A N 1
ATOM 4004 C CA . LYS A 1 451 ? 44.938 -0.380 -73.160 1.00 83.62 451 LYS A CA 1
ATOM 4005 C C . LYS A 1 451 ? 44.779 -0.170 -74.663 1.00 83.62 451 LYS A C 1
ATOM 4007 O O . LYS A 1 451 ? 45.655 -0.600 -75.409 1.00 83.62 451 LYS A O 1
ATOM 4012 N N . GLN A 1 452 ? 43.709 0.499 -75.089 1.00 85.44 452 GLN A N 1
ATOM 4013 C CA . GLN A 1 452 ? 43.465 0.814 -76.498 1.00 85.44 452 GLN A CA 1
ATOM 4014 C C . GLN A 1 452 ? 44.544 1.742 -77.059 1.00 85.44 452 GLN A C 1
ATOM 4016 O O . GLN A 1 452 ? 45.096 1.461 -78.120 1.00 85.44 452 GLN A O 1
ATOM 4021 N N . ASP A 1 453 ? 44.915 2.792 -76.327 1.00 84.50 453 ASP A N 1
ATOM 4022 C CA . ASP A 1 453 ? 46.005 3.693 -76.710 1.00 84.50 453 ASP A CA 1
ATOM 4023 C C . ASP A 1 453 ? 47.347 2.960 -76.795 1.00 84.50 453 ASP A C 1
ATOM 4025 O O . ASP A 1 453 ? 48.128 3.179 -77.723 1.00 84.50 453 ASP A O 1
ATOM 4029 N N . GLN A 1 454 ? 47.612 2.046 -75.855 1.00 79.62 454 GLN A N 1
ATOM 4030 C CA . GLN A 1 454 ? 48.815 1.217 -75.884 1.00 79.62 454 GLN A CA 1
ATOM 4031 C C . GLN A 1 454 ? 48.847 0.306 -77.119 1.00 79.62 454 GLN A C 1
ATOM 4033 O O . GLN A 1 454 ? 49.902 0.126 -77.728 1.00 79.62 454 GLN A O 1
ATOM 4038 N N . GLU A 1 455 ? 47.716 -0.300 -77.474 1.00 85.69 455 GLU A N 1
ATOM 4039 C CA . GLU A 1 455 ? 47.584 -1.156 -78.652 1.00 85.69 455 GLU A CA 1
ATOM 4040 C C . GLU A 1 455 ? 47.717 -0.353 -79.948 1.00 85.69 455 GLU A C 1
ATOM 4042 O O . GLU A 1 455 ? 48.470 -0.748 -80.835 1.00 85.69 455 GLU A O 1
ATOM 4047 N N . LYS A 1 456 ? 47.094 0.826 -80.020 1.00 87.38 456 LYS A N 1
ATOM 4048 C CA . LYS A 1 456 ? 47.233 1.754 -81.144 1.00 87.38 456 LYS A CA 1
ATOM 4049 C C . LYS A 1 456 ? 48.685 2.175 -81.351 1.00 87.38 456 LYS A C 1
ATOM 4051 O O . LYS A 1 456 ? 49.199 2.030 -82.450 1.00 87.38 456 LYS A O 1
ATOM 4056 N N . MET A 1 457 ? 49.374 2.595 -80.290 1.00 83.50 457 MET A N 1
ATOM 4057 C CA . MET A 1 457 ? 50.794 2.954 -80.355 1.00 83.50 457 MET A CA 1
ATOM 4058 C C . MET A 1 457 ? 51.665 1.774 -80.815 1.00 83.50 457 MET A C 1
ATOM 4060 O O . MET A 1 457 ? 52.598 1.959 -81.593 1.00 83.50 457 MET A O 1
ATOM 4064 N N . LYS A 1 458 ? 51.376 0.545 -80.361 1.00 82.56 458 LYS A N 1
ATOM 4065 C CA . LYS A 1 458 ? 52.076 -0.658 -80.844 1.00 82.56 458 LYS A CA 1
ATOM 4066 C C . LYS A 1 458 ? 51.835 -0.887 -82.334 1.00 82.56 458 LYS A C 1
ATOM 4068 O O . LYS A 1 458 ? 52.808 -1.089 -83.053 1.00 82.56 458 LYS A O 1
ATOM 4073 N N . ASN A 1 459 ? 50.587 -0.802 -82.784 1.00 87.25 459 ASN A N 1
ATOM 4074 C CA . ASN A 1 459 ? 50.220 -0.970 -84.189 1.00 87.25 459 ASN A CA 1
ATOM 4075 C C . ASN A 1 459 ? 50.851 0.119 -85.072 1.00 87.25 459 ASN A C 1
ATOM 4077 O O . ASN A 1 459 ? 51.374 -0.192 -86.138 1.00 87.25 459 ASN A O 1
ATOM 4081 N N . ASP A 1 460 ? 50.870 1.372 -84.610 1.00 86.00 460 ASP A N 1
ATOM 4082 C CA . ASP A 1 460 ? 51.512 2.494 -85.300 1.00 86.00 460 ASP A CA 1
ATOM 4083 C C . ASP A 1 460 ? 53.029 2.257 -85.420 1.00 86.00 460 ASP A C 1
ATOM 4085 O O . ASP A 1 460 ? 53.600 2.382 -86.506 1.00 86.00 460 ASP A O 1
ATOM 4089 N N . HIS A 1 461 ? 53.690 1.822 -84.339 1.00 83.94 461 HIS A N 1
ATOM 4090 C CA . HIS A 1 461 ? 55.103 1.429 -84.371 1.00 83.94 461 HIS A CA 1
ATOM 4091 C C . HIS A 1 461 ? 55.365 0.250 -85.321 1.00 83.94 461 HIS A C 1
ATOM 4093 O O . HIS A 1 461 ? 56.349 0.266 -86.062 1.00 83.94 461 HIS A O 1
ATOM 4099 N N . GLU A 1 462 ? 54.508 -0.773 -85.314 1.00 85.44 462 GLU A N 1
ATOM 4100 C CA . GLU A 1 462 ? 54.606 -1.923 -86.219 1.00 85.44 462 GLU A CA 1
ATOM 4101 C C . GLU A 1 462 ? 54.444 -1.501 -87.682 1.00 85.44 462 GLU A C 1
ATOM 4103 O O . GLU A 1 462 ? 55.238 -1.919 -88.525 1.00 85.44 462 GLU A O 1
ATOM 4108 N N . HIS A 1 463 ? 53.490 -0.615 -87.974 1.00 86.44 463 HIS A N 1
ATOM 4109 C CA . HIS A 1 463 ? 53.267 -0.063 -89.306 1.00 86.44 463 HIS A CA 1
ATOM 4110 C C . HIS A 1 463 ? 54.475 0.739 -89.800 1.00 86.44 463 HIS A C 1
ATOM 4112 O O . HIS A 1 463 ? 54.947 0.522 -90.914 1.00 86.44 463 HIS A O 1
ATOM 4118 N N . ILE A 1 464 ? 55.032 1.617 -88.959 1.00 85.00 464 ILE A N 1
ATOM 4119 C CA . ILE A 1 464 ? 56.240 2.390 -89.286 1.00 85.00 464 ILE A CA 1
ATOM 4120 C C . ILE A 1 464 ? 57.416 1.450 -89.583 1.00 85.00 464 ILE A C 1
ATOM 4122 O O . ILE A 1 464 ? 58.142 1.647 -90.559 1.00 85.00 464 ILE A O 1
ATOM 4126 N N . ILE A 1 465 ? 57.605 0.401 -88.776 1.00 83.31 465 ILE A N 1
ATOM 4127 C CA . ILE A 1 465 ? 58.666 -0.590 -89.000 1.00 83.31 465 ILE A CA 1
ATOM 4128 C C . ILE A 1 465 ? 58.438 -1.349 -90.315 1.00 83.31 465 ILE A C 1
ATOM 4130 O O . ILE A 1 465 ? 59.389 -1.517 -91.081 1.00 83.31 465 ILE A O 1
ATOM 4134 N N . ALA A 1 466 ? 57.206 -1.775 -90.595 1.00 83.81 466 ALA A N 1
ATOM 4135 C CA . ALA A 1 466 ? 56.854 -2.479 -91.824 1.00 83.81 466 ALA A CA 1
ATOM 4136 C C . ALA A 1 466 ? 57.056 -1.598 -93.068 1.00 83.81 466 ALA A C 1
ATOM 4138 O O . ALA A 1 466 ? 57.643 -2.052 -94.047 1.00 83.81 466 ALA A O 1
ATOM 4139 N N . GLU A 1 467 ? 56.666 -0.320 -93.028 1.00 85.94 467 GLU A N 1
ATOM 4140 C CA . GLU A 1 467 ? 56.936 0.626 -94.117 1.00 85.94 467 GLU A CA 1
ATOM 4141 C C . GLU A 1 467 ? 58.434 0.797 -94.382 1.00 85.94 467 GLU A C 1
ATOM 4143 O O . GLU A 1 467 ? 58.860 0.835 -95.539 1.00 85.94 467 GLU A O 1
ATOM 4148 N N . LEU A 1 468 ? 59.244 0.909 -93.322 1.00 82.88 468 LEU A N 1
ATOM 4149 C CA . LEU A 1 468 ? 60.698 1.004 -93.452 1.00 82.88 468 LEU A CA 1
ATOM 4150 C C . LEU A 1 468 ? 61.278 -0.271 -94.083 1.00 82.88 468 LEU A C 1
ATOM 4152 O O . LEU A 1 468 ? 62.175 -0.185 -94.924 1.00 82.88 468 LEU A O 1
ATOM 4156 N N . GLN A 1 469 ? 60.745 -1.446 -93.732 1.00 80.75 469 GLN A N 1
ATOM 4157 C CA . GLN A 1 469 ? 61.130 -2.724 -94.339 1.00 80.75 469 GLN A CA 1
ATOM 4158 C C . GLN A 1 469 ? 60.730 -2.810 -95.818 1.00 80.75 469 GLN A C 1
ATOM 4160 O O . GLN A 1 469 ? 61.568 -3.171 -96.641 1.00 80.75 469 GLN A O 1
ATOM 4165 N N . ILE A 1 470 ? 59.505 -2.418 -96.178 1.00 85.00 470 ILE A N 1
ATOM 4166 C CA . ILE A 1 470 ? 59.027 -2.413 -97.570 1.00 85.00 470 ILE A CA 1
ATOM 4167 C C . ILE A 1 470 ? 59.870 -1.464 -98.425 1.00 85.00 470 ILE A C 1
ATOM 4169 O O . ILE A 1 470 ? 60.375 -1.873 -99.470 1.00 85.00 470 ILE A O 1
ATOM 4173 N N . LYS A 1 471 ? 60.101 -0.227 -97.962 1.00 81.62 471 LYS A N 1
ATOM 4174 C CA . LYS A 1 471 ? 60.964 0.743 -98.662 1.00 81.62 471 LYS A CA 1
ATOM 4175 C C . LYS A 1 471 ? 62.370 0.179 -98.873 1.00 81.62 471 LYS A C 1
ATOM 4177 O O . LYS A 1 471 ? 62.908 0.260 -99.976 1.00 81.62 471 LYS A O 1
ATOM 4182 N N . ARG A 1 472 ? 62.934 -0.475 -97.849 1.00 76.88 472 ARG A N 1
ATOM 4183 C CA . ARG A 1 472 ? 64.231 -1.160 -97.941 1.00 76.88 472 ARG A CA 1
ATOM 4184 C C . ARG A 1 472 ? 64.221 -2.262 -99.007 1.00 76.88 472 ARG A C 1
ATOM 4186 O O . ARG A 1 472 ? 65.175 -2.363 -99.777 1.00 76.88 472 ARG A O 1
ATOM 4193 N N . GLU A 1 473 ? 63.176 -3.083 -99.072 1.00 80.06 473 GLU A N 1
ATOM 4194 C CA . GLU A 1 473 ? 63.048 -4.162 -100.061 1.00 80.06 473 GLU A CA 1
ATOM 4195 C C . GLU A 1 473 ? 62.855 -3.652 -101.496 1.00 80.06 473 GLU A C 1
ATOM 4197 O O . GLU A 1 473 ? 63.484 -4.171 -102.421 1.00 80.06 473 GLU A O 1
ATOM 4202 N N . GLU A 1 474 ? 62.008 -2.643 -101.705 1.00 81.81 474 GLU A N 1
ATOM 4203 C CA . GLU A 1 474 ? 61.787 -2.015 -103.014 1.00 81.81 474 GLU A CA 1
ATOM 4204 C C . GLU A 1 474 ? 63.069 -1.392 -103.564 1.00 81.81 474 GLU A C 1
ATOM 4206 O O . GLU A 1 474 ? 63.390 -1.544 -104.745 1.00 81.81 474 GLU A O 1
ATOM 4211 N N . GLU A 1 475 ? 63.850 -0.740 -102.709 1.00 73.00 475 GLU A N 1
ATOM 4212 C CA . GLU A 1 475 ? 65.117 -0.145 -103.112 1.00 73.00 475 GLU A CA 1
ATOM 4213 C C . GLU A 1 475 ? 66.213 -1.189 -103.337 1.00 73.00 475 GLU A C 1
ATOM 4215 O O . GLU A 1 475 ? 67.003 -1.028 -104.266 1.00 73.00 475 GLU A O 1
ATOM 4220 N N . ILE A 1 476 ? 66.236 -2.291 -102.573 1.00 77.56 476 ILE A N 1
ATOM 4221 C CA . ILE A 1 476 ? 67.080 -3.459 -102.881 1.00 77.56 476 ILE A CA 1
ATOM 4222 C C . ILE A 1 476 ? 66.731 -4.000 -104.270 1.00 77.56 476 ILE A C 1
ATOM 4224 O O . ILE A 1 476 ? 67.624 -4.175 -105.097 1.00 77.56 476 ILE A O 1
ATOM 4228 N N . LYS A 1 477 ? 65.441 -4.185 -104.575 1.00 79.38 477 LYS A N 1
ATOM 4229 C CA . LYS A 1 477 ? 64.983 -4.631 -105.901 1.00 79.38 477 LYS A CA 1
ATOM 4230 C C . LYS A 1 477 ? 65.366 -3.643 -107.004 1.00 79.38 477 LYS A C 1
ATOM 4232 O O . LYS A 1 477 ? 65.805 -4.068 -108.074 1.00 79.38 477 LYS A O 1
ATOM 4237 N N . LYS A 1 478 ? 65.232 -2.334 -106.760 1.00 79.06 478 LYS A N 1
ATOM 4238 C CA . LYS A 1 478 ? 65.639 -1.278 -107.699 1.00 79.06 478 LYS A CA 1
ATOM 4239 C C . LYS A 1 478 ? 67.147 -1.306 -107.942 1.00 79.06 478 LYS A C 1
ATOM 4241 O O . LYS A 1 478 ? 67.568 -1.304 -109.096 1.00 79.06 478 LYS A O 1
ATOM 4246 N N . ARG A 1 479 ? 67.950 -1.411 -106.880 1.00 74.44 479 ARG A N 1
ATOM 4247 C CA . ARG A 1 479 ? 69.411 -1.555 -106.946 1.00 74.44 479 ARG A CA 1
ATOM 4248 C C . ARG A 1 479 ? 69.808 -2.788 -107.751 1.00 74.44 479 ARG A C 1
ATOM 4250 O O . ARG A 1 479 ? 70.624 -2.675 -108.661 1.00 74.44 479 ARG A O 1
ATOM 4257 N N . ASP A 1 480 ? 69.225 -3.942 -107.444 1.00 75.56 480 ASP A N 1
ATOM 4258 C CA . ASP A 1 480 ? 69.543 -5.202 -108.115 1.00 75.56 480 ASP A CA 1
ATOM 4259 C C . ASP A 1 480 ? 69.139 -5.145 -109.604 1.00 75.56 480 ASP A C 1
ATOM 4261 O O . ASP A 1 480 ? 69.875 -5.624 -110.467 1.00 75.56 480 ASP A O 1
ATOM 4265 N N . SER A 1 481 ? 68.027 -4.474 -109.931 1.00 76.62 481 SER A N 1
ATOM 4266 C CA . SER A 1 481 ? 67.581 -4.230 -111.313 1.00 76.62 481 SER A CA 1
ATOM 4267 C C . SER A 1 481 ? 68.504 -3.268 -112.075 1.00 76.62 481 SER A C 1
ATOM 4269 O O . SER A 1 481 ? 68.869 -3.541 -113.220 1.00 76.62 481 SER A O 1
ATOM 4271 N N . GLU A 1 482 ? 68.926 -2.161 -111.453 1.00 77.31 482 GLU A N 1
ATOM 4272 C CA . GLU A 1 482 ? 69.910 -1.225 -112.017 1.00 77.31 482 GLU A CA 1
ATOM 4273 C C . GLU A 1 482 ? 71.264 -1.910 -112.248 1.00 77.31 482 GLU A C 1
ATOM 4275 O O . GLU A 1 482 ? 71.896 -1.711 -113.288 1.00 77.31 482 GLU A O 1
ATOM 4280 N N . GLU A 1 483 ? 71.705 -2.753 -111.311 1.00 74.38 483 GLU A N 1
ATOM 4281 C CA . GLU A 1 483 ? 72.932 -3.533 -111.447 1.00 74.38 483 GLU A CA 1
ATOM 4282 C C . GLU A 1 483 ? 72.827 -4.567 -112.576 1.00 74.38 483 GLU A C 1
ATOM 4284 O O . GLU A 1 483 ? 73.764 -4.700 -113.365 1.00 74.38 483 GLU A O 1
ATOM 4289 N N . GLN A 1 484 ? 71.693 -5.261 -112.714 1.00 73.88 484 GLN A N 1
ATOM 4290 C CA . GLN A 1 484 ? 71.451 -6.187 -113.825 1.00 73.88 484 GLN A CA 1
ATOM 4291 C C . GLN A 1 484 ? 71.430 -5.480 -115.185 1.00 73.88 484 GLN A C 1
ATOM 4293 O O . GLN A 1 484 ? 72.054 -5.957 -116.135 1.00 73.88 484 GLN A O 1
ATOM 4298 N N . MET A 1 485 ? 70.739 -4.341 -115.291 1.00 73.88 485 MET A N 1
ATOM 4299 C CA . MET A 1 485 ? 70.705 -3.535 -116.516 1.00 73.88 485 MET A CA 1
ATOM 4300 C C . MET A 1 485 ? 72.100 -3.038 -116.891 1.00 73.88 485 MET A C 1
ATOM 4302 O O . MET A 1 485 ? 72.477 -3.090 -118.062 1.00 73.88 485 MET A O 1
ATOM 4306 N N . ARG A 1 486 ? 72.900 -2.637 -115.898 1.00 70.56 486 ARG A N 1
ATOM 4307 C CA . ARG A 1 486 ? 74.287 -2.228 -116.119 1.00 70.56 486 ARG A CA 1
ATOM 4308 C C . ARG A 1 486 ? 75.172 -3.395 -116.548 1.00 70.56 486 ARG A C 1
ATOM 4310 O O . ARG A 1 486 ? 75.891 -3.248 -117.526 1.00 70.56 486 ARG A O 1
ATOM 4317 N N . LYS A 1 487 ? 75.079 -4.566 -115.905 1.00 71.81 487 LYS A N 1
ATOM 4318 C CA . LYS A 1 487 ? 75.812 -5.775 -116.335 1.00 71.81 487 LYS A CA 1
ATOM 4319 C C . LYS A 1 487 ? 75.490 -6.140 -117.785 1.00 71.81 487 LYS A C 1
ATOM 4321 O O . LYS A 1 487 ? 76.412 -6.397 -118.552 1.00 71.81 487 LYS A O 1
ATOM 4326 N N . LYS A 1 488 ? 74.213 -6.067 -118.186 1.00 75.12 488 LYS A N 1
ATOM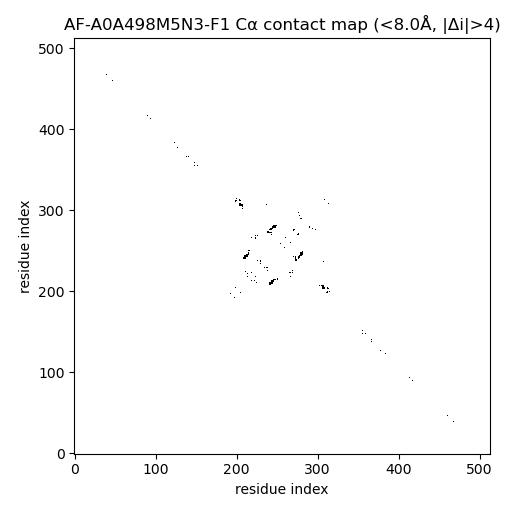 4327 C CA . LYS A 1 488 ? 73.786 -6.254 -119.586 1.00 75.12 488 LYS A CA 1
ATOM 4328 C C . LYS A 1 488 ? 74.372 -5.200 -120.527 1.00 75.12 488 LYS A C 1
ATOM 4330 O O . LYS A 1 488 ? 74.756 -5.537 -121.641 1.00 75.12 488 LYS A O 1
ATOM 4335 N N . GLN A 1 489 ? 74.426 -3.935 -120.112 1.00 71.81 489 GLN A N 1
ATOM 4336 C CA . GLN A 1 489 ? 75.012 -2.859 -120.913 1.00 71.81 489 GLN A CA 1
ATOM 4337 C C . GLN A 1 489 ? 76.531 -3.035 -121.067 1.00 71.81 489 GLN A C 1
ATOM 4339 O O . GLN A 1 489 ? 77.042 -2.963 -122.179 1.00 71.81 489 GLN A O 1
ATOM 4344 N N . GLU A 1 490 ? 77.242 -3.356 -119.986 1.00 70.38 490 GLU A N 1
ATOM 4345 C CA . GLU A 1 490 ? 78.676 -3.664 -120.012 1.00 70.38 490 GLU A CA 1
ATOM 4346 C C . GLU A 1 490 ? 78.987 -4.918 -120.846 1.00 70.38 490 GLU A C 1
ATOM 4348 O O . GLU A 1 490 ? 80.037 -5.001 -121.478 1.00 70.38 490 GLU A O 1
ATOM 4353 N N . GLU A 1 491 ? 78.105 -5.920 -120.845 1.00 70.62 491 GLU A N 1
ATOM 4354 C CA . GLU A 1 491 ? 78.221 -7.115 -121.687 1.00 70.62 491 GLU A CA 1
ATOM 4355 C C . GLU A 1 491 ? 77.995 -6.787 -123.168 1.00 70.62 491 GLU A C 1
ATOM 4357 O O . GLU A 1 491 ? 78.802 -7.189 -124.002 1.00 70.62 491 GLU A O 1
ATOM 4362 N N . LYS A 1 492 ? 76.979 -5.976 -123.498 1.00 73.12 492 LYS A N 1
ATOM 4363 C CA . LYS A 1 492 ? 76.772 -5.454 -124.860 1.00 73.12 492 LYS A CA 1
ATOM 4364 C C . LYS A 1 492 ? 77.972 -4.656 -125.356 1.00 73.12 492 LYS A C 1
ATOM 4366 O O . LYS A 1 492 ? 78.425 -4.885 -126.471 1.00 73.12 492 LYS A O 1
ATOM 4371 N N . GLU A 1 493 ? 78.502 -3.756 -124.533 1.00 69.62 493 GLU A N 1
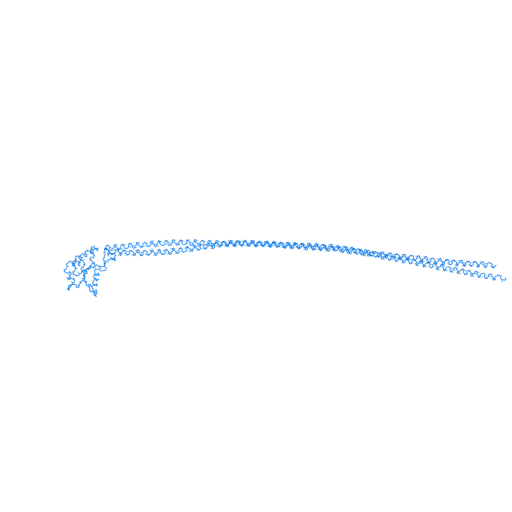ATOM 4372 C CA . GLU A 1 493 ? 79.699 -2.983 -124.869 1.00 69.62 493 GLU A CA 1
ATOM 4373 C C . GLU A 1 493 ? 80.924 -3.886 -125.037 1.00 69.62 493 GLU A C 1
ATOM 4375 O O . GLU A 1 493 ? 81.704 -3.667 -125.959 1.00 69.62 493 GLU A O 1
ATOM 4380 N N . ARG A 1 494 ? 81.079 -4.932 -124.208 1.00 66.69 494 ARG A N 1
ATOM 4381 C CA . ARG A 1 494 ? 82.132 -5.951 -124.370 1.00 66.69 494 ARG A CA 1
ATOM 4382 C C . ARG A 1 494 ? 81.995 -6.722 -125.682 1.00 66.69 494 ARG A C 1
ATOM 4384 O O . ARG A 1 494 ? 83.000 -6.913 -126.360 1.00 66.69 494 ARG A O 1
ATOM 4391 N N . GLU A 1 495 ? 80.793 -7.157 -126.050 1.00 71.38 495 GLU A N 1
ATOM 4392 C CA . GLU A 1 495 ? 80.531 -7.849 -127.320 1.00 71.38 495 GLU A CA 1
ATOM 4393 C C . GLU A 1 495 ? 80.746 -6.928 -128.528 1.00 71.38 495 GLU A C 1
ATOM 4395 O O . GLU A 1 495 ? 81.350 -7.324 -129.526 1.00 71.38 495 GLU A O 1
ATOM 4400 N N . GLU A 1 496 ? 80.340 -5.664 -128.426 1.00 68.31 496 GLU A N 1
ATOM 4401 C CA . GLU A 1 496 ? 80.598 -4.658 -129.451 1.00 68.31 496 GLU A CA 1
ATOM 4402 C C . GLU A 1 496 ? 82.098 -4.369 -129.604 1.00 68.31 496 GLU A C 1
ATOM 4404 O O . GLU A 1 496 ? 82.602 -4.235 -130.721 1.00 68.31 496 GLU A O 1
ATOM 4409 N N . TRP A 1 497 ? 82.833 -4.356 -128.493 1.00 65.19 497 TRP A N 1
ATOM 4410 C CA . TRP A 1 497 ? 84.289 -4.267 -128.488 1.00 65.19 497 TRP A CA 1
ATOM 4411 C C . TRP A 1 497 ? 84.954 -5.493 -129.116 1.00 65.19 497 TRP A C 1
ATOM 4413 O O . TRP A 1 497 ? 85.848 -5.335 -129.946 1.00 65.19 497 TRP A O 1
ATOM 4423 N N . LYS A 1 498 ? 84.506 -6.713 -128.791 1.00 63.97 498 LYS A N 1
ATOM 4424 C CA . LYS A 1 498 ? 84.987 -7.942 -129.448 1.00 63.97 498 LYS A CA 1
ATOM 4425 C C . LYS A 1 498 ? 84.746 -7.898 -130.957 1.00 63.97 498 LYS A C 1
ATOM 4427 O O . LYS A 1 498 ? 85.622 -8.295 -131.721 1.00 63.97 498 LYS A O 1
ATOM 4432 N N . ARG A 1 499 ? 83.592 -7.381 -131.393 1.00 63.16 499 ARG A N 1
ATOM 4433 C CA . ARG A 1 499 ? 83.261 -7.188 -132.813 1.00 63.16 499 ARG A CA 1
ATOM 4434 C C . ARG A 1 499 ? 84.210 -6.197 -133.493 1.00 63.16 499 ARG A C 1
ATOM 4436 O O . ARG A 1 499 ? 84.746 -6.527 -134.545 1.00 63.16 499 ARG A O 1
ATOM 4443 N N . LYS A 1 500 ? 84.494 -5.051 -132.863 1.00 64.69 500 LYS A N 1
ATOM 4444 C CA . LYS A 1 500 ? 85.467 -4.061 -133.366 1.00 64.69 500 LYS A CA 1
ATOM 4445 C C . LYS A 1 500 ? 86.898 -4.604 -133.431 1.00 64.69 500 LYS A C 1
ATOM 4447 O O . LYS A 1 500 ? 87.615 -4.300 -134.377 1.00 64.69 500 LYS A O 1
ATOM 4452 N N . ILE A 1 501 ? 87.309 -5.436 -132.469 1.00 62.09 501 ILE A N 1
ATOM 4453 C CA . ILE A 1 501 ? 88.611 -6.127 -132.513 1.00 62.09 501 ILE A CA 1
ATOM 4454 C C . ILE A 1 501 ? 88.661 -7.100 -133.701 1.00 62.09 501 ILE A C 1
ATOM 4456 O O . ILE A 1 501 ? 89.628 -7.085 -134.455 1.00 62.09 501 ILE A O 1
ATOM 4460 N N . LYS A 1 502 ? 87.600 -7.885 -133.917 1.00 59.00 502 LYS A N 1
ATOM 4461 C CA . LYS A 1 502 ? 87.511 -8.854 -135.021 1.00 59.00 502 LYS A CA 1
ATOM 4462 C C . LYS A 1 502 ? 87.490 -8.182 -136.404 1.00 59.00 502 LYS A C 1
ATOM 4464 O O . LYS A 1 502 ? 88.086 -8.693 -137.346 1.00 59.00 502 LYS A O 1
ATOM 4469 N N . GLU A 1 503 ? 86.841 -7.023 -136.528 1.00 56.66 503 GLU A N 1
ATOM 4470 C CA . GLU A 1 503 ? 86.881 -6.183 -137.737 1.00 56.66 503 GLU A CA 1
ATOM 4471 C C . GLU A 1 503 ? 88.290 -5.606 -137.981 1.00 56.66 503 GLU A C 1
ATOM 4473 O O . GLU A 1 503 ? 88.777 -5.641 -139.110 1.00 56.66 503 GLU A O 1
ATOM 4478 N N . ALA A 1 504 ? 88.992 -5.167 -136.930 1.00 57.88 504 ALA A N 1
ATOM 4479 C CA . ALA A 1 504 ? 90.368 -4.673 -137.028 1.00 57.88 504 ALA A CA 1
ATOM 4480 C C . ALA A 1 504 ? 91.406 -5.772 -137.351 1.00 57.88 504 ALA A C 1
ATOM 4482 O O . ALA A 1 504 ? 92.453 -5.474 -137.933 1.00 57.88 504 ALA A O 1
ATOM 4483 N N . GLU A 1 505 ? 91.136 -7.032 -136.993 1.00 55.50 505 GLU A N 1
ATOM 4484 C CA . GLU A 1 505 ? 91.949 -8.192 -137.388 1.00 55.50 505 GLU A CA 1
ATOM 4485 C C . GLU A 1 505 ? 91.733 -8.564 -138.866 1.00 55.50 505 GLU A C 1
ATOM 4487 O O . GLU A 1 505 ? 92.709 -8.759 -139.588 1.00 55.50 505 GLU A O 1
ATOM 4492 N N . ASN A 1 506 ? 90.490 -8.537 -139.362 1.00 56.16 506 ASN A N 1
ATOM 4493 C CA . ASN A 1 506 ? 90.182 -8.814 -140.774 1.00 56.16 506 ASN A CA 1
ATOM 4494 C C . ASN A 1 506 ? 90.726 -7.737 -141.744 1.00 56.16 506 ASN A C 1
ATOM 4496 O O . ASN A 1 506 ? 91.129 -8.046 -142.869 1.00 56.16 506 ASN A O 1
ATOM 4500 N N . ASP A 1 507 ? 90.805 -6.474 -141.310 1.00 56.09 507 ASP A N 1
ATOM 4501 C CA . ASP A 1 507 ? 91.403 -5.377 -142.090 1.00 56.09 507 ASP A CA 1
ATOM 4502 C C . ASP A 1 507 ? 92.943 -5.460 -142.188 1.00 56.09 507 ASP A C 1
ATOM 4504 O O . ASP A 1 507 ? 93.543 -4.832 -143.069 1.00 56.09 507 ASP A O 1
ATOM 4508 N N . ARG A 1 508 ? 93.607 -6.245 -141.321 1.00 55.84 508 ARG A N 1
ATOM 4509 C CA . ARG A 1 508 ? 95.054 -6.520 -141.416 1.00 55.84 508 ARG A CA 1
ATOM 4510 C C . ARG A 1 508 ? 95.392 -7.559 -142.485 1.00 55.84 508 ARG A C 1
ATOM 4512 O O . ARG A 1 508 ? 96.407 -7.385 -143.156 1.00 55.84 508 ARG A O 1
ATOM 4519 N N . ASP A 1 509 ? 94.538 -8.558 -142.694 1.00 55.62 509 ASP A N 1
ATOM 4520 C CA . ASP A 1 509 ? 94.762 -9.625 -143.684 1.00 55.62 509 ASP A CA 1
ATOM 4521 C C . ASP A 1 509 ? 94.420 -9.200 -145.127 1.00 55.62 509 ASP A C 1
ATOM 4523 O O . ASP A 1 509 ? 94.876 -9.811 -146.090 1.00 55.62 509 ASP A O 1
ATOM 4527 N N . SER A 1 510 ? 93.693 -8.092 -145.303 1.00 55.38 510 SER A N 1
ATOM 4528 C CA . SER A 1 510 ? 93.218 -7.613 -146.614 1.00 55.38 510 SER A CA 1
ATOM 4529 C C . SER A 1 510 ? 94.185 -6.663 -147.350 1.00 55.38 510 SER A C 1
ATOM 4531 O O . SER A 1 510 ? 93.890 -6.225 -148.460 1.00 55.38 510 SER A O 1
ATOM 4533 N N . ARG A 1 511 ? 95.329 -6.293 -146.749 1.00 54.62 511 ARG A N 1
ATOM 4534 C CA . ARG A 1 511 ? 96.338 -5.373 -147.339 1.00 54.62 511 ARG A CA 1
ATOM 4535 C C . ARG A 1 511 ? 97.720 -6.007 -147.544 1.00 54.62 511 ARG A C 1
ATOM 4537 O O . ARG A 1 511 ? 98.702 -5.289 -147.725 1.00 54.62 511 ARG A O 1
ATOM 4544 N N . GLY A 1 512 ? 97.789 -7.335 -147.519 1.00 52.19 512 GLY A N 1
ATOM 4545 C CA . GLY A 1 512 ? 98.988 -8.116 -147.806 1.00 52.19 512 GLY A CA 1
ATOM 4546 C C . GLY A 1 512 ? 98.746 -9.146 -148.905 1.00 52.19 512 GLY A C 1
ATOM 4547 O O . GLY A 1 512 ? 98.830 -10.336 -148.627 1.00 52.19 512 GLY A O 1
ATOM 4548 N N . ASN A 1 513 ? 98.415 -8.700 -150.120 1.00 43.34 513 ASN A N 1
ATOM 4549 C CA . ASN A 1 513 ? 98.624 -9.459 -151.358 1.00 43.34 513 ASN A CA 1
ATOM 4550 C C . ASN A 1 513 ? 98.647 -8.524 -152.567 1.00 43.34 513 ASN A C 1
ATOM 4552 O O . ASN A 1 513 ? 97.732 -7.671 -152.650 1.00 43.34 513 ASN A O 1
#

Secondary structure (DSSP, 8-state):
-HHHHHHHHHHHHHHHHHHHHHHHHHHHHHHHHHHHHHHHHHHHHHHHHHHHHHHHHHHHHHHHHHHHHHHHHHHHHHHHHHHHHHHHHHHHHHHHHHHHHHHHHHHHHHHHHHHHHHHHHHHHHHHHHHHHHHHHHHHHHHHHHHHHHHHHHHHHHHHHHHHHHHHHHHHHHHHHHHHHHHHHHHHHHHHGGGSSS-TTSTTSS--S-EEEEEETTB--HHHHHHHHHHHHHH-GGGGGGEEEEEE-GGGGTT--HHHHHTT-HHHHHHHHHTTT-EEEE-TT--S--HHHHHHHHHHHHHHTT-----HHHHHHHHHHHHHHHHHHHHHHHHHHHHHHHHHHHHHHHHHHHHHHHHHHHHHHHHHHHHHHHHHHHHHHHHHHHHHHHHHHHHHHHHHHHHHHHHHHHHHHHHHHHHHHHHHHHHHHHHHHHHHHHHHHHHHHHHHHHHHHHHHHHHHHHHHHHHHHHHHHHHHHHHHHHHHHHHHHHHHHHHHHHHHHHHHHHHHHHTT--

Mean predicted aligned error: 19.55 Å

Sequence (513 aa):
MKMKMEEERQNQEKERKRREEEFIERKEWYKRDIKEREEKERKIREEMKNEREEWEKKKQQERQRREEEEERRRKVEKETWSEYYEKLKRERERRYREQEELHIKHKKERERMKMKMEKEKQNHDKEWKRREDEYIKRDEQYKRDIKDIEEQERKIREEMKRDREEWEKQKQQEKQRREEEEEKERHRFNELFTGTPEVQHTNTPGPHAIIIVLSVGRFAQEEKDTLGIIKMILGSKAADFCIILFTRGDELRGQTIKQYVEKNDELKTLISDCGNRFLTFNNTEKQDQTQVTHLLNMMEEMNQGRYFTNEICKEAEISTEQKREMLEEKERKNQDKIKELEAKYDIEIRNIRKRLEDKRKRADEERERLKNKFREKEKTLRREFEEKEKSEQKKRETENQKRSEEEKQQRAEYDQRIEKMKREIEDQRTQYEKQIKEIEEEDRKRDEEYKQDQEKMKNDHEHIIAELQIKREEEIKKRDSEEQMRKKQEEKEREEWKRKIKEAENDRDSRGN

Organism: Labeo rohita (NCBI:txid84645)

Solvent-accessible surface area (backbone atoms only — not comparable to full-atom values): 27641 Å² total; per-residue (Å²): 115,73,67,62,56,51,53,51,49,52,49,49,53,49,50,49,48,50,54,50,50,52,50,50,53,50,52,51,47,50,54,50,52,50,51,55,45,54,50,50,52,49,50,52,54,48,50,62,46,52,54,51,54,52,49,53,50,53,54,52,51,52,52,52,52,50,53,55,51,51,51,52,49,54,49,52,51,54,50,55,50,51,56,48,55,50,52,54,47,53,52,51,51,48,52,52,52,54,52,49,51,49,51,52,53,54,50,56,50,52,52,52,52,49,53,51,49,53,53,50,52,54,51,50,54,52,52,51,50,55,54,48,53,56,49,51,56,48,54,54,47,52,55,49,55,51,50,52,51,54,49,50,52,49,51,51,55,52,50,56,48,48,54,51,54,51,49,53,48,50,54,52,48,56,51,50,54,46,54,50,49,53,47,49,49,53,46,50,58,56,63,65,63,77,80,64,100,64,82,52,71,86,37,69,76,31,55,60,65,43,77,49,77,43,46,65,97,56,84,55,70,71,68,64,48,46,61,57,52,46,25,68,77,64,33,70,71,42,31,75,37,30,35,40,36,32,31,50,49,79,75,44,79,91,52,54,71,67,63,58,44,72,75,35,72,69,59,42,49,55,34,50,62,21,75,64,36,68,49,68,35,47,85,83,59,84,85,69,60,62,58,59,52,51,51,52,53,50,51,43,70,66,36,75,86,50,54,52,72,53,73,72,42,55,54,51,56,55,57,55,52,56,52,50,54,55,51,55,53,54,50,52,57,50,52,52,53,50,55,54,51,52,53,52,52,53,52,51,54,52,53,52,51,50,54,51,52,53,50,51,51,50,52,53,52,50,52,51,52,51,52,51,53,48,52,51,52,50,52,48,53,50,49,56,48,52,53,48,51,53,50,53,49,53,50,51,51,53,51,52,48,52,50,52,50,50,53,50,52,52,50,51,53,51,52,50,51,53,51,51,51,55,48,58,48,54,52,50,48,52,51,52,54,48,52,51,52,51,50,54,50,52,51,51,50,51,55,49,49,53,50,51,53,52,50,49,52,49,50,51,52,52,48,54,52,49,52,54,50,51,55,52,50,54,49,50,52,49,51,54,48,53,50,48,54,46,53,52,49,55,47,50,53,49,52,52,48,52,50,54,51,54,51,58,54,55,62,60,68,73,75,72,130

Radius of gyration: 102.08 Å; Cα contacts (8 Å, |Δi|>4): 156; chains: 1; bounding box: 183×50×284 Å

Nearest PDB structures (foldseek):
  3zjc-assembly3_E  TM=6.254E-01  e=1.931E-09  Homo sapiens
  3zjc-assembly1_A  TM=6.427E-01  e=1.020E-08  Homo sapiens
  2xtn-assembly1_A  TM=9.256E-01  e=3.193E-06  Homo sapiens

pLDDT: mean 78.69, std 11.02, range [35.56, 91.62]

InterPro domains:
  IPR006703 AIG1-type guanine nucleotide-binding (G) domain [PF04548] (202-323)
  IPR027417 P-loop containing nucleoside triphosphate hydrolase [G3DSA:3.40.50.300] (198-343)
  IPR045058 GTPase GIMA/IAN/Toc [PTHR10903] (203-403)

=== Feature glossary ===
Key to the feature types in this record:

pLDDT. pLDDT is the predicted lDDT-Cα score: AlphaFold's confidence that the local environment of each residue (all inter-atomic distances within 15 Å) is correctly placed. It is a per-residue number between 0 and 100, with higher meaning more reliable.

Radius of gyration, Cα contacts, bounding box. The geometric summary reports three shape descriptors. Rg (radius of gyration) measures how spread out the Cα atoms are about their centre of mass; compact globular proteins have small Rg, elongated or unfolded ones large. Cα contacts (<8 Å, |i−j|>4) count long-range residue pairs in spatial proximity — high for tightly packed folds, near zero for rods or random coil. The bounding-box extents give the protein's footprint along x, y, z in Å.

Backbone torsions (φ/ψ). Backbone dihedral angles. Every residue except chain termini has a φ (preceding-C → N → Cα → C) and a ψ (N → Cα → C → next-N). They are reported in degrees following the IUPAC sign convention. Secondary structure is essentially a statement about which (φ, ψ) basin each residue occupies.

Contact-map, Ramachandran, and PAE plots. Plot images: a contact map (which residues are close in 3D, as an N×N binary image), a Ramachandran scatter (backbone torsion angles, revealing secondary-structure composition at a glance), and — for AlphaFold structures — a PAE heatmap (pairwise prediction confidence).

Predicted aligned error. Predicted Aligned Error (PAE) is an AlphaFold confidence matrix: entry (i, j) is the expected error in the position of residue j, in ångströms, when the prediction is superimposed on the true structure at residue i. Low PAE within a block of residues means that block is internally rigid and well-predicted; high PAE between two blocks means their relative placement is uncertain even if each block individually is confident.

Secondary structure (3-state, P-SEA). Three-state secondary structure (P-SEA) collapses the eight DSSP classes into helix (a), strand (b), and coil (c). P-SEA assigns these from Cα geometry alone — distances and angles — without requiring backbone oxygens, so it works on any Cα trace.

Solvent-accessible surface area. Solvent-accessible surface area (SASA) is the area in Å² traced out by the centre of a 1.4 Å probe sphere (a water molecule) rolled over the protein's van der Waals surface (Shrake–Rupley / Lee–Richards construction). Buried residues have near-zero SASA; fully exposed residues can exceed 200 Å². The total SASA scales roughly with the number of surface residues.

Foldseek 3Di. The Foldseek 3Di string encodes local tertiary geometry as a 20-letter alphabet — one character per residue — derived from the relative positions of nearby Cα atoms. Unlike the amino-acid sequence, 3Di is a direct function of the 3D structure, so two proteins with the same fold have similar 3Di strings even at low sequence identity.

B-factor. For experimental (PDB) structures, the B-factor (temperature factor) quantifies the positional spread of each atom in the crystal — a combination of thermal vibration and static disorder — in units of Å². High B-factors mark flexible loops or poorly resolved regions; low B-factors mark the rigid, well-ordered core.

mmCIF coordinates. The mmCIF block holds the 3D Cartesian coordinates of each backbone atom (N, Cα, C, O) in ångströms. mmCIF is the PDB's canonical archive format — a tagged-loop text representation of the atomic model.

InterPro / GO / CATH / organism. Functional annotations link the protein to curated databases. InterPro entries identify conserved domains and families by matching the sequence against member-database signatures (Pfam, PROSITE, CDD, …). Gene Ontology (GO) terms describe molecular function, biological process, and cellular component in a controlled vocabulary. CATH places the structure in a hierarchical fold classification (Class/Architecture/Topology/Homologous-superfamily). The organism is the source species.

Rendered structure images. Structure images are PyMOL renders from six orthogonal camera directions. Cartoon representation draws helices as coils and strands as arrows; sticks shows the backbone as bonds; surface shows the solvent-excluded envelope. Rainbow coloring maps sequence position to hue (blue→red, N→C); chain coloring assigns a distinct color per polypeptide.

Sequence. This is the polypeptide sequence — one letter per residue, N-terminus first. Length ranges from a few dozen residues for small domains to over a thousand for large multi-domain proteins.

Secondary structure (8-state, DSSP). The SS8 string is DSSP's per-residue secondary-structure call. α-helix (H) means an i→i+4 H-bond ladder; β-strand (E) means the residue participates in a β-sheet; 3₁₀ (G) and π (I) are tighter and wider helices; T/S are turns/bends; '-' is loop.

Nearest PDB structures. Structural nearest neighbors (via Foldseek easy-search vs the PDB). Reported per hit: target PDB id, E-value, and alignment TM-score. A TM-score above ~0.5 is the conventional threshold for 'same fold'.